Protein AF-A0A838JM44-F1 (afdb_monomer)

pLDDT: mean 78.44, std 17.45, range [28.28, 97.62]

Mean predicted aligned error: 17.3 Å

Solvent-accessible surface area (backbone atoms only — not comparable to full-atom values): 27224 Å² total; per-residue (Å²): 122,70,29,47,49,31,33,23,64,51,22,54,37,18,55,36,72,49,60,70,82,56,46,56,51,43,42,66,51,55,56,50,40,30,67,55,70,67,70,60,71,97,44,26,41,73,63,85,94,63,99,67,77,45,31,36,39,62,37,90,61,35,35,36,34,31,37,70,62,98,54,35,33,37,36,50,29,51,46,51,68,78,60,83,78,48,94,83,60,87,69,84,73,73,79,95,62,74,96,82,72,79,76,63,81,78,70,74,79,65,94,81,90,81,84,78,84,77,75,78,81,83,69,86,72,78,80,56,65,48,87,62,83,51,44,73,68,55,40,54,56,67,64,52,58,76,90,49,45,73,58,47,55,74,32,56,29,60,69,43,50,70,69,34,90,59,58,66,77,63,46,46,44,54,45,41,51,62,41,83,78,56,63,75,64,50,68,74,44,68,80,37,80,48,79,53,66,69,52,58,55,37,56,65,71,69,34,58,69,60,59,65,59,60,68,54,81,73,48,52,52,67,39,58,64,49,75,78,39,88,45,59,44,77,48,68,41,62,90,87,69,50,56,63,46,39,50,52,49,30,51,48,52,50,55,51,51,38,46,76,73,66,43,90,77,54,40,32,37,40,31,30,76,43,72,68,57,30,58,52,50,48,56,52,42,39,67,74,39,50,91,53,34,86,35,48,48,66,39,30,54,66,60,49,28,53,53,52,33,35,73,76,77,39,85,77,51,64,53,50,75,68,54,45,52,53,39,45,56,51,9,60,73,64,34,72,64,68,78,55,76,68,52,29,51,50,42,50,54,57,52,71,72,46,53,69,66,58,51,52,47,45,45,41,64,58,31,56,56,61,68,51,86,45,69,70,56,54,69,69,53,85,65,83,92,59,93,72,90,70,54,69,68,52,47,54,41,51,48,33,30,48,61,26,28,53,58,42,30,57,76,69,62,38,42,47,71,58,56,46,37,52,48,24,35,50,36,49,75,72,57,76,49,84,85,61,21,64,22,29,38,34,36,56,46,73,78,51,56,73,43,54,53,55,33,53,56,72,34,28,74,41,59,36,37,32,39,37,25,28,68,108

Secondary structure (DSSP, 8-state):
-PPEEEE-HHHHHHHHHS-HHHHHHHHHHHHHHHH--S--TTTEEE-SSSSS--EEEEETTEEEEEEE-SSEEEEEEEEETTTTT---S------S--TT----GGGGGS-----------------PBPSS---HHHHHHTT--HHHHHHHHT--BHHHHHHSSS-HHHHHHHHHHHS---HHHHHHSPPEE--SHHHHHHHHTT-HHHHHTPPPHHHHHHHHGGGG-SS-EEEEE-TTS-HHHHHHHHHHHHHHHHHHTT-SS--EEEEES-HHHHHHHHHHHHHHHGGGGGGEEEEEHHHHHHHHHHHHT-S--BPPHHHHHHHHHHHHHH----SSHHHHHHHHHHHHTS-HHHHHHHIIIIIITTT--SHHHHHHS--TT-SS---HHHHHHHHHHHHHHHHHHHHHT-B-HHHHHHHHHHHHHTT-----BSEEEESSGGGS-HHHHHHHHHHBSSGGGEEEEEE-

Structure (mmCIF, N/CA/C/O backbone):
data_AF-A0A838JM44-F1
#
_entry.id   AF-A0A838JM44-F1
#
loop_
_atom_site.group_PDB
_atom_site.id
_atom_site.type_symbol
_atom_site.label_atom_id
_atom_site.label_alt_id
_atom_site.label_comp_id
_atom_site.label_asym_id
_atom_site.label_entity_id
_atom_site.label_seq_id
_atom_site.pdbx_PDB_ins_code
_atom_site.Cartn_x
_atom_site.Cartn_y
_atom_site.Cartn_z
_atom_site.occupancy
_atom_site.B_iso_or_equiv
_atom_site.auth_seq_id
_atom_site.auth_comp_id
_atom_site.auth_asym_id
_atom_site.auth_atom_id
_atom_site.pdbx_PDB_model_num
ATOM 1 N N . MET A 1 1 ? -8.576 23.591 33.107 1.00 51.94 1 MET A N 1
ATOM 2 C CA . MET A 1 1 ? -7.455 22.969 32.377 1.00 51.94 1 MET A CA 1
ATOM 3 C C . MET A 1 1 ? -7.624 21.481 32.575 1.00 51.94 1 MET A C 1
ATOM 5 O O . MET A 1 1 ? -7.746 21.089 33.725 1.00 51.94 1 MET A O 1
ATOM 9 N N . SER A 1 2 ? -7.779 20.709 31.502 1.00 70.38 2 SER A N 1
ATOM 10 C CA . SER A 1 2 ? -7.853 19.248 31.591 1.00 70.38 2 SER A CA 1
ATOM 11 C C . SER A 1 2 ? -6.439 18.688 31.671 1.00 70.38 2 SER A C 1
ATOM 13 O O . SER A 1 2 ? -5.576 19.130 30.914 1.00 70.38 2 SER A O 1
ATOM 15 N N . PHE A 1 3 ? -6.208 17.749 32.576 1.00 73.75 3 PHE A N 1
ATOM 16 C CA . PHE A 1 3 ? -4.947 17.030 32.675 1.00 73.75 3 PHE A CA 1
ATOM 17 C C . PHE A 1 3 ? -4.920 15.890 31.655 1.00 73.75 3 PHE A C 1
ATOM 19 O O . PHE A 1 3 ? -5.908 15.170 31.498 1.00 73.75 3 PHE A O 1
ATOM 26 N N . GLU A 1 4 ? -3.790 15.722 30.975 1.00 74.81 4 GLU A N 1
ATOM 27 C CA . GLU A 1 4 ? -3.544 14.603 30.068 1.00 74.81 4 GLU A CA 1
ATOM 28 C C . GLU A 1 4 ? -3.348 13.306 30.860 1.00 74.81 4 GLU A C 1
ATOM 30 O O . GLU A 1 4 ? -2.596 13.276 31.835 1.00 74.81 4 GLU A O 1
ATOM 35 N N . LEU A 1 5 ? -4.043 12.236 30.460 1.00 75.88 5 LEU A N 1
ATOM 36 C CA . LEU A 1 5 ? -3.997 10.956 31.159 1.00 75.88 5 LEU A CA 1
ATOM 37 C C . LEU A 1 5 ? -3.008 9.995 30.494 1.00 75.88 5 LEU A C 1
ATOM 39 O O . LEU A 1 5 ? -3.181 9.567 29.351 1.00 75.88 5 LEU A O 1
ATOM 43 N N . ILE A 1 6 ? -2.012 9.584 31.261 1.00 78.31 6 ILE A N 1
ATOM 44 C CA . ILE A 1 6 ? -0.956 8.644 30.895 1.00 78.31 6 ILE A CA 1
ATOM 45 C C . ILE A 1 6 ? -1.122 7.396 31.768 1.00 78.31 6 ILE A C 1
ATOM 47 O O . ILE A 1 6 ? -1.620 7.485 32.891 1.00 78.31 6 ILE A O 1
ATOM 51 N N . HIS A 1 7 ? -0.720 6.225 31.288 1.00 78.06 7 HIS A N 1
ATOM 52 C CA . HIS A 1 7 ? -0.666 5.022 32.115 1.00 78.06 7 HIS A CA 1
ATOM 53 C C . HIS A 1 7 ? 0.590 4.194 31.842 1.00 78.06 7 HIS A C 1
ATOM 55 O O . HIS A 1 7 ? 1.168 4.257 30.758 1.00 78.06 7 HIS A O 1
ATOM 61 N N . LYS A 1 8 ? 1.001 3.418 32.846 1.00 78.44 8 LYS A N 1
ATOM 62 C CA . LYS A 1 8 ? 2.125 2.481 32.764 1.00 78.44 8 LYS A CA 1
ATOM 63 C C . LYS A 1 8 ? 1.653 1.072 32.359 1.00 78.44 8 LYS A C 1
ATOM 65 O O . LYS A 1 8 ? 0.513 0.711 32.669 1.00 78.44 8 LYS A O 1
ATOM 70 N N . PRO A 1 9 ? 2.501 0.256 31.707 1.00 72.12 9 PRO A N 1
ATOM 71 C CA . PRO A 1 9 ? 2.220 -1.147 31.396 1.00 72.12 9 PRO A CA 1
ATOM 72 C C . PRO A 1 9 ? 1.642 -1.954 32.567 1.00 72.12 9 PRO A C 1
ATOM 74 O O . PRO A 1 9 ? 0.639 -2.645 32.382 1.00 72.12 9 PRO A O 1
ATOM 77 N N . THR A 1 10 ? 2.188 -1.798 33.778 1.00 76.38 10 THR A N 1
ATOM 78 C CA . THR A 1 10 ? 1.690 -2.501 34.974 1.00 76.38 10 THR A CA 1
ATOM 79 C C . THR A 1 10 ? 0.229 -2.164 35.286 1.00 76.38 10 THR A C 1
ATOM 81 O O . THR A 1 10 ? -0.556 -3.064 35.587 1.00 76.38 10 THR A O 1
ATOM 84 N N . PHE A 1 11 ? -0.197 -0.903 35.119 1.00 80.94 11 PHE A N 1
ATOM 85 C CA . PHE A 1 11 ? -1.610 -0.529 35.264 1.00 80.94 11 PHE A CA 1
ATOM 86 C C . PHE A 1 11 ? -2.498 -1.297 34.278 1.00 80.94 11 PHE A C 1
ATOM 88 O O . PHE A 1 11 ? -3.561 -1.780 34.663 1.00 80.94 11 PHE A O 1
ATOM 95 N N . THR A 1 12 ? -2.063 -1.456 33.026 1.00 77.62 12 THR A N 1
ATOM 96 C CA . THR A 1 12 ? -2.806 -2.214 32.010 1.00 77.62 12 THR A CA 1
ATOM 97 C C . THR A 1 12 ? -2.891 -3.697 32.356 1.00 77.62 12 THR A C 1
ATOM 99 O O . THR A 1 12 ? -3.979 -4.270 32.284 1.00 77.62 12 THR A O 1
ATOM 102 N N . ASN A 1 13 ? -1.783 -4.310 32.774 1.00 77.75 13 ASN A N 1
ATOM 103 C CA . ASN A 1 13 ? -1.728 -5.731 33.126 1.00 77.75 13 ASN A CA 1
ATOM 104 C C . ASN A 1 13 ? -2.630 -6.047 34.330 1.00 77.75 13 ASN A C 1
ATOM 106 O O . ASN A 1 13 ? -3.460 -6.958 34.272 1.00 77.75 13 ASN A O 1
ATOM 110 N N . GLN A 1 14 ? -2.577 -5.215 35.370 1.00 79.62 14 GLN A N 1
ATOM 111 C CA . GLN A 1 14 ? -3.460 -5.318 36.535 1.00 79.62 14 GLN A CA 1
ATOM 112 C C . GLN A 1 14 ? -4.927 -5.080 36.168 1.00 79.62 14 GLN A C 1
ATOM 114 O O . GLN A 1 14 ? -5.817 -5.828 36.578 1.00 79.62 14 GLN A O 1
ATOM 119 N N . LEU A 1 15 ? -5.205 -4.076 35.329 1.00 80.00 15 LEU A N 1
ATOM 120 C CA . LEU A 1 15 ? -6.561 -3.799 34.863 1.00 80.00 15 LEU A CA 1
ATOM 121 C C . LEU A 1 15 ? -7.136 -4.981 34.076 1.00 80.00 15 LEU A C 1
ATOM 123 O O . LEU A 1 15 ? -8.338 -5.246 34.190 1.00 80.00 15 LEU A O 1
ATOM 127 N N . LEU A 1 16 ? -6.312 -5.696 33.297 1.00 78.06 16 LEU A N 1
ATOM 128 C CA . LEU A 1 16 ? -6.729 -6.900 32.584 1.00 78.06 16 LEU A CA 1
ATOM 129 C C . LEU A 1 16 ? -7.204 -7.972 33.559 1.00 78.06 16 LEU A C 1
ATOM 131 O O . LEU A 1 16 ? -8.293 -8.472 33.310 1.00 78.06 16 LEU A O 1
ATOM 135 N N . ALA A 1 17 ? -6.515 -8.232 34.675 1.00 76.69 17 ALA A N 1
ATOM 136 C CA . ALA A 1 17 ? -6.869 -9.266 35.662 1.00 76.69 17 ALA A CA 1
ATOM 137 C C . ALA A 1 17 ? -8.201 -9.028 36.418 1.00 76.69 17 ALA A C 1
ATOM 139 O O . ALA A 1 17 ? -8.848 -9.969 36.871 1.00 76.69 17 ALA A O 1
ATOM 140 N N . ILE A 1 18 ? -8.665 -7.780 36.531 1.00 78.19 18 ILE A N 1
ATOM 141 C CA . ILE A 1 18 ? -9.859 -7.415 37.325 1.00 78.19 18 ILE A CA 1
ATOM 142 C C . ILE A 1 18 ? -11.183 -7.834 36.632 1.00 78.19 18 ILE A C 1
ATOM 144 O O . ILE A 1 18 ? -11.278 -7.748 35.411 1.00 78.19 18 ILE A O 1
ATOM 148 N N . PRO A 1 19 ? -12.270 -8.211 37.337 1.00 74.19 19 PRO A N 1
ATOM 149 C CA . PRO A 1 19 ? -13.572 -8.474 36.705 1.00 74.19 19 PRO A CA 1
ATOM 150 C C . PRO A 1 19 ? -14.162 -7.271 35.940 1.00 74.19 19 PRO A C 1
ATOM 152 O O . PRO A 1 19 ? -13.991 -6.111 36.328 1.00 74.19 19 PRO A O 1
ATOM 155 N N . LYS A 1 20 ? -14.905 -7.529 34.856 1.00 64.81 20 LYS A N 1
ATOM 156 C CA . LYS A 1 20 ? -15.403 -6.495 33.923 1.00 64.81 20 LYS A CA 1
ATOM 157 C C . LYS A 1 20 ? -16.249 -5.415 34.603 1.00 64.81 20 LYS A C 1
ATOM 159 O O . LYS A 1 20 ? -16.035 -4.228 34.364 1.00 64.81 20 LYS A O 1
ATOM 164 N N . GLU A 1 21 ? -17.175 -5.814 35.468 1.00 67.56 21 GLU A N 1
ATOM 165 C CA . GLU A 1 21 ? -18.113 -4.916 36.154 1.00 67.56 21 GLU A CA 1
ATOM 166 C C . GLU A 1 21 ? -17.375 -3.913 37.050 1.00 67.56 21 GLU A C 1
ATOM 168 O O . GLU A 1 21 ? -17.835 -2.792 37.266 1.00 67.56 21 GLU A O 1
ATOM 173 N N . ARG A 1 22 ? -16.203 -4.310 37.557 1.00 72.62 22 ARG A N 1
ATOM 174 C CA . ARG A 1 22 ? -15.346 -3.485 38.411 1.00 72.62 22 ARG A CA 1
ATOM 175 C C . ARG A 1 22 ? -14.467 -2.545 37.597 1.00 72.62 22 ARG A C 1
ATOM 177 O O . ARG A 1 22 ? -14.257 -1.413 38.021 1.00 72.62 22 ARG A O 1
ATOM 184 N N . VAL A 1 23 ? -14.014 -2.962 36.413 1.00 70.81 23 VAL A N 1
ATOM 185 C CA . VAL A 1 23 ? -13.211 -2.101 35.534 1.00 70.81 23 VAL A CA 1
ATOM 186 C C . VAL A 1 23 ? -13.977 -0.871 35.071 1.00 70.81 23 VAL A C 1
ATOM 188 O O . VAL A 1 23 ? -13.414 0.217 35.115 1.00 70.81 23 VAL A O 1
ATOM 191 N N . VAL A 1 24 ? -15.257 -0.998 34.706 1.00 66.06 24 VAL A N 1
ATOM 192 C CA . VAL A 1 24 ? -16.081 0.170 34.332 1.00 66.06 24 VAL A CA 1
ATOM 193 C C . VAL A 1 24 ? -16.080 1.208 35.459 1.00 66.06 24 VAL A C 1
ATOM 195 O O . VAL A 1 24 ? -15.793 2.378 35.228 1.00 66.06 24 VAL A O 1
ATOM 198 N N . GLN A 1 25 ? -16.280 0.757 36.699 1.00 73.19 25 GLN A N 1
ATOM 199 C CA . GLN A 1 25 ? -16.259 1.615 37.883 1.00 73.19 25 GLN A CA 1
ATOM 200 C C . GLN A 1 25 ? -14.878 2.247 38.146 1.00 73.19 25 GLN A C 1
ATOM 202 O O . GLN A 1 25 ? -14.785 3.387 38.603 1.00 73.19 25 GLN A O 1
ATOM 207 N N . ILE A 1 26 ? -13.786 1.514 37.913 1.00 78.38 26 ILE A N 1
ATOM 208 C CA . ILE A 1 26 ? -12.410 2.019 38.054 1.00 78.38 26 ILE A CA 1
ATOM 209 C C . ILE A 1 26 ? -12.153 3.124 37.028 1.00 78.38 26 ILE A C 1
ATOM 211 O O . ILE A 1 26 ? -11.718 4.214 37.396 1.00 78.38 26 ILE A O 1
ATOM 215 N N . LEU A 1 27 ? -12.487 2.863 35.769 1.00 77.06 27 LEU A N 1
ATOM 216 C CA . LEU A 1 27 ? -12.279 3.774 34.652 1.00 77.06 27 LEU A CA 1
ATOM 217 C C . LEU A 1 27 ? -13.112 5.058 34.801 1.00 77.06 27 LEU A C 1
ATOM 219 O O . LEU A 1 27 ? -12.553 6.154 34.767 1.00 77.06 27 LEU A O 1
ATOM 223 N N . GLU A 1 28 ? -14.401 4.959 35.131 1.00 70.62 28 GLU A N 1
ATOM 224 C CA . GLU A 1 28 ? -15.241 6.126 35.459 1.00 70.62 28 GLU A CA 1
ATOM 225 C C . GLU A 1 28 ? -14.681 6.978 36.604 1.00 70.62 28 GLU A C 1
ATOM 227 O O . GLU A 1 28 ? -14.940 8.174 36.684 1.00 70.62 28 GLU A O 1
ATOM 232 N N . LYS A 1 29 ? -13.922 6.382 37.527 1.00 78.44 29 LYS A N 1
ATOM 233 C CA . LYS A 1 29 ? -13.263 7.138 38.593 1.00 78.44 29 LYS A CA 1
ATOM 234 C C . LYS A 1 29 ? -11.979 7.806 38.121 1.00 78.44 29 LYS A C 1
ATOM 236 O O . LYS A 1 29 ? -11.692 8.905 38.587 1.00 78.44 29 LYS A O 1
ATOM 241 N N . THR A 1 30 ? -11.231 7.198 37.202 1.00 80.25 30 THR A N 1
ATOM 242 C CA . THR A 1 30 ? -10.006 7.808 36.658 1.00 80.25 30 THR A CA 1
ATOM 243 C C . THR A 1 30 ? -10.273 9.074 35.842 1.00 80.25 30 THR A C 1
ATOM 245 O O . THR A 1 30 ? -9.432 9.968 35.859 1.00 80.25 30 THR A O 1
ATOM 248 N N . THR A 1 31 ? -11.457 9.236 35.235 1.00 78.25 31 THR A N 1
ATOM 249 C CA . THR A 1 31 ? -11.828 10.483 34.531 1.00 78.25 31 THR A CA 1
ATOM 250 C C . THR A 1 31 ? -11.841 11.699 35.464 1.00 78.25 31 THR A C 1
ATOM 252 O O . THR A 1 31 ? -11.472 12.790 35.044 1.00 78.25 31 THR A O 1
ATOM 255 N N . ILE A 1 32 ? -12.135 11.520 36.758 1.00 81.88 32 ILE A N 1
ATOM 256 C CA . ILE A 1 32 ? -12.081 12.595 37.768 1.00 81.88 32 ILE A CA 1
ATOM 257 C C . ILE A 1 32 ? -10.670 13.198 37.862 1.00 81.88 32 ILE A C 1
ATOM 259 O O . ILE A 1 32 ? -10.518 14.387 38.136 1.00 81.88 32 ILE A O 1
ATOM 263 N N . LEU A 1 33 ? -9.627 12.400 37.611 1.00 81.81 33 LEU A N 1
ATOM 264 C CA . LEU A 1 33 ? -8.244 12.876 37.652 1.00 81.81 33 LEU A CA 1
ATOM 265 C C . LEU A 1 33 ? -7.913 13.813 36.486 1.00 81.81 33 LEU A C 1
ATOM 267 O O . LEU A 1 33 ? -7.039 14.660 36.634 1.00 81.81 33 LEU A O 1
ATOM 271 N N . THR A 1 34 ? -8.627 13.702 35.363 1.00 78.12 34 THR A N 1
ATOM 272 C CA . THR A 1 34 ? -8.457 14.616 34.222 1.00 78.12 34 THR A CA 1
ATOM 273 C C . THR A 1 34 ? -8.998 16.016 34.520 1.00 78.12 34 THR A C 1
ATOM 275 O O . THR A 1 34 ? -8.546 16.990 33.924 1.00 78.12 34 THR A O 1
ATOM 278 N N . GLU A 1 35 ? -9.930 16.147 35.468 1.00 81.31 35 GLU A N 1
ATOM 279 C CA . GLU A 1 35 ? -10.467 17.439 35.906 1.00 81.31 35 GLU A CA 1
ATOM 280 C C . GLU A 1 35 ? -9.651 18.031 37.059 1.00 81.31 35 GLU A C 1
ATOM 282 O O . GLU A 1 35 ? -9.284 19.206 37.029 1.00 81.31 35 GLU A O 1
ATOM 287 N N . ASP A 1 36 ? -9.367 17.215 38.078 1.00 83.25 36 ASP A N 1
ATOM 288 C CA . ASP A 1 36 ? -8.591 17.611 39.249 1.00 83.25 36 ASP A CA 1
ATOM 289 C C . ASP A 1 36 ? -7.888 16.395 39.887 1.00 83.25 36 ASP A C 1
ATOM 291 O O . ASP A 1 36 ? -8.526 15.595 40.589 1.00 83.25 36 ASP A O 1
ATOM 295 N N . PRO A 1 37 ? -6.560 16.262 39.736 1.00 81.00 37 PRO A N 1
ATOM 296 C CA . PRO A 1 37 ? -5.802 15.180 40.351 1.00 81.00 37 PRO A CA 1
ATOM 297 C C . PRO A 1 37 ? -5.402 15.454 41.804 1.00 81.00 37 PRO A C 1
ATOM 299 O O . PRO A 1 37 ? -4.898 14.551 42.479 1.00 81.00 37 PRO A O 1
ATOM 302 N N . SER A 1 38 ? -5.641 16.659 42.330 1.00 77.38 38 SER A N 1
ATOM 303 C CA . SER A 1 38 ? -5.163 17.039 43.660 1.00 77.38 38 SER A CA 1
ATOM 304 C C . SER A 1 38 ? -5.782 16.183 44.782 1.00 77.38 38 SER A C 1
ATOM 306 O O . SER A 1 38 ? -6.940 15.756 44.688 1.00 77.38 38 SER A O 1
ATOM 308 N N . PRO A 1 39 ? -5.042 15.891 45.869 1.00 72.00 39 PRO A N 1
ATOM 309 C CA . PRO A 1 39 ? -5.529 15.077 46.979 1.00 72.00 39 PRO A CA 1
ATOM 310 C C . PRO A 1 39 ? -6.547 15.848 47.831 1.00 72.00 39 PRO A C 1
ATOM 312 O O . PRO A 1 39 ? -6.228 16.388 48.891 1.00 72.00 39 PRO A O 1
ATOM 315 N N . HIS A 1 40 ? -7.798 15.883 47.382 1.00 66.62 40 HIS A N 1
ATOM 316 C CA . HIS A 1 40 ? -8.903 16.485 48.119 1.00 66.62 40 HIS A CA 1
ATOM 317 C C . HIS A 1 40 ? -10.014 15.467 48.419 1.00 66.62 40 HIS A C 1
ATOM 319 O O . HIS A 1 40 ? -10.464 14.710 47.555 1.00 66.62 40 HIS A O 1
ATOM 325 N N . GLY A 1 41 ? -10.463 15.454 49.680 1.00 60.00 41 GLY A N 1
ATOM 326 C CA . GLY A 1 41 ? -11.576 14.635 50.165 1.00 60.00 41 GLY A CA 1
ATOM 327 C C . GLY A 1 41 ? -11.211 13.214 50.617 1.00 60.00 41 GLY A C 1
ATOM 328 O O . GLY A 1 41 ? -10.054 12.833 50.767 1.00 60.00 41 GLY A O 1
ATOM 329 N N . SER A 1 42 ? -12.236 12.397 50.872 1.00 62.72 42 SER A N 1
ATOM 330 C CA . SER A 1 42 ? -12.082 11.015 51.359 1.00 62.72 42 SER A CA 1
ATOM 331 C C . SER A 1 42 ? -11.665 10.011 50.271 1.00 62.72 42 SER A C 1
ATOM 333 O O . SER A 1 42 ? -11.340 8.865 50.598 1.00 62.72 42 SER A O 1
ATOM 335 N N . GLN A 1 43 ? -11.669 10.430 48.998 1.00 71.75 43 GLN A N 1
ATOM 336 C CA . GLN A 1 43 ? -11.426 9.574 47.831 1.00 71.75 43 GLN A CA 1
ATOM 337 C C . GLN A 1 43 ? -9.973 9.611 47.334 1.00 71.75 43 GLN A C 1
ATOM 339 O O . GLN A 1 43 ? -9.453 8.550 46.997 1.00 71.75 43 GLN A O 1
ATOM 344 N N . LYS A 1 44 ? -9.320 10.781 47.333 1.00 81.31 44 LYS A N 1
ATOM 345 C CA . LYS A 1 44 ? -7.933 10.984 46.880 1.00 81.31 44 LYS A CA 1
ATOM 346 C C . LYS A 1 44 ? -7.030 11.240 48.088 1.00 81.31 44 LYS A C 1
ATOM 348 O O . LYS A 1 44 ? -7.278 12.175 48.845 1.00 81.31 44 LYS A O 1
ATOM 353 N N . LYS A 1 45 ? -6.011 10.408 48.314 1.00 79.75 45 LYS A N 1
ATOM 354 C CA . LYS A 1 45 ? -5.060 10.579 49.432 1.00 79.75 45 LYS A CA 1
ATOM 355 C C . LYS A 1 45 ? -3.624 10.410 48.960 1.00 79.75 45 LYS A C 1
ATOM 357 O O . LYS A 1 45 ? -3.360 9.519 48.162 1.00 79.75 45 LYS A O 1
ATOM 362 N N . LYS A 1 46 ? -2.710 11.218 49.500 1.00 77.94 46 LYS A N 1
ATOM 363 C CA . LYS A 1 46 ? -1.268 10.991 49.357 1.00 77.94 46 LYS A CA 1
ATOM 364 C C . LYS A 1 46 ? -0.872 9.762 50.178 1.00 77.94 46 LYS A C 1
ATOM 366 O O . LYS A 1 46 ? -1.324 9.629 51.318 1.00 77.94 46 LYS A O 1
ATOM 371 N N . LEU A 1 47 ? -0.080 8.869 49.596 1.00 70.81 47 LEU A N 1
ATOM 372 C CA . LEU A 1 47 ? 0.487 7.733 50.318 1.00 70.81 47 LEU A CA 1
ATOM 373 C C . LEU A 1 47 ? 1.766 8.157 51.052 1.00 70.81 47 LEU A C 1
ATOM 375 O O . LEU A 1 47 ? 2.430 9.126 50.680 1.00 70.81 47 LEU A O 1
ATOM 379 N N . HIS A 1 48 ? 2.066 7.481 52.158 1.00 57.53 48 HIS A N 1
ATOM 380 C CA . HIS A 1 48 ? 3.263 7.703 52.971 1.00 57.53 48 HIS A CA 1
ATOM 381 C C . HIS A 1 48 ? 4.046 6.389 52.999 1.00 57.53 48 HIS A C 1
ATOM 383 O O . HIS A 1 48 ? 3.427 5.348 53.197 1.00 57.53 48 HIS A O 1
ATOM 389 N N . GLY A 1 49 ? 5.361 6.446 52.764 1.00 55.88 49 GLY A N 1
ATOM 390 C CA . GLY A 1 49 ? 6.226 5.260 52.649 1.00 55.88 49 GLY A CA 1
ATOM 391 C C . GLY A 1 49 ? 6.783 4.968 51.248 1.00 55.88 49 GLY A C 1
ATOM 392 O O . GLY A 1 49 ? 7.498 3.991 51.104 1.00 55.88 49 GLY A O 1
ATOM 393 N N . TYR A 1 50 ? 6.500 5.807 50.243 1.00 57.03 50 TYR A N 1
ATOM 394 C CA . TYR A 1 50 ? 7.014 5.666 48.871 1.00 57.03 50 TYR A CA 1
ATOM 395 C C . TYR A 1 50 ? 7.927 6.842 48.496 1.00 57.03 50 TYR A C 1
ATOM 397 O O . TYR A 1 50 ? 7.666 7.980 48.910 1.00 57.03 50 TYR A O 1
ATOM 405 N N . THR A 1 51 ? 8.957 6.589 47.685 1.00 50.03 51 THR A N 1
ATOM 406 C CA . THR A 1 51 ? 9.891 7.604 47.174 1.00 50.03 51 THR A CA 1
ATOM 407 C C . THR A 1 51 ? 9.199 8.500 46.134 1.00 50.03 51 THR A C 1
ATOM 409 O O . THR A 1 51 ? 9.162 8.192 44.952 1.00 50.03 51 THR A O 1
ATOM 412 N N . GLY A 1 52 ? 8.600 9.624 46.548 1.00 63.25 52 GLY A N 1
ATOM 413 C CA . GLY A 1 52 ? 8.001 10.611 45.631 1.00 63.25 52 GLY A CA 1
ATOM 414 C C . GLY A 1 52 ? 6.570 11.039 45.976 1.00 63.25 52 GLY A C 1
ATOM 415 O O . GLY A 1 52 ? 6.070 10.840 47.085 1.00 63.25 52 GLY A O 1
ATOM 416 N N . SER A 1 53 ? 5.895 11.693 45.026 1.00 76.31 53 SER A N 1
ATOM 417 C CA . SER A 1 53 ? 4.512 12.171 45.184 1.00 76.31 53 SER A CA 1
ATOM 418 C C . SER A 1 53 ? 3.513 11.160 44.622 1.00 76.31 53 SER A C 1
ATOM 420 O O . SER A 1 53 ? 2.913 11.384 43.578 1.00 76.31 53 SER A O 1
ATOM 422 N N . VAL A 1 54 ? 3.326 10.047 45.338 1.00 78.44 54 VAL A N 1
ATOM 423 C CA . VAL A 1 54 ? 2.343 9.014 44.977 1.00 78.44 54 VAL A CA 1
ATOM 424 C C . VAL A 1 54 ? 1.013 9.260 45.676 1.00 78.44 54 VAL A C 1
ATOM 426 O O . VAL A 1 54 ? 0.935 9.506 46.888 1.00 78.44 54 VAL A O 1
ATOM 429 N N . TYR A 1 55 ? -0.058 9.157 44.904 1.00 82.75 55 TYR A N 1
ATOM 430 C CA . TYR A 1 55 ? -1.425 9.355 45.343 1.00 82.75 55 TYR A CA 1
ATOM 431 C C . TYR A 1 55 ? -2.265 8.123 45.050 1.00 82.75 55 TYR A C 1
ATOM 433 O O . TYR A 1 55 ? -1.953 7.290 44.204 1.00 82.75 55 TYR A O 1
ATOM 441 N N . ARG A 1 56 ? -3.367 8.013 45.784 1.00 84.44 56 ARG A N 1
ATOM 442 C CA . ARG A 1 56 ? -4.294 6.900 45.686 1.00 84.44 56 ARG A CA 1
ATOM 443 C C . ARG A 1 56 ? -5.719 7.403 45.559 1.00 84.44 56 ARG A C 1
ATOM 445 O O . ARG A 1 56 ? -6.214 8.096 46.456 1.00 84.44 56 ARG A O 1
ATOM 452 N N . LEU A 1 57 ? -6.397 6.959 44.509 1.00 84.38 57 LEU A N 1
ATOM 453 C CA . LEU A 1 57 ? -7.814 7.177 44.251 1.00 84.38 57 LEU A CA 1
ATOM 454 C C . LEU A 1 57 ? -8.630 5.937 44.641 1.00 84.38 57 LEU A C 1
ATOM 456 O O . LEU A 1 57 ? -8.338 4.821 44.222 1.00 84.38 57 LEU A O 1
ATOM 460 N N . ARG A 1 58 ? -9.682 6.121 45.442 1.00 82.50 58 ARG A N 1
ATOM 461 C CA . ARG A 1 58 ? -10.592 5.040 45.849 1.00 82.50 58 ARG A CA 1
ATOM 462 C C . ARG A 1 58 ? -11.695 4.804 44.808 1.00 82.50 58 ARG A C 1
ATOM 464 O O . ARG A 1 58 ? -12.498 5.705 44.572 1.00 82.50 58 ARG A O 1
ATOM 471 N N . SER A 1 59 ? -11.823 3.567 44.320 1.00 81.56 59 SER A N 1
ATOM 472 C CA . SER A 1 59 ? -12.954 3.104 43.502 1.00 81.56 59 SER A CA 1
ATOM 473 C C . SER A 1 59 ? -13.540 1.803 44.068 1.00 81.56 59 SER A C 1
ATOM 475 O O . SER A 1 59 ? -13.072 0.706 43.786 1.00 81.56 59 SER A O 1
ATOM 477 N N . GLY A 1 60 ? -14.542 1.924 44.949 1.00 79.00 60 GLY A N 1
ATOM 478 C CA . GLY A 1 60 ? -15.149 0.766 45.620 1.00 79.00 60 GLY A CA 1
ATOM 479 C C . GLY A 1 60 ? -14.143 -0.015 46.477 1.00 79.00 60 GLY A C 1
ATOM 480 O O . GLY A 1 60 ? -13.589 0.533 47.446 1.00 79.00 60 GLY A O 1
ATOM 481 N N . ASP A 1 61 ? -13.917 -1.276 46.105 1.00 77.56 61 ASP A N 1
ATOM 482 C CA . ASP A 1 61 ? -12.941 -2.194 46.709 1.00 77.56 61 ASP A CA 1
ATOM 483 C C . ASP A 1 61 ? -11.559 -2.128 46.050 1.00 77.56 61 ASP A C 1
ATOM 485 O O . ASP A 1 61 ? -10.587 -2.505 46.683 1.00 77.56 61 ASP A O 1
ATOM 489 N N . TYR A 1 62 ? -11.411 -1.428 44.926 1.00 81.25 62 TYR A N 1
ATOM 490 C CA . TYR A 1 62 ? -10.116 -1.178 44.292 1.00 81.25 62 TYR A CA 1
ATOM 491 C C . TYR A 1 62 ? -9.568 0.201 44.636 1.00 81.25 62 TYR A C 1
ATOM 493 O O . TYR A 1 62 ? -10.312 1.131 44.990 1.00 81.25 62 TYR A O 1
ATOM 501 N N . ARG A 1 63 ? -8.252 0.360 44.564 1.00 84.12 63 ARG A N 1
ATOM 502 C CA . ARG A 1 63 ? -7.628 1.674 44.574 1.00 84.12 63 ARG A CA 1
ATOM 503 C C . ARG A 1 63 ? -6.611 1.792 43.453 1.00 84.12 63 ARG A C 1
ATOM 505 O O . ARG A 1 63 ? -5.844 0.879 43.191 1.00 84.12 63 ARG A O 1
ATOM 512 N N . VAL A 1 64 ? -6.651 2.948 42.809 1.00 84.25 64 VAL A N 1
ATOM 513 C CA . VAL A 1 64 ? -5.790 3.305 41.687 1.00 84.25 64 VAL A CA 1
ATOM 514 C C . VAL A 1 64 ? -4.650 4.154 42.220 1.00 84.25 64 VAL A C 1
ATOM 516 O O . VAL A 1 64 ? -4.897 5.154 42.905 1.00 84.25 64 VAL A O 1
ATOM 519 N N . LEU A 1 65 ? -3.423 3.750 41.921 1.00 85.25 65 LEU A N 1
ATOM 520 C CA . LEU A 1 65 ? -2.209 4.495 42.223 1.00 85.25 65 LEU A CA 1
ATOM 521 C C . LEU A 1 65 ? -1.903 5.438 41.067 1.00 85.25 65 LEU A C 1
ATOM 523 O O . LEU A 1 65 ? -1.945 5.038 39.904 1.00 85.25 65 LEU A O 1
ATOM 527 N N . TYR A 1 66 ? -1.615 6.696 41.384 1.00 84.56 66 TYR A N 1
ATOM 528 C CA . TYR A 1 66 ? -1.309 7.705 40.380 1.00 84.56 66 TYR A CA 1
ATOM 529 C C . TYR A 1 66 ? -0.324 8.751 40.901 1.00 84.56 66 TYR A C 1
ATOM 531 O O . TYR A 1 66 ? -0.219 8.994 42.105 1.00 84.56 66 TYR A O 1
ATOM 539 N N . THR A 1 67 ? 0.371 9.398 39.977 1.00 82.88 67 THR A N 1
ATOM 540 C CA . THR A 1 67 ? 1.161 10.612 40.209 1.00 82.88 67 THR A CA 1
ATOM 541 C C . THR A 1 67 ? 0.735 11.678 39.203 1.00 82.88 67 THR A C 1
ATOM 543 O O . THR A 1 67 ? 0.074 11.365 38.213 1.00 82.88 67 THR A O 1
ATOM 546 N N . TYR A 1 68 ? 1.009 12.946 39.481 1.00 84.00 68 TYR A N 1
ATOM 547 C CA . TYR A 1 68 ? 0.597 14.043 38.608 1.00 84.00 68 TYR A CA 1
ATOM 548 C C . TYR A 1 68 ? 1.565 15.222 38.697 1.00 84.00 68 TYR A C 1
ATOM 550 O O . TYR A 1 68 ? 2.245 15.405 39.711 1.00 84.00 68 TYR A O 1
ATOM 558 N N . GLY A 1 69 ? 1.589 16.034 37.643 1.00 81.62 69 GLY A N 1
ATOM 559 C CA . GLY A 1 69 ? 2.407 17.241 37.537 1.00 81.62 69 GLY A CA 1
ATOM 560 C C . GLY A 1 69 ? 1.686 18.350 36.776 1.00 81.62 69 GLY A C 1
ATOM 561 O O . GLY A 1 69 ? 0.455 18.410 36.768 1.00 81.62 69 GLY A O 1
ATOM 562 N N . ASP A 1 70 ? 2.449 19.243 36.146 1.00 78.44 70 ASP A N 1
ATOM 563 C CA . ASP A 1 70 ? 1.907 20.401 35.429 1.00 78.44 70 ASP A CA 1
ATOM 564 C C . ASP A 1 70 ? 1.185 19.979 34.139 1.00 78.44 70 ASP A C 1
ATOM 566 O O . ASP A 1 70 ? 1.771 19.914 33.061 1.00 78.44 70 ASP A O 1
ATOM 570 N N . GLY A 1 71 ? -0.116 19.698 34.263 1.00 72.81 71 GLY A N 1
ATOM 571 C CA . GLY A 1 71 ? -1.007 19.395 33.140 1.00 72.81 71 GLY A CA 1
ATOM 572 C C . GLY A 1 71 ? -1.120 17.917 32.763 1.00 72.81 71 GLY A C 1
ATOM 573 O O . GLY A 1 71 ? -1.789 17.614 31.781 1.00 72.81 71 GLY A O 1
ATOM 574 N N . TRP A 1 72 ? -0.539 16.998 33.539 1.00 79.75 72 TRP A N 1
ATOM 575 C CA . TRP A 1 72 ? -0.598 15.553 33.282 1.00 79.75 72 TRP A CA 1
ATOM 576 C C . TRP A 1 72 ? -0.851 14.731 34.552 1.00 79.75 72 TRP A C 1
ATOM 578 O O . TRP A 1 72 ? -0.548 15.162 35.668 1.00 79.75 72 TRP A O 1
ATOM 588 N N . VAL A 1 73 ? -1.399 13.530 34.363 1.00 82.31 73 VAL A N 1
ATOM 589 C CA . VAL A 1 73 ? -1.635 12.503 35.384 1.00 82.31 73 VAL A CA 1
ATOM 590 C C . VAL A 1 73 ? -1.185 11.155 34.841 1.00 82.31 73 VAL A C 1
ATOM 592 O O . VAL A 1 73 ? -1.653 10.739 33.788 1.00 82.31 73 VAL A O 1
ATOM 595 N N . THR A 1 74 ? -0.362 10.435 35.598 1.00 81.31 74 THR A N 1
ATOM 596 C CA . THR A 1 74 ? 0.101 9.089 35.244 1.00 81.31 74 THR A CA 1
ATOM 597 C C . THR A 1 74 ? -0.497 8.050 36.184 1.00 81.31 74 THR A C 1
ATOM 599 O O . THR A 1 74 ? -0.306 8.121 37.400 1.00 81.31 74 THR A O 1
ATOM 602 N N . LEU A 1 75 ? -1.212 7.074 35.621 1.00 82.25 75 LEU A N 1
ATOM 603 C CA . LEU A 1 75 ? -1.727 5.893 36.310 1.00 82.25 75 LEU A CA 1
ATOM 604 C C . LEU A 1 75 ? -0.628 4.832 36.408 1.00 82.25 75 LEU A C 1
ATOM 606 O O . LEU A 1 75 ? -0.071 4.405 35.399 1.00 82.25 75 LEU A O 1
ATOM 610 N N . LEU A 1 76 ? -0.325 4.415 37.632 1.00 80.38 76 LEU A N 1
ATOM 611 C CA . LEU A 1 76 ? 0.821 3.562 37.952 1.00 80.38 76 LEU A CA 1
ATOM 612 C C . LEU A 1 76 ? 0.402 2.102 38.156 1.00 80.38 76 LEU A C 1
ATOM 614 O O . LEU A 1 76 ? 1.110 1.190 37.754 1.00 80.38 76 LEU A O 1
ATOM 618 N N . GLY A 1 77 ? -0.766 1.884 38.761 1.00 81.44 77 GLY A N 1
ATOM 619 C CA . GLY A 1 77 ? -1.270 0.551 39.092 1.00 81.44 77 GLY A CA 1
ATOM 620 C C . GLY A 1 77 ? -2.681 0.590 39.675 1.00 81.44 77 GLY A C 1
ATOM 621 O O . GLY A 1 77 ? -3.196 1.661 40.018 1.00 81.44 77 GLY A O 1
ATOM 622 N N . VAL A 1 78 ? -3.329 -0.567 39.772 1.00 81.12 78 VAL A N 1
ATOM 623 C CA . VAL A 1 78 ? -4.665 -0.722 40.357 1.00 81.12 78 VAL A CA 1
ATOM 624 C C . VAL A 1 78 ? -4.778 -2.041 41.108 1.00 81.12 78 VAL A C 1
ATOM 626 O O . VAL A 1 78 ? -4.505 -3.092 40.548 1.00 81.12 78 VAL A O 1
ATOM 629 N N . ASP A 1 79 ? -5.220 -1.982 42.367 1.00 70.12 79 ASP A N 1
ATOM 630 C CA . ASP A 1 79 ? -5.228 -3.166 43.236 1.00 70.12 79 ASP A CA 1
ATOM 631 C C . ASP A 1 79 ? -6.350 -3.135 44.303 1.00 70.12 79 ASP A C 1
ATOM 633 O O . ASP A 1 79 ? -6.979 -2.089 44.530 1.00 70.12 79 ASP A O 1
ATOM 637 N N . ASP A 1 80 ? -6.659 -4.274 44.931 1.00 68.69 80 ASP A N 1
ATOM 638 C CA . ASP A 1 80 ? -7.712 -4.431 45.944 1.00 68.69 80 ASP A CA 1
ATOM 639 C C . ASP A 1 80 ? -7.360 -3.747 47.285 1.00 68.69 80 ASP A C 1
ATOM 641 O O . ASP A 1 80 ? -6.216 -3.499 47.672 1.00 68.69 80 ASP A O 1
ATOM 645 N N . ARG A 1 81 ? -8.404 -3.403 48.042 1.00 52.75 81 ARG A N 1
ATOM 646 C CA . ARG A 1 81 ? -8.370 -2.803 49.376 1.00 52.75 81 ARG A CA 1
ATOM 647 C C . ARG A 1 81 ? -7.453 -3.525 50.353 1.00 52.75 81 ARG A C 1
ATOM 649 O O . ARG A 1 81 ? -6.928 -2.838 51.236 1.00 52.75 81 ARG A O 1
ATOM 656 N N . LYS A 1 82 ? -7.396 -4.855 50.300 1.00 50.25 82 LYS A N 1
ATOM 657 C CA . LYS A 1 82 ? -6.684 -5.668 51.294 1.00 50.25 82 LYS A CA 1
ATOM 658 C C . LYS A 1 82 ? -5.166 -5.663 51.103 1.00 50.25 82 LYS A C 1
ATOM 660 O O . LYS A 1 82 ? -4.472 -5.859 52.099 1.00 50.25 82 LYS A O 1
ATOM 665 N N . ASP A 1 83 ? -4.691 -5.303 49.913 1.00 50.34 83 ASP A N 1
ATOM 666 C CA . ASP A 1 83 ? -3.304 -5.543 49.499 1.00 50.34 83 ASP A CA 1
ATOM 667 C C . ASP A 1 83 ? -2.457 -4.260 49.450 1.00 50.34 83 ASP A C 1
ATOM 669 O O . ASP A 1 83 ? -1.269 -4.279 49.744 1.00 50.34 83 ASP A O 1
ATOM 673 N N . ILE A 1 84 ? -3.079 -3.085 49.293 1.00 44.78 84 ILE A N 1
ATOM 674 C CA . ILE A 1 84 ? -2.362 -1.787 49.242 1.00 44.78 84 ILE A CA 1
ATOM 675 C C . ILE A 1 84 ? -1.761 -1.345 50.598 1.00 44.78 84 ILE A C 1
ATOM 677 O O . ILE A 1 84 ? -0.992 -0.388 50.660 1.00 44.78 84 ILE A O 1
ATOM 681 N N . TYR A 1 85 ? -2.126 -1.997 51.708 1.00 44.41 85 TYR A N 1
ATOM 682 C CA . TYR A 1 85 ? -1.680 -1.620 53.063 1.00 44.41 85 TYR A CA 1
ATOM 683 C C . TYR A 1 85 ? -1.020 -2.742 53.863 1.00 44.41 85 TYR A C 1
ATOM 685 O O . TYR A 1 85 ? -0.688 -2.523 55.030 1.00 44.41 85 TYR A O 1
ATOM 693 N N . LYS A 1 86 ? -0.835 -3.926 53.280 1.00 38.50 86 LYS A N 1
ATOM 694 C CA . LYS A 1 86 ? -0.087 -4.998 53.926 1.00 38.50 86 LYS A CA 1
ATOM 695 C C . LYS A 1 86 ? 1.302 -5.062 53.312 1.00 38.50 86 LYS A C 1
ATOM 697 O O . LYS A 1 86 ? 1.459 -5.548 52.204 1.00 38.50 86 LYS A O 1
ATOM 702 N N . GLY A 1 87 ? 2.301 -4.634 54.076 1.00 40.53 87 GLY A N 1
ATOM 703 C CA . GLY A 1 87 ? 3.704 -4.991 53.843 1.00 40.53 87 GLY A CA 1
ATOM 704 C C . GLY A 1 87 ? 4.009 -6.468 54.138 1.00 40.53 87 GLY A C 1
ATOM 705 O O . GLY A 1 87 ? 5.122 -6.763 54.540 1.00 40.53 87 GLY A O 1
ATOM 706 N N . ASP A 1 88 ? 3.021 -7.357 53.973 1.00 32.38 88 ASP A N 1
ATOM 707 C CA . ASP A 1 88 ? 3.108 -8.813 54.174 1.00 32.38 88 ASP A CA 1
ATOM 708 C C . ASP A 1 88 ? 2.943 -9.537 52.824 1.00 32.38 88 ASP A C 1
ATOM 710 O O . ASP A 1 88 ? 2.297 -10.574 52.738 1.00 32.38 88 ASP A O 1
ATOM 714 N N . ARG A 1 89 ? 3.452 -8.945 51.738 1.00 32.84 89 ARG A N 1
ATOM 715 C CA . ARG A 1 89 ? 3.732 -9.675 50.503 1.00 32.84 89 ARG A CA 1
ATOM 716 C C . ARG A 1 89 ? 5.006 -9.151 49.866 1.00 32.84 89 ARG A C 1
ATOM 718 O O . ARG A 1 89 ? 5.238 -7.942 49.878 1.00 32.84 89 ARG A O 1
ATOM 725 N N . LEU A 1 90 ? 5.806 -10.094 49.370 1.00 37.22 90 LEU A N 1
ATOM 726 C CA . LEU A 1 90 ? 7.151 -9.935 48.815 1.00 37.22 90 LEU A CA 1
ATOM 727 C C . LEU A 1 90 ? 7.276 -8.663 47.963 1.00 37.22 90 LEU A C 1
ATOM 729 O O . LEU A 1 90 ? 6.670 -8.540 46.899 1.00 37.22 90 LEU A O 1
ATOM 733 N N . ILE A 1 91 ? 8.072 -7.718 48.460 1.00 37.59 91 ILE A N 1
ATOM 734 C CA . ILE A 1 91 ? 8.646 -6.643 47.651 1.00 37.59 91 ILE A CA 1
ATOM 735 C C . ILE A 1 91 ? 9.581 -7.348 46.663 1.00 37.59 91 ILE A C 1
ATOM 737 O O . ILE A 1 91 ? 10.316 -8.243 47.083 1.00 37.59 91 ILE A O 1
ATOM 741 N N . ALA A 1 92 ? 9.546 -7.001 45.373 1.00 33.94 92 ALA A N 1
ATOM 742 C CA . ALA A 1 92 ? 10.593 -7.440 44.457 1.00 33.94 92 ALA A CA 1
ATOM 743 C C . ALA A 1 92 ? 11.931 -6.987 45.062 1.00 33.94 92 ALA A C 1
ATOM 745 O O . ALA A 1 92 ? 12.154 -5.788 45.211 1.00 33.94 92 ALA A O 1
ATOM 746 N N . GLU A 1 93 ? 12.752 -7.926 45.545 1.00 30.20 93 GLU A N 1
ATOM 747 C CA . GLU A 1 93 ? 14.035 -7.568 46.147 1.00 30.20 93 GLU A CA 1
ATOM 748 C C . GLU A 1 93 ? 14.837 -6.753 45.131 1.00 30.20 93 GLU A C 1
ATOM 750 O O . GLU A 1 93 ? 14.931 -7.124 43.956 1.00 30.20 93 GLU A O 1
ATOM 755 N N . GLU A 1 94 ? 15.419 -5.642 45.593 1.00 31.33 94 GLU A N 1
ATOM 756 C CA . GLU A 1 94 ? 16.453 -4.940 44.841 1.00 31.33 94 GLU A CA 1
ATOM 757 C C . GLU A 1 94 ? 17.477 -5.982 44.361 1.00 31.33 94 GLU A C 1
ATOM 759 O O . GLU A 1 94 ? 17.917 -6.811 45.168 1.00 31.33 94 GLU A O 1
ATOM 764 N N . PRO A 1 95 ? 17.912 -5.975 43.088 1.00 30.14 95 PRO A N 1
ATOM 765 C CA . PRO A 1 95 ? 19.088 -6.742 42.724 1.00 30.14 95 PRO A CA 1
ATOM 766 C C . PRO A 1 95 ? 20.234 -6.230 43.598 1.00 30.14 95 PRO A C 1
ATOM 768 O O . PRO A 1 95 ? 20.670 -5.089 43.452 1.00 30.14 95 PRO A O 1
ATOM 771 N N . GLY A 1 96 ? 20.668 -7.064 44.546 1.00 32.28 96 GLY A N 1
ATOM 772 C CA . GLY A 1 96 ? 21.653 -6.758 45.580 1.00 32.28 96 GLY A CA 1
ATOM 773 C C . GLY A 1 96 ? 23.052 -6.506 45.027 1.00 32.28 96 GLY A C 1
ATOM 774 O O . GLY A 1 96 ? 23.982 -7.264 45.293 1.00 32.28 96 GLY A O 1
ATOM 775 N N . VAL A 1 97 ? 23.218 -5.424 44.270 1.00 30.59 97 VAL A N 1
ATOM 776 C CA . VAL A 1 97 ? 24.509 -4.864 43.892 1.00 30.59 97 VAL A CA 1
ATOM 777 C C . VAL A 1 97 ? 24.412 -3.343 44.023 1.00 30.59 97 VAL A C 1
ATOM 779 O O . VAL A 1 97 ? 23.748 -2.696 43.213 1.00 30.59 97 VAL A O 1
ATOM 782 N N . PRO A 1 98 ? 25.080 -2.735 45.019 1.00 30.81 98 PRO A N 1
ATOM 783 C CA . PRO A 1 98 ? 25.176 -1.287 45.109 1.00 30.81 98 PRO A CA 1
ATOM 784 C C . PRO A 1 98 ? 25.791 -0.730 43.821 1.00 30.81 98 PRO A C 1
ATOM 786 O O . PRO A 1 98 ? 26.899 -1.113 43.436 1.00 30.81 98 PRO A O 1
ATOM 789 N N . VAL A 1 99 ? 25.117 0.226 43.179 1.00 33.94 99 VAL A N 1
ATOM 790 C CA . VAL A 1 99 ? 25.573 0.917 41.951 1.00 33.94 99 VAL A CA 1
ATOM 791 C C . VAL A 1 99 ? 26.718 1.910 42.244 1.00 33.94 99 VAL A C 1
ATOM 793 O O . VAL A 1 99 ? 26.828 2.984 41.662 1.00 33.94 99 VAL A O 1
ATOM 796 N N . SER A 1 100 ? 27.604 1.563 43.176 1.00 34.06 100 SER A N 1
ATOM 797 C CA . SER A 1 100 ? 28.804 2.326 43.528 1.00 34.06 100 SER A CA 1
ATOM 798 C C . SER A 1 100 ? 30.090 1.495 43.492 1.00 34.06 100 SER A C 1
ATOM 800 O O . SER A 1 100 ? 31.141 1.993 43.883 1.00 34.06 100 SER A O 1
ATOM 802 N N . SER A 1 101 ? 30.043 0.254 43.002 1.00 40.34 101 SER A N 1
ATOM 803 C CA . SER A 1 101 ? 31.235 -0.578 42.790 1.00 40.34 101 SER A CA 1
ATOM 804 C C . SER A 1 101 ? 31.207 -1.277 41.430 1.00 40.34 101 SER A C 1
ATOM 806 O O . SER A 1 101 ? 31.207 -2.502 41.355 1.00 40.34 101 SER A O 1
ATOM 808 N N . ILE A 1 102 ? 31.172 -0.497 40.348 1.00 33.66 102 ILE A N 1
ATOM 809 C CA . ILE A 1 102 ? 31.572 -0.984 39.022 1.00 33.66 102 ILE A CA 1
ATOM 810 C C . ILE A 1 102 ? 33.081 -0.702 38.914 1.00 33.66 102 ILE A C 1
ATOM 812 O O . ILE A 1 102 ? 33.453 0.474 38.947 1.00 33.66 102 ILE A O 1
ATOM 816 N N . PRO A 1 103 ? 33.961 -1.721 38.856 1.00 39.50 103 PRO A N 1
ATOM 817 C CA . PRO A 1 103 ? 35.370 -1.506 38.550 1.00 39.50 103 PRO A CA 1
ATOM 818 C C . PRO A 1 103 ? 35.516 -0.945 37.134 1.00 39.50 103 PRO A C 1
ATOM 820 O O . PRO A 1 103 ? 34.672 -1.189 36.270 1.00 39.50 103 PRO A O 1
ATOM 823 N N . ASP A 1 104 ? 36.581 -0.178 36.926 1.00 41.94 104 ASP A N 1
ATOM 824 C CA . ASP A 1 104 ? 36.897 0.497 35.670 1.00 41.94 104 ASP A CA 1
ATOM 825 C C . ASP A 1 104 ? 36.808 -0.472 34.475 1.00 41.94 104 ASP A C 1
ATOM 827 O O . ASP A 1 104 ? 37.241 -1.624 34.553 1.00 41.94 104 ASP A O 1
ATOM 831 N N . VAL A 1 105 ? 36.230 -0.011 33.363 1.00 37.72 105 VAL A N 1
ATOM 832 C CA . VAL A 1 105 ? 35.835 -0.851 32.209 1.00 37.72 105 VAL A CA 1
ATOM 833 C C . VAL A 1 105 ? 37.040 -1.579 31.581 1.00 37.72 105 VAL A C 1
ATOM 835 O O . VAL A 1 105 ? 36.879 -2.600 30.911 1.00 37.72 105 VAL A O 1
ATOM 838 N N . ASP A 1 106 ? 38.256 -1.110 31.868 1.00 39.97 106 ASP A N 1
ATOM 839 C CA . ASP A 1 106 ? 39.516 -1.707 31.427 1.00 39.97 106 ASP A CA 1
ATOM 840 C C . ASP A 1 106 ? 39.912 -2.999 32.181 1.00 39.97 106 ASP A C 1
ATOM 842 O O . ASP A 1 106 ? 40.683 -3.796 31.640 1.00 39.97 106 ASP A O 1
ATOM 846 N N . GLU A 1 107 ? 39.372 -3.282 33.376 1.00 41.34 107 GLU A N 1
ATOM 847 C CA . GLU A 1 107 ? 39.674 -4.527 34.118 1.00 41.34 107 GLU A CA 1
ATOM 848 C C . GLU A 1 107 ? 38.894 -5.755 33.605 1.00 41.34 107 GLU A C 1
ATOM 850 O O . GLU A 1 107 ? 39.304 -6.893 33.837 1.00 41.34 107 GLU A O 1
ATOM 855 N N . ILE A 1 108 ? 37.812 -5.558 32.841 1.00 40.06 108 ILE A N 1
ATOM 856 C CA . ILE A 1 108 ? 36.926 -6.637 32.352 1.00 40.06 108 ILE A CA 1
ATOM 857 C C . ILE A 1 108 ? 37.531 -7.397 31.148 1.00 40.06 108 ILE A C 1
ATOM 859 O O . ILE A 1 108 ? 37.079 -8.487 30.795 1.00 40.06 108 ILE A O 1
ATOM 863 N N . LEU A 1 109 ? 38.586 -6.873 30.512 1.00 34.81 109 LEU A N 1
ATOM 864 C CA . LEU A 1 109 ? 39.135 -7.424 29.263 1.00 34.81 109 LEU A CA 1
ATOM 865 C C . LEU A 1 109 ? 40.260 -8.467 29.424 1.00 34.81 109 LEU A C 1
ATOM 867 O O . LEU A 1 109 ? 40.885 -8.832 28.425 1.00 34.81 109 LEU A O 1
ATOM 871 N N . GLN A 1 110 ? 40.513 -9.005 30.623 1.00 36.09 110 GLN A N 1
ATOM 872 C CA . GLN A 1 110 ? 41.457 -10.123 30.798 1.00 36.09 110 GLN A CA 1
ATOM 873 C C . GLN A 1 110 ? 40.750 -11.444 31.155 1.00 36.09 110 GLN A C 1
ATOM 875 O O . GLN A 1 110 ? 39.892 -11.462 32.036 1.00 36.09 110 GLN A O 1
ATOM 880 N N . PRO A 1 111 ? 41.091 -12.578 30.503 1.00 37.09 111 PRO A N 1
ATOM 881 C CA . PRO A 1 111 ? 40.377 -13.831 30.706 1.00 37.09 111 PRO A CA 1
ATOM 882 C C . PRO A 1 111 ? 41.037 -14.690 31.793 1.00 37.09 111 PRO A C 1
ATOM 884 O O . PRO A 1 111 ? 42.178 -15.114 31.621 1.00 37.09 111 PRO A O 1
ATOM 887 N N . ALA A 1 112 ? 40.300 -14.994 32.866 1.00 30.78 112 ALA A N 1
ATOM 888 C CA . ALA A 1 112 ? 40.130 -16.326 33.482 1.00 30.78 112 ALA A CA 1
ATOM 889 C C . ALA A 1 112 ? 39.605 -16.218 34.937 1.00 30.78 112 ALA A C 1
ATOM 891 O O . ALA A 1 112 ? 39.850 -15.218 35.606 1.00 30.78 112 ALA A O 1
ATOM 892 N N . PRO A 1 113 ? 38.860 -17.229 35.425 1.00 45.44 113 PRO A N 1
ATOM 893 C CA . PRO A 1 113 ? 37.832 -17.070 36.448 1.00 45.44 113 PRO A CA 1
ATOM 894 C C . PRO A 1 113 ? 38.356 -17.303 37.865 1.00 45.44 113 PRO A C 1
ATOM 896 O O . PRO A 1 113 ? 39.181 -18.184 38.086 1.00 45.44 113 PRO A O 1
ATOM 899 N N . THR A 1 114 ? 37.780 -16.607 38.845 1.00 28.28 114 THR A N 1
ATOM 900 C CA . THR A 1 114 ? 37.624 -17.148 40.204 1.00 28.28 114 THR A CA 1
ATOM 901 C C . THR A 1 114 ? 36.332 -16.587 40.791 1.00 28.28 114 THR A C 1
ATOM 903 O O . THR A 1 114 ? 36.309 -15.472 41.296 1.00 28.28 114 THR A O 1
ATOM 906 N N . TYR A 1 115 ? 35.233 -17.331 40.681 1.00 36.53 115 TYR A N 1
ATOM 907 C CA . TYR A 1 115 ? 34.080 -17.085 41.542 1.00 36.53 115 TYR A CA 1
ATOM 908 C C . TYR A 1 115 ? 34.330 -17.874 42.825 1.00 36.53 115 TYR A C 1
ATOM 910 O O . TYR A 1 115 ? 34.267 -19.104 42.824 1.00 36.53 115 TYR A O 1
ATOM 918 N N . GLU A 1 116 ? 34.686 -17.177 43.902 1.00 32.38 116 GLU A N 1
ATOM 919 C CA . GLU A 1 116 ? 34.551 -17.745 45.239 1.00 32.38 116 GLU A CA 1
ATOM 920 C C . GLU A 1 116 ? 33.058 -17.962 45.500 1.00 32.38 116 GLU A C 1
ATOM 922 O O . GLU A 1 116 ? 32.246 -17.046 45.365 1.00 32.38 116 GLU A O 1
ATOM 927 N N . ASN A 1 117 ? 32.695 -19.203 45.829 1.00 34.81 117 ASN A N 1
ATOM 928 C CA . ASN A 1 117 ? 31.353 -19.561 46.266 1.00 34.81 117 ASN A CA 1
ATOM 929 C C . ASN A 1 117 ? 31.023 -18.796 47.552 1.00 34.81 117 ASN A C 1
ATOM 931 O O . ASN A 1 117 ? 31.378 -19.238 48.646 1.00 34.81 117 ASN A O 1
ATOM 935 N N . VAL A 1 118 ? 30.302 -17.685 47.432 1.00 33.78 118 VAL A N 1
ATOM 936 C CA . VAL A 1 118 ? 29.501 -17.175 48.541 1.00 33.78 118 VAL A CA 1
ATOM 937 C C . VAL A 1 118 ? 28.224 -18.005 48.541 1.00 33.78 118 VAL A C 1
ATOM 939 O O . VAL A 1 118 ? 27.374 -17.865 47.665 1.00 33.78 118 VAL A O 1
ATOM 942 N N . ALA A 1 119 ? 28.140 -18.950 49.475 1.00 32.03 119 ALA A N 1
ATOM 943 C CA . ALA A 1 119 ? 26.906 -19.678 49.724 1.00 32.03 119 ALA A CA 1
ATOM 944 C C . ALA A 1 119 ? 25.825 -18.665 50.148 1.00 32.03 119 ALA A C 1
ATOM 946 O O . ALA A 1 119 ? 26.084 -17.893 51.076 1.00 32.03 119 ALA A O 1
ATOM 947 N N . PRO A 1 120 ? 24.641 -18.638 49.511 1.00 36.25 120 PRO A N 1
ATOM 948 C CA . PRO A 1 120 ? 23.523 -17.882 50.044 1.00 36.25 120 PRO A CA 1
ATOM 949 C C . PRO A 1 120 ? 23.108 -18.530 51.362 1.00 36.25 120 PRO A C 1
ATOM 951 O O . PRO A 1 120 ? 22.898 -19.744 51.431 1.00 36.25 120 PRO A O 1
ATOM 954 N N . ASP A 1 121 ? 23.027 -17.706 52.398 1.00 31.41 121 ASP A N 1
ATOM 955 C CA . ASP A 1 121 ? 22.434 -18.049 53.681 1.00 31.41 121 ASP A CA 1
ATOM 956 C C . ASP A 1 121 ? 20.993 -18.517 53.413 1.00 31.41 121 ASP A C 1
ATOM 958 O O . ASP A 1 121 ? 20.144 -17.746 52.964 1.00 31.41 121 ASP A O 1
ATOM 962 N N . THR A 1 122 ? 20.728 -19.812 53.591 1.00 35.44 122 THR A N 1
ATOM 963 C CA . THR A 1 122 ? 19.396 -20.408 53.446 1.00 35.44 122 THR A CA 1
ATOM 964 C C . THR A 1 122 ? 18.512 -19.949 54.600 1.00 35.44 122 THR A C 1
ATOM 966 O O . THR A 1 122 ? 18.364 -20.651 55.599 1.00 35.44 122 THR A O 1
ATOM 969 N N . ALA A 1 123 ? 17.920 -18.766 54.460 1.00 34.84 123 ALA A N 1
ATOM 970 C CA . ALA A 1 123 ? 16.651 -18.470 55.098 1.00 34.84 123 ALA A CA 1
ATOM 971 C C . ALA A 1 123 ? 15.564 -19.192 54.289 1.00 34.84 123 ALA A C 1
ATOM 973 O O . ALA A 1 123 ? 15.412 -18.954 53.093 1.00 34.84 123 ALA A O 1
ATOM 974 N N . GLU A 1 124 ? 14.853 -20.122 54.923 1.00 35.53 124 GLU A N 1
ATOM 975 C CA . GLU A 1 124 ? 13.662 -20.763 54.364 1.00 35.53 124 GLU A CA 1
ATOM 976 C C . GLU A 1 124 ? 12.624 -19.668 54.052 1.00 35.53 124 GLU A C 1
ATOM 978 O O . GLU A 1 124 ? 11.910 -19.208 54.939 1.00 35.53 124 GLU A O 1
ATOM 983 N N . GLN A 1 125 ? 12.584 -19.192 52.803 1.00 40.84 125 GLN A N 1
ATOM 984 C CA . GLN A 1 125 ? 11.522 -18.314 52.319 1.00 40.84 125 GLN A CA 1
ATOM 985 C C . GLN A 1 125 ? 10.233 -19.141 52.269 1.00 40.84 125 GLN A C 1
ATOM 987 O O . GLN A 1 125 ? 10.123 -20.101 51.501 1.00 40.84 125 GLN A O 1
ATOM 992 N N . GLU A 1 126 ? 9.270 -18.802 53.128 1.00 42.06 126 GLU A N 1
ATOM 993 C CA . GLU A 1 126 ? 7.911 -19.332 53.054 1.00 42.06 126 GLU A CA 1
ATOM 994 C C . GLU A 1 126 ? 7.385 -19.096 51.631 1.00 42.06 126 GLU A C 1
ATOM 996 O O . GLU A 1 126 ? 7.275 -17.963 51.165 1.00 42.06 126 GLU A O 1
ATOM 1001 N N . THR A 1 127 ? 7.121 -20.179 50.901 1.00 50.62 127 THR A N 1
ATOM 1002 C CA . THR A 1 127 ? 6.638 -20.121 49.520 1.00 50.62 127 THR A CA 1
ATOM 1003 C C . THR A 1 127 ? 5.167 -19.727 49.551 1.00 50.62 127 THR A C 1
ATOM 1005 O O . THR A 1 127 ? 4.279 -20.573 49.633 1.00 50.62 127 THR A O 1
ATOM 1008 N N . GLU A 1 128 ? 4.904 -18.422 49.554 1.00 62.69 128 GLU A N 1
ATOM 1009 C CA . GLU A 1 128 ? 3.544 -17.901 49.492 1.00 62.69 128 GLU A CA 1
ATOM 1010 C C . GLU A 1 128 ? 2.857 -18.341 48.189 1.00 62.69 128 GLU A C 1
ATOM 1012 O O . GLU A 1 128 ? 3.366 -18.147 47.079 1.00 62.69 128 GLU A O 1
ATOM 1017 N N . GLU A 1 129 ? 1.670 -18.936 48.325 1.00 71.94 129 GLU A N 1
ATOM 1018 C CA . GLU A 1 129 ? 0.797 -19.247 47.192 1.00 71.94 129 GLU A CA 1
ATOM 1019 C C . GLU A 1 129 ? 0.342 -17.956 46.495 1.00 71.94 129 GLU A C 1
ATOM 1021 O O . GLU A 1 129 ? 0.197 -16.909 47.131 1.00 71.94 129 GLU A O 1
ATOM 1026 N N . LEU A 1 130 ? 0.086 -18.021 45.187 1.00 72.25 130 LEU A N 1
ATOM 1027 C CA . LEU A 1 130 ? -0.418 -16.898 44.390 1.00 72.25 130 LEU A CA 1
ATOM 1028 C C . LEU A 1 130 ? -1.805 -16.416 44.881 1.00 72.25 130 LEU A C 1
ATOM 1030 O O . LEU A 1 130 ? -2.586 -17.199 45.419 1.00 72.25 130 LEU A O 1
ATOM 1034 N N . PRO A 1 131 ? -2.164 -15.123 44.702 1.00 70.19 131 PRO A N 1
ATOM 1035 C CA . PRO A 1 131 ? -3.469 -14.590 45.142 1.00 70.19 131 PRO A CA 1
ATOM 1036 C C . PRO A 1 131 ? -4.674 -15.198 44.417 1.00 70.19 131 PRO A C 1
ATOM 1038 O O . PRO A 1 131 ? -5.813 -15.024 44.852 1.00 70.19 131 PRO A O 1
ATOM 1041 N N . PHE A 1 132 ? -4.432 -15.857 43.290 1.00 72.94 132 PHE A N 1
ATOM 1042 C CA . PHE A 1 132 ? -5.430 -16.476 42.437 1.00 72.94 132 PHE A CA 1
ATOM 1043 C C . PHE A 1 132 ? -4.879 -17.779 41.864 1.00 72.94 132 PHE A C 1
ATOM 1045 O O . PHE A 1 132 ? -3.669 -17.978 41.767 1.00 72.94 132 PHE A O 1
ATOM 1052 N N . VAL A 1 133 ? -5.790 -18.652 41.443 1.00 80.81 133 VAL A N 1
ATOM 1053 C CA . VAL A 1 133 ? -5.443 -19.833 40.652 1.00 80.81 133 VAL A CA 1
ATOM 1054 C C . VAL A 1 133 ? -5.234 -19.390 39.207 1.00 80.81 133 VAL A C 1
ATOM 1056 O O . VAL A 1 133 ? -6.078 -18.684 38.656 1.00 80.81 133 VAL A O 1
ATOM 1059 N N . ILE A 1 134 ? -4.122 -19.795 38.594 1.00 85.06 134 ILE A N 1
ATOM 1060 C CA . ILE A 1 134 ? -3.898 -19.584 37.163 1.00 85.06 134 ILE A CA 1
ATOM 1061 C C . ILE A 1 134 ? -4.736 -20.614 36.403 1.00 85.06 134 ILE A C 1
ATOM 1063 O O . ILE A 1 134 ? -4.391 -21.791 36.352 1.00 85.06 134 ILE A O 1
ATOM 1067 N N . ASP A 1 135 ? -5.857 -20.176 35.833 1.00 84.38 135 ASP A N 1
ATOM 1068 C CA . ASP A 1 135 ? -6.718 -20.991 34.976 1.00 84.38 135 ASP A CA 1
ATOM 1069 C C . ASP A 1 135 ? -6.696 -20.509 33.512 1.00 84.38 135 ASP A C 1
ATOM 1071 O O . ASP A 1 135 ? -6.123 -19.469 33.167 1.00 84.38 135 ASP A O 1
ATOM 1075 N N . GLU A 1 136 ? -7.289 -21.296 32.607 1.00 81.94 136 GLU A N 1
ATOM 1076 C CA . GLU A 1 136 ? -7.312 -20.965 31.174 1.00 81.94 136 GLU A CA 1
ATOM 1077 C C . GLU A 1 136 ? -8.040 -19.643 30.884 1.00 81.94 136 GLU A C 1
ATOM 1079 O O . GLU A 1 136 ? -7.681 -18.935 29.936 1.00 81.94 136 GLU A O 1
ATOM 1084 N N . ASP A 1 137 ? -9.044 -19.298 31.693 1.00 80.12 137 ASP A N 1
ATOM 1085 C CA . ASP A 1 137 ? -9.815 -18.069 31.536 1.00 80.12 137 ASP A CA 1
ATOM 1086 C C . ASP A 1 137 ? -8.971 -16.842 31.905 1.00 80.12 137 ASP A C 1
ATOM 1088 O O . ASP A 1 137 ? -8.930 -15.878 31.133 1.00 80.12 137 ASP A O 1
ATOM 1092 N N . LEU A 1 138 ? -8.212 -16.904 33.004 1.00 80.31 138 LEU A N 1
ATOM 1093 C CA . LEU A 1 138 ? -7.269 -15.864 33.403 1.00 80.31 138 LEU A CA 1
ATOM 1094 C C . LEU A 1 138 ? -6.147 -15.701 32.375 1.00 80.31 138 LEU A C 1
ATOM 1096 O O . LEU A 1 138 ? -5.862 -14.580 31.955 1.00 80.31 138 LEU A O 1
ATOM 1100 N N . LEU A 1 139 ? -5.541 -16.796 31.906 1.00 84.81 139 LEU A N 1
ATOM 1101 C CA . LEU A 1 139 ? -4.491 -16.740 30.880 1.00 84.81 139 LEU A CA 1
ATOM 1102 C C . LEU A 1 139 ? -4.999 -16.108 29.580 1.00 84.81 139 LEU A C 1
ATOM 1104 O O . LEU A 1 139 ? -4.308 -15.303 28.950 1.00 84.81 139 LEU A O 1
ATOM 1108 N N . ARG A 1 140 ? -6.241 -16.417 29.194 1.00 80.12 140 ARG A N 1
ATOM 1109 C CA . ARG A 1 140 ? -6.897 -15.798 28.041 1.00 80.12 140 ARG A CA 1
ATOM 1110 C C . ARG A 1 140 ? -7.171 -14.311 28.268 1.00 80.12 140 ARG A C 1
ATOM 1112 O O . ARG A 1 140 ? -6.986 -13.520 27.342 1.00 80.12 140 ARG A O 1
ATOM 1119 N N . GLN A 1 141 ? -7.598 -13.931 29.469 1.00 77.62 141 GLN A N 1
ATOM 1120 C CA . GLN A 1 141 ? -7.865 -12.546 29.863 1.00 77.62 141 GLN A CA 1
ATOM 1121 C C . GLN A 1 141 ? -6.584 -11.697 29.882 1.00 77.62 141 GLN A C 1
ATOM 1123 O O . GLN A 1 141 ? -6.591 -10.567 29.395 1.00 77.62 141 GLN A O 1
ATOM 1128 N N . LEU A 1 142 ? -5.474 -12.278 30.341 1.00 80.12 142 LEU A N 1
ATOM 1129 C CA . LEU A 1 142 ? -4.124 -11.707 30.301 1.00 80.12 142 LEU A CA 1
ATOM 1130 C C . LEU A 1 142 ? -3.470 -11.776 28.910 1.00 80.12 142 LEU A C 1
ATOM 1132 O O . LEU A 1 142 ? -2.361 -11.287 28.723 1.00 80.12 142 LEU A O 1
ATOM 1136 N N . ARG A 1 143 ? -4.165 -12.344 27.912 1.00 76.75 143 ARG A N 1
ATOM 1137 C CA . ARG A 1 143 ? -3.712 -12.471 26.515 1.00 76.75 143 ARG A CA 1
ATOM 1138 C C . ARG A 1 143 ? -2.406 -13.259 26.359 1.00 76.75 143 ARG A C 1
ATOM 1140 O O . ARG A 1 143 ? -1.648 -13.020 25.420 1.00 76.75 143 ARG A O 1
ATOM 1147 N N . VAL A 1 144 ? -2.175 -14.233 27.234 1.00 82.50 144 VAL A N 1
ATOM 1148 C CA . VAL A 1 144 ? -1.029 -15.137 27.143 1.00 82.50 144 VAL A CA 1
ATOM 1149 C C . VAL A 1 144 ? -1.171 -16.041 25.904 1.00 82.50 144 VAL A C 1
ATOM 1151 O O . VAL A 1 144 ? -2.232 -16.647 25.709 1.00 82.50 144 VAL A O 1
ATOM 1154 N N . PRO A 1 145 ? -0.138 -16.156 25.043 1.00 80.75 145 PRO A N 1
ATOM 1155 C CA . PRO A 1 145 ? -0.152 -17.082 23.913 1.00 80.75 145 PRO A CA 1
ATOM 1156 C C . PRO A 1 145 ? -0.393 -18.532 24.352 1.00 80.75 145 PRO A C 1
ATOM 1158 O O . PRO A 1 145 ? 0.191 -19.004 25.326 1.00 80.75 145 PRO A O 1
ATOM 1161 N N . ARG A 1 146 ? -1.215 -19.271 23.592 1.00 81.69 146 ARG A N 1
ATOM 1162 C CA . ARG A 1 146 ? -1.600 -20.660 23.924 1.00 81.69 146 ARG A CA 1
ATOM 1163 C C . ARG A 1 146 ? -0.420 -21.621 24.062 1.00 81.69 146 ARG A C 1
ATOM 1165 O O . ARG A 1 146 ? -0.525 -22.610 24.774 1.00 81.69 146 ARG A O 1
ATOM 1172 N N . GLU A 1 147 ? 0.682 -21.338 23.376 1.00 85.06 147 GLU A N 1
ATOM 1173 C CA . GLU A 1 147 ? 1.917 -22.126 23.451 1.00 85.06 147 GLU A CA 1
ATOM 1174 C C . GLU A 1 147 ? 2.563 -22.098 24.844 1.00 85.06 147 GLU A C 1
ATOM 1176 O O . GLU A 1 147 ? 3.224 -23.059 25.223 1.00 85.06 147 GLU A O 1
ATOM 1181 N N . HIS A 1 148 ? 2.310 -21.050 25.634 1.00 86.06 148 HIS A N 1
ATOM 1182 C CA . HIS A 1 148 ? 2.850 -20.891 26.985 1.00 86.06 148 HIS A CA 1
ATOM 1183 C C . HIS A 1 148 ? 1.865 -21.299 28.085 1.00 86.06 148 HIS A C 1
ATOM 1185 O O . HIS A 1 148 ? 2.251 -21.390 29.246 1.00 86.06 148 HIS A O 1
ATOM 1191 N N . SER A 1 149 ? 0.598 -21.570 27.748 1.00 85.00 149 SER A N 1
ATOM 1192 C CA . SER A 1 149 ? -0.437 -21.842 28.750 1.00 85.00 149 SER A CA 1
ATOM 1193 C C . SER A 1 149 ? -0.135 -23.078 29.598 1.00 85.00 149 SER A C 1
ATOM 1195 O O . SER A 1 149 ? -0.324 -23.039 30.807 1.00 85.00 149 SER A O 1
ATOM 1197 N N . ALA A 1 150 ? 0.390 -24.148 28.994 1.00 84.25 150 ALA A N 1
ATOM 1198 C CA . ALA A 1 150 ? 0.691 -25.388 29.712 1.00 84.25 150 ALA A CA 1
ATOM 1199 C C . ALA A 1 150 ? 1.729 -25.190 30.829 1.00 84.25 150 ALA A C 1
ATOM 1201 O O . ALA A 1 150 ? 1.559 -25.733 31.911 1.00 84.25 150 ALA A O 1
ATOM 1202 N N . ALA A 1 151 ? 2.760 -24.373 30.587 1.00 84.94 151 ALA A N 1
ATOM 1203 C CA . ALA A 1 151 ? 3.808 -24.102 31.570 1.00 84.94 151 ALA A CA 1
ATOM 1204 C C . ALA A 1 151 ? 3.316 -23.261 32.762 1.00 84.94 151 ALA A C 1
ATOM 1206 O O . ALA A 1 151 ? 3.929 -23.303 33.820 1.00 84.94 151 ALA A O 1
ATOM 1207 N N . LEU A 1 152 ? 2.228 -22.501 32.591 1.00 86.00 152 LEU A N 1
ATOM 1208 C CA . LEU A 1 152 ? 1.724 -21.551 33.588 1.00 86.00 152 LEU A CA 1
ATOM 1209 C C . LEU A 1 152 ? 0.565 -22.103 34.422 1.00 86.00 152 LEU A C 1
ATOM 1211 O O . LEU A 1 152 ? 0.386 -21.674 35.557 1.00 86.00 152 LEU A O 1
ATOM 1215 N N . LEU A 1 153 ? -0.207 -23.056 33.890 1.00 87.75 153 LEU A N 1
ATOM 1216 C CA . LEU A 1 153 ? -1.309 -23.706 34.618 1.00 87.75 153 LEU A CA 1
ATOM 1217 C C . LEU A 1 153 ? -0.826 -24.499 35.846 1.00 87.75 153 LEU A C 1
ATOM 1219 O O . LEU A 1 153 ? -1.587 -24.685 36.794 1.00 87.75 153 LEU A O 1
ATOM 1223 N N . ASP A 1 154 ? 0.431 -24.946 35.836 1.00 81.62 154 ASP A N 1
ATOM 1224 C CA . ASP A 1 154 ? 1.031 -25.710 36.933 1.00 81.62 154 ASP A CA 1
ATOM 1225 C C . ASP A 1 154 ? 1.647 -24.817 38.030 1.00 81.62 154 ASP A C 1
ATOM 1227 O O . ASP A 1 154 ? 1.988 -25.316 39.105 1.00 81.62 154 ASP A O 1
ATOM 1231 N N . CYS A 1 155 ? 1.764 -23.503 37.800 1.00 84.12 155 CYS A N 1
ATOM 1232 C CA . CYS A 1 155 ? 2.368 -22.572 38.751 1.00 84.12 155 CYS A CA 1
ATOM 1233 C C . CYS A 1 155 ? 1.406 -22.248 39.904 1.00 84.12 155 CYS A C 1
ATOM 1235 O O . CYS A 1 155 ? 0.319 -21.708 39.688 1.00 84.12 155 CYS A O 1
ATOM 1237 N N . LYS A 1 156 ? 1.821 -22.534 41.145 1.00 80.38 156 LYS A N 1
ATOM 1238 C CA . LYS A 1 156 ? 1.032 -22.246 42.359 1.00 80.38 156 LYS A CA 1
ATOM 1239 C C . LYS A 1 156 ? 1.661 -21.177 43.241 1.00 80.38 156 LYS A C 1
ATOM 1241 O O . LYS A 1 156 ? 0.956 -20.536 44.017 1.00 80.38 156 LYS A O 1
ATOM 1246 N N . THR A 1 157 ? 2.966 -20.979 43.110 1.00 80.38 157 THR A N 1
ATOM 1247 C CA . THR A 1 157 ? 3.766 -20.023 43.881 1.00 80.38 157 THR A CA 1
ATOM 1248 C C . THR A 1 157 ? 4.510 -19.062 42.950 1.00 80.38 157 THR A C 1
ATOM 1250 O O . THR A 1 157 ? 4.650 -19.322 41.751 1.00 80.38 157 THR A O 1
ATOM 1253 N N . LEU A 1 158 ? 5.016 -17.947 43.493 1.00 72.44 158 LEU A N 1
ATOM 1254 C CA . LEU A 1 158 ? 5.905 -17.046 42.741 1.00 72.44 158 LEU A CA 1
ATOM 1255 C C . LEU A 1 158 ? 7.175 -17.765 42.270 1.00 72.44 158 LEU A C 1
ATOM 1257 O O . LEU A 1 158 ? 7.644 -17.531 41.160 1.00 72.44 158 LEU A O 1
ATOM 1261 N N . ASP A 1 159 ? 7.676 -18.696 43.074 1.00 75.69 159 ASP A N 1
ATOM 1262 C CA . ASP A 1 159 ? 8.843 -19.516 42.761 1.00 75.69 159 ASP A CA 1
ATOM 1263 C C . ASP A 1 159 ? 8.619 -20.409 41.534 1.00 75.69 159 ASP A C 1
ATOM 1265 O O . ASP A 1 159 ? 9.505 -20.546 40.685 1.00 75.69 159 ASP A O 1
ATOM 1269 N N . ASP A 1 160 ? 7.417 -20.981 41.406 1.00 81.75 160 ASP A N 1
ATOM 1270 C CA . ASP A 1 160 ? 7.027 -21.744 40.219 1.00 81.75 160 ASP A CA 1
ATOM 1271 C C . ASP A 1 160 ? 6.967 -20.839 38.983 1.00 81.75 160 ASP A C 1
ATOM 1273 O O . ASP A 1 160 ? 7.391 -21.245 37.903 1.00 81.75 160 ASP A O 1
ATOM 1277 N N . LEU A 1 161 ? 6.470 -19.605 39.137 1.00 80.25 161 LEU A N 1
ATOM 1278 C CA . LEU A 1 161 ? 6.363 -18.631 38.048 1.00 80.25 161 LEU A CA 1
ATOM 1279 C C . LEU A 1 161 ? 7.740 -18.133 37.576 1.00 80.25 161 LEU A C 1
ATOM 1281 O O . LEU A 1 161 ? 7.967 -17.999 36.371 1.00 80.25 161 LEU A O 1
ATOM 1285 N N . ILE A 1 162 ? 8.675 -17.907 38.504 1.00 79.06 162 ILE A N 1
ATOM 1286 C CA . ILE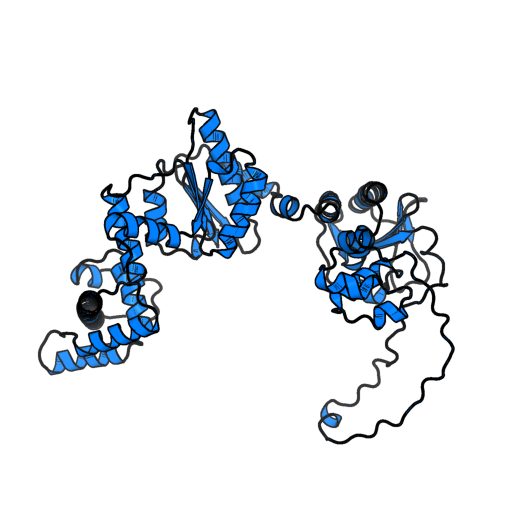 A 1 162 ? 10.069 -17.542 38.205 1.00 79.06 162 ILE A CA 1
ATOM 1287 C C . ILE A 1 162 ? 10.760 -18.671 37.429 1.00 79.06 162 ILE A C 1
ATOM 1289 O O . ILE A 1 162 ? 11.472 -18.413 36.457 1.00 79.06 162 ILE A O 1
ATOM 1293 N N . LYS A 1 163 ? 10.523 -19.928 37.826 1.00 81.19 163 LYS A N 1
ATOM 1294 C CA . LYS A 1 163 ? 11.124 -21.120 37.203 1.00 81.19 163 LYS A CA 1
ATOM 1295 C C . LYS A 1 163 ? 10.412 -21.572 35.922 1.00 81.19 163 LYS A C 1
ATOM 1297 O O . LYS A 1 163 ? 10.951 -22.423 35.215 1.00 81.19 163 LYS A O 1
ATOM 1302 N N . ALA A 1 164 ? 9.231 -21.033 35.613 1.00 84.75 164 ALA A N 1
ATOM 1303 C CA . ALA A 1 164 ? 8.457 -21.416 34.436 1.00 84.75 164 ALA A CA 1
ATOM 1304 C C . ALA A 1 164 ? 9.207 -21.098 33.132 1.00 84.75 164 ALA A C 1
ATOM 1306 O O . ALA A 1 164 ? 9.711 -19.985 32.944 1.00 84.75 164 ALA A O 1
ATOM 1307 N N . ASP A 1 165 ? 9.237 -22.063 32.208 1.00 85.38 165 ASP A N 1
ATOM 1308 C CA . ASP A 1 165 ? 9.875 -21.939 30.890 1.00 85.38 165 ASP A CA 1
ATOM 1309 C C . ASP A 1 165 ? 8.997 -21.132 29.919 1.00 85.38 165 ASP A C 1
ATOM 1311 O O . ASP A 1 165 ? 8.356 -21.655 29.005 1.00 85.38 165 ASP A O 1
ATOM 1315 N N . VAL A 1 166 ? 8.908 -19.827 30.176 1.00 86.12 166 VAL A N 1
ATOM 1316 C CA . VAL A 1 166 ? 8.173 -18.858 29.360 1.00 86.12 166 VAL A CA 1
ATOM 1317 C C . VAL A 1 166 ? 9.013 -17.594 29.138 1.00 86.12 166 VAL A C 1
ATOM 1319 O O . VAL A 1 166 ? 9.848 -17.253 29.980 1.00 86.12 166 VAL A O 1
ATOM 1322 N N . PRO A 1 167 ? 8.805 -16.861 28.029 1.00 81.56 167 PRO A N 1
ATOM 1323 C CA . PRO A 1 167 ? 9.474 -15.585 27.802 1.00 81.56 167 PRO A CA 1
ATOM 1324 C C . PRO A 1 167 ? 9.181 -14.567 28.913 1.00 81.56 167 PRO A C 1
ATOM 1326 O O . PRO A 1 167 ? 8.052 -14.481 29.397 1.00 81.56 167 PRO A O 1
ATOM 1329 N N . GLU A 1 168 ? 10.165 -13.726 29.241 1.00 75.56 168 GLU A N 1
ATOM 1330 C CA . GLU A 1 168 ? 10.050 -12.697 30.288 1.00 75.56 168 GLU A CA 1
ATOM 1331 C C . GLU A 1 168 ? 8.815 -11.786 30.141 1.00 75.56 168 GLU A C 1
ATOM 1333 O O . GLU A 1 168 ? 8.114 -11.591 31.130 1.00 75.56 168 GLU A O 1
ATOM 1338 N N . PRO A 1 169 ? 8.431 -11.307 28.937 1.00 73.56 169 PRO A N 1
ATOM 1339 C CA . PRO A 1 169 ? 7.216 -10.503 28.791 1.00 73.56 169 PRO A CA 1
ATOM 1340 C C . PRO A 1 169 ? 5.929 -11.253 29.162 1.00 73.56 169 PRO A C 1
ATOM 1342 O O . PRO A 1 169 ? 4.968 -10.638 29.607 1.00 73.56 169 PRO A O 1
ATOM 1345 N N . VAL A 1 170 ? 5.891 -12.576 28.972 1.00 79.88 170 VAL A N 1
ATOM 1346 C CA . VAL A 1 170 ? 4.733 -13.414 29.321 1.00 79.88 170 VAL A CA 1
ATOM 1347 C C . VAL A 1 170 ? 4.687 -13.646 30.828 1.00 79.88 170 VAL A C 1
ATOM 1349 O O . VAL A 1 170 ? 3.620 -13.543 31.432 1.00 79.88 170 VAL A O 1
ATOM 1352 N N . ARG A 1 171 ? 5.849 -13.907 31.435 1.00 81.62 171 ARG A N 1
ATOM 1353 C CA . ARG A 1 171 ? 6.000 -14.036 32.888 1.00 81.62 171 ARG A CA 1
ATOM 1354 C C . ARG A 1 171 ? 5.609 -12.743 33.604 1.00 81.62 171 ARG A C 1
ATOM 1356 O O . ARG A 1 171 ? 4.814 -12.786 34.540 1.00 81.62 171 ARG A O 1
ATOM 1363 N N . GLY A 1 172 ? 6.101 -11.605 33.113 1.00 76.69 172 GLY A N 1
ATOM 1364 C CA . GLY A 1 172 ? 5.878 -10.279 33.686 1.00 76.69 172 GLY A CA 1
ATOM 1365 C C . GLY A 1 172 ? 4.403 -9.887 33.774 1.00 76.69 172 GLY A C 1
ATOM 1366 O O . GLY A 1 172 ? 3.990 -9.324 34.776 1.00 76.69 172 GLY A O 1
ATOM 1367 N N . VAL A 1 173 ? 3.571 -10.265 32.795 1.00 78.38 173 VAL A N 1
ATOM 1368 C CA . VAL A 1 173 ? 2.120 -9.987 32.841 1.00 78.38 173 VAL A CA 1
ATOM 1369 C C . VAL A 1 173 ? 1.432 -10.707 34.006 1.00 78.38 173 VAL A C 1
ATOM 1371 O O . VAL A 1 173 ? 0.539 -10.142 34.637 1.00 78.38 173 VAL A O 1
ATOM 1374 N N . ILE A 1 174 ? 1.828 -11.950 34.300 1.00 80.38 174 ILE A N 1
ATOM 1375 C CA . ILE A 1 174 ? 1.286 -12.694 35.447 1.00 80.38 174 ILE A CA 1
ATOM 1376 C C . ILE A 1 174 ? 1.867 -12.152 36.749 1.00 80.38 174 ILE A C 1
ATOM 1378 O O . ILE A 1 174 ? 1.132 -12.029 37.726 1.00 80.38 174 ILE A O 1
ATOM 1382 N N . PHE A 1 175 ? 3.149 -11.788 36.747 1.00 78.69 175 PHE A N 1
ATOM 1383 C CA . PHE A 1 175 ? 3.807 -11.176 37.895 1.00 78.69 175 PHE A CA 1
ATOM 1384 C C . PHE A 1 175 ? 3.106 -9.871 38.295 1.00 78.69 175 PHE A C 1
ATOM 1386 O O . PHE A 1 175 ? 2.609 -9.777 39.409 1.00 78.69 175 PHE A O 1
ATOM 1393 N N . ASP A 1 176 ? 2.909 -8.945 37.351 1.00 76.62 176 ASP A N 1
ATOM 1394 C CA . ASP A 1 176 ? 2.179 -7.685 37.555 1.00 76.62 176 ASP A CA 1
ATOM 1395 C C . ASP A 1 176 ? 0.762 -7.894 38.107 1.00 76.62 176 ASP A C 1
ATOM 1397 O O . ASP A 1 176 ? 0.258 -7.060 38.860 1.00 76.62 176 ASP A O 1
ATOM 1401 N N . ALA A 1 177 ? 0.093 -8.980 37.709 1.00 77.06 177 ALA A N 1
ATOM 1402 C CA . ALA A 1 177 ? -1.236 -9.319 38.203 1.00 77.06 177 ALA A CA 1
ATOM 1403 C C . ALA A 1 177 ? -1.201 -9.922 39.617 1.00 77.06 177 ALA A C 1
ATOM 1405 O O . ALA A 1 177 ? -2.138 -9.717 40.387 1.00 77.06 177 ALA A O 1
ATOM 1406 N N . ALA A 1 178 ? -0.158 -10.691 39.943 1.00 71.44 178 ALA A N 1
ATOM 1407 C CA . ALA A 1 178 ? -0.023 -11.436 41.192 1.00 71.44 178 ALA A CA 1
ATOM 1408 C C . ALA A 1 178 ? 0.635 -10.639 42.327 1.00 71.44 178 ALA A C 1
ATOM 1410 O O . ALA A 1 178 ? 0.433 -10.977 43.497 1.00 71.44 178 ALA A O 1
ATOM 1411 N N . THR A 1 179 ? 1.419 -9.612 42.000 1.00 66.38 179 THR A N 1
ATOM 1412 C CA . THR A 1 179 ? 2.173 -8.813 42.968 1.00 66.38 179 THR A CA 1
ATOM 1413 C C . THR A 1 179 ? 1.728 -7.353 42.964 1.00 66.38 179 THR A C 1
ATOM 1415 O O . THR A 1 179 ? 1.333 -6.823 41.920 1.00 66.38 179 THR A O 1
ATOM 1418 N N . PRO A 1 180 ? 1.827 -6.655 44.109 1.00 62.53 180 PRO A N 1
ATOM 1419 C CA . PRO A 1 180 ? 1.683 -5.208 44.117 1.00 62.53 180 PRO A CA 1
ATOM 1420 C C . PRO A 1 180 ? 2.733 -4.569 43.187 1.00 62.53 180 PRO A C 1
ATOM 1422 O O . PRO A 1 180 ? 3.823 -5.119 43.018 1.00 62.53 180 PRO A O 1
ATOM 1425 N N . PRO A 1 181 ? 2.426 -3.411 42.578 1.00 62.84 181 PRO A N 1
ATOM 1426 C CA . PRO A 1 181 ? 3.358 -2.749 41.676 1.00 62.84 181 PRO A CA 1
ATOM 1427 C C . PRO A 1 181 ? 4.598 -2.272 42.445 1.00 62.84 181 PRO A C 1
ATOM 1429 O O . PRO A 1 181 ? 4.469 -1.496 43.397 1.00 62.84 181 PRO A O 1
ATOM 1432 N N . ASP A 1 182 ? 5.788 -2.683 42.001 1.00 67.44 182 ASP A N 1
ATOM 1433 C CA . ASP A 1 182 ? 7.039 -2.050 42.419 1.00 67.44 182 ASP A CA 1
ATOM 1434 C C . ASP A 1 182 ? 7.108 -0.657 41.791 1.00 67.44 182 ASP A C 1
ATOM 1436 O O . ASP A 1 182 ? 7.279 -0.488 40.585 1.00 67.44 182 ASP A O 1
ATOM 1440 N N . TYR A 1 183 ? 6.919 0.359 42.623 1.00 62.00 183 TYR A N 1
ATOM 1441 C CA . TYR A 1 183 ? 6.784 1.728 42.159 1.00 62.00 183 TYR A CA 1
ATOM 1442 C C . TYR A 1 183 ? 8.056 2.270 41.494 1.00 62.00 183 TYR A C 1
ATOM 1444 O O . TYR A 1 183 ? 7.936 3.021 40.524 1.00 62.00 183 TYR A O 1
ATOM 1452 N N . GLU A 1 184 ? 9.244 1.915 41.989 1.00 60.34 184 GLU A N 1
ATOM 1453 C CA . GLU A 1 184 ? 10.495 2.418 41.408 1.00 60.34 184 GLU A CA 1
ATOM 1454 C C . GLU A 1 184 ? 10.684 1.836 40.006 1.00 60.34 184 GLU A C 1
ATOM 1456 O O . GLU A 1 184 ? 10.924 2.581 39.056 1.00 60.34 184 GLU A O 1
ATOM 1461 N N . HIS A 1 185 ? 10.392 0.545 39.840 1.00 65.81 185 HIS A N 1
ATOM 1462 C CA . HIS A 1 185 ? 10.408 -0.102 38.533 1.00 65.81 185 HIS A CA 1
ATOM 1463 C C . HIS A 1 185 ? 9.312 0.417 37.584 1.00 65.81 185 HIS A C 1
ATOM 1465 O O . HIS A 1 185 ? 9.546 0.633 36.395 1.00 65.81 185 HIS A O 1
ATOM 1471 N N . VAL A 1 186 ? 8.102 0.660 38.097 1.00 65.50 186 VAL A N 1
ATOM 1472 C CA . VAL A 1 186 ? 6.960 1.147 37.305 1.00 65.50 186 VAL A CA 1
ATOM 1473 C C . VAL A 1 186 ? 7.200 2.553 36.756 1.00 65.50 186 VAL A C 1
ATOM 1475 O O . VAL A 1 186 ? 6.735 2.868 35.658 1.00 65.50 186 VAL A O 1
ATOM 1478 N N . LEU A 1 187 ? 7.927 3.413 37.474 1.00 66.88 187 LEU A N 1
ATOM 1479 C CA . LEU A 1 187 ? 8.294 4.736 36.966 1.00 66.88 187 LEU A CA 1
ATOM 1480 C C . LEU A 1 187 ? 9.214 4.669 35.742 1.00 66.88 187 LEU A C 1
ATOM 1482 O O . LEU A 1 187 ? 9.033 5.484 34.831 1.00 66.88 187 LEU A O 1
ATOM 1486 N N . ASP A 1 188 ? 10.116 3.689 35.699 1.00 67.25 188 ASP A N 1
ATOM 1487 C CA . ASP A 1 188 ? 11.076 3.478 34.608 1.00 67.25 188 ASP A CA 1
ATOM 1488 C C . ASP A 1 188 ? 10.452 2.816 33.365 1.00 67.25 188 ASP A C 1
ATOM 1490 O O . ASP A 1 188 ? 11.060 2.780 32.291 1.00 67.25 188 ASP A O 1
ATOM 1494 N N . GLN A 1 189 ? 9.212 2.327 33.464 1.00 69.62 189 GLN A N 1
ATOM 1495 C CA . GLN A 1 189 ? 8.477 1.787 32.319 1.00 69.62 189 GLN A CA 1
ATOM 1496 C C . GLN A 1 189 ? 8.121 2.879 31.292 1.00 69.62 189 GLN A C 1
ATOM 1498 O O . GLN A 1 189 ? 7.917 4.040 31.662 1.00 69.62 189 GLN A O 1
ATOM 1503 N N . PRO A 1 190 ? 7.957 2.528 30.001 1.00 62.22 190 PRO A N 1
ATOM 1504 C CA . PRO A 1 190 ? 7.476 3.473 28.998 1.00 62.22 190 PRO A CA 1
ATOM 1505 C C . PRO A 1 190 ? 6.084 4.019 29.350 1.00 62.22 190 PRO A C 1
ATOM 1507 O O . PRO A 1 190 ? 5.232 3.307 29.879 1.00 62.22 190 PRO A O 1
ATOM 1510 N N . ASP A 1 191 ? 5.849 5.287 29.019 1.00 64.00 191 ASP A N 1
ATOM 1511 C CA . ASP A 1 191 ? 4.553 5.944 29.189 1.00 64.00 191 ASP A CA 1
ATOM 1512 C C . ASP A 1 191 ? 3.628 5.661 28.000 1.00 64.00 191 ASP A C 1
ATOM 1514 O O . ASP A 1 191 ? 4.004 5.862 26.841 1.00 64.00 191 ASP A O 1
ATOM 1518 N N . PHE A 1 192 ? 2.391 5.241 28.277 1.00 65.75 192 PHE A N 1
ATOM 1519 C CA . PHE A 1 192 ? 1.344 5.103 27.267 1.00 65.75 192 PHE A CA 1
ATOM 1520 C C . PHE A 1 192 ? 0.339 6.251 27.364 1.00 65.75 192 PHE A C 1
ATOM 1522 O O . PHE A 1 192 ? -0.253 6.507 28.414 1.00 65.75 192 PHE A O 1
ATOM 1529 N N . LEU A 1 193 ? 0.107 6.926 26.238 1.00 66.88 193 LEU A N 1
ATOM 1530 C CA . LEU A 1 193 ? -0.954 7.921 26.098 1.00 66.88 193 LEU A CA 1
ATOM 1531 C C . LEU A 1 193 ? -2.309 7.212 26.127 1.00 66.88 193 LEU A C 1
ATOM 1533 O O . LEU A 1 193 ? -2.622 6.413 25.246 1.00 66.88 193 LEU A O 1
ATOM 1537 N N . THR A 1 194 ? -3.110 7.497 27.152 1.00 61.56 194 THR A N 1
ATOM 1538 C CA . THR A 1 194 ? -4.388 6.802 27.372 1.00 61.56 194 THR A CA 1
ATOM 1539 C C . THR A 1 194 ? -5.469 7.270 26.401 1.00 61.56 194 THR A C 1
ATOM 1541 O O . THR A 1 194 ? -6.376 6.506 26.089 1.00 61.56 194 THR A O 1
ATOM 1544 N N . GLY A 1 195 ? -5.384 8.513 25.914 1.00 66.38 195 GLY A N 1
ATOM 1545 C CA . GLY A 1 195 ? -6.454 9.124 25.128 1.00 66.38 195 GLY A CA 1
ATOM 1546 C C . GLY A 1 195 ? -7.736 9.249 25.958 1.00 66.38 195 GLY A C 1
ATOM 1547 O O . GLY A 1 195 ? -7.734 9.894 27.006 1.00 66.38 195 GLY A O 1
ATOM 1548 N N . ASP A 1 196 ? -8.824 8.620 25.504 1.00 65.75 196 ASP A N 1
ATOM 1549 C CA . ASP A 1 196 ? -10.073 8.514 26.267 1.00 65.75 196 ASP A CA 1
ATOM 1550 C C . ASP A 1 196 ? -10.056 7.245 27.131 1.00 65.75 196 ASP A C 1
ATOM 1552 O O . ASP A 1 196 ? -9.740 6.154 26.667 1.00 65.75 196 ASP A O 1
ATOM 1556 N N . VAL A 1 197 ? -10.477 7.362 28.388 1.00 62.88 197 VAL A N 1
ATOM 1557 C CA . VAL A 1 197 ? -10.573 6.246 29.335 1.00 62.88 197 VAL A CA 1
ATOM 1558 C C . VAL A 1 197 ? -11.447 5.097 28.796 1.00 62.88 197 VAL A C 1
ATOM 1560 O O . VAL A 1 197 ? -11.227 3.930 29.130 1.00 62.88 197 VAL A O 1
ATOM 1563 N N . SER A 1 198 ? -12.402 5.390 27.905 1.00 60.75 198 SER A N 1
ATOM 1564 C CA . SER A 1 198 ? -13.196 4.361 27.219 1.00 60.75 198 SER A CA 1
ATOM 1565 C C . SER A 1 198 ? -12.365 3.409 26.336 1.00 60.75 198 SER A C 1
ATOM 1567 O O . SER A 1 198 ? -12.785 2.272 26.105 1.00 60.75 198 SER A O 1
ATOM 1569 N N . ASP A 1 199 ? -11.167 3.812 25.902 1.00 61.88 199 ASP A N 1
ATOM 1570 C CA . ASP A 1 199 ? -10.269 3.002 25.072 1.00 61.88 199 ASP A CA 1
ATOM 1571 C C . ASP A 1 199 ? -9.626 1.852 25.866 1.00 61.88 199 ASP A C 1
ATOM 1573 O O . ASP A 1 199 ? -9.485 0.742 25.344 1.00 61.88 199 ASP A O 1
ATOM 1577 N N . LEU A 1 200 ? -9.352 2.056 27.160 1.00 64.88 200 LEU A N 1
ATOM 1578 C CA . LEU A 1 200 ? -8.873 1.005 28.068 1.00 64.88 200 LEU A CA 1
ATOM 1579 C C . LEU A 1 200 ? -9.927 -0.089 28.296 1.00 64.88 200 LEU A C 1
ATOM 1581 O O . LEU A 1 200 ? -9.594 -1.274 28.384 1.00 64.88 200 LEU A O 1
ATOM 1585 N N . LEU A 1 201 ? -11.211 0.287 28.346 1.00 64.06 201 LEU A N 1
ATOM 1586 C CA . LEU A 1 201 ? -12.310 -0.673 28.473 1.00 64.06 201 LEU A CA 1
ATOM 1587 C C . LEU A 1 201 ? -12.411 -1.561 27.224 1.00 64.06 201 LEU A C 1
ATOM 1589 O O . LEU A 1 201 ? -12.546 -2.776 27.339 1.00 64.06 201 LEU A O 1
ATOM 1593 N N . ARG A 1 202 ? -12.265 -0.975 26.031 1.00 58.94 202 ARG A N 1
ATOM 1594 C CA . ARG A 1 202 ? -12.295 -1.707 24.751 1.00 58.94 202 ARG A CA 1
ATOM 1595 C C . ARG A 1 202 ? -11.070 -2.596 24.559 1.00 58.94 202 ARG A C 1
ATOM 1597 O O . ARG A 1 202 ? -11.184 -3.715 24.052 1.00 58.94 202 ARG A O 1
ATOM 1604 N N . PHE A 1 203 ? -9.897 -2.130 24.998 1.00 64.44 203 PHE A N 1
ATOM 1605 C CA . PHE A 1 203 ? -8.690 -2.954 25.047 1.00 64.44 203 PHE A CA 1
ATOM 1606 C C . PHE A 1 203 ? -8.908 -4.187 25.932 1.00 64.44 203 PHE A C 1
ATOM 1608 O O . PHE A 1 203 ? -8.592 -5.305 25.516 1.00 64.44 203 PHE A O 1
ATOM 1615 N N . LYS A 1 204 ? -9.536 -4.026 27.101 1.00 64.56 204 LYS A N 1
ATOM 1616 C CA . LYS A 1 204 ? -9.915 -5.149 27.968 1.00 64.56 204 LYS A CA 1
ATOM 1617 C C . LYS A 1 204 ? -10.917 -6.103 27.311 1.00 64.56 204 LYS A C 1
ATOM 1619 O O . LYS A 1 204 ? -10.810 -7.312 27.481 1.00 64.56 204 LYS A O 1
ATOM 1624 N N . GLU A 1 205 ? -11.856 -5.592 26.523 1.00 61.44 205 GLU A N 1
ATOM 1625 C CA . GLU A 1 205 ? -12.886 -6.399 25.852 1.00 61.44 205 GLU A CA 1
ATOM 1626 C C . GLU A 1 205 ? -12.377 -7.220 24.650 1.00 61.44 205 GLU A C 1
ATOM 1628 O O . GLU A 1 205 ? -13.145 -7.962 24.039 1.00 61.44 205 GLU A O 1
ATOM 1633 N N . GLY A 1 206 ? -11.087 -7.147 24.301 1.00 54.00 206 GLY A N 1
ATOM 1634 C CA . GLY A 1 206 ? -10.554 -7.889 23.151 1.00 54.00 206 GLY A CA 1
ATOM 1635 C C . GLY A 1 206 ? -10.772 -7.184 21.809 1.00 54.00 206 GLY A C 1
ATOM 1636 O O . GLY A 1 206 ? -10.423 -7.723 20.755 1.00 54.00 206 GLY A O 1
ATOM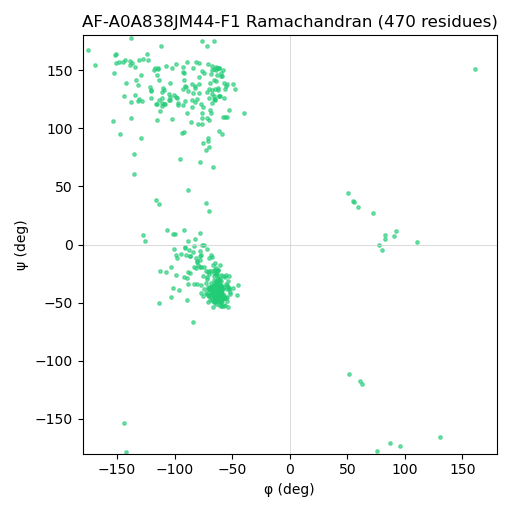 1637 N N . GLU A 1 207 ? -11.307 -5.963 21.813 1.00 51.84 207 GLU A N 1
ATOM 1638 C CA . GLU A 1 207 ? -11.682 -5.215 20.613 1.00 51.84 207 GLU A CA 1
ATOM 1639 C C . GLU A 1 207 ? -10.529 -4.371 20.050 1.00 51.84 207 GLU A C 1
ATOM 1641 O O . GLU A 1 207 ? -10.719 -3.219 19.670 1.00 51.84 207 GLU A O 1
ATOM 1646 N N . LEU A 1 208 ? -9.324 -4.944 19.917 1.00 52.03 208 LEU A N 1
ATOM 1647 C CA . LEU A 1 208 ? -8.176 -4.237 19.318 1.00 52.03 208 LEU A CA 1
ATOM 1648 C C . LEU A 1 208 ? -8.522 -3.673 17.929 1.00 52.03 208 LEU A C 1
ATOM 1650 O O . LEU A 1 208 ? -8.136 -2.567 17.580 1.00 52.03 208 LEU A O 1
ATOM 1654 N N . LEU A 1 209 ? -9.318 -4.408 17.152 1.00 46.28 209 LEU A N 1
ATOM 1655 C CA . LEU A 1 209 ? -9.787 -3.948 15.845 1.00 46.28 209 LEU A CA 1
ATOM 1656 C C . LEU A 1 209 ? -10.833 -2.827 15.951 1.00 46.28 209 LEU A C 1
ATOM 1658 O O . LEU A 1 209 ? -10.923 -2.025 15.037 1.00 46.28 209 LEU A O 1
ATOM 1662 N N . GLY A 1 210 ? -11.613 -2.748 17.035 1.00 50.94 210 GLY A N 1
ATOM 1663 C CA . GLY A 1 210 ? -12.504 -1.609 17.297 1.00 50.94 210 GLY A CA 1
ATOM 1664 C C . GLY A 1 210 ? -11.721 -0.347 17.670 1.00 50.94 210 GLY A C 1
ATOM 1665 O O . GLY A 1 210 ? -12.064 0.742 17.223 1.00 50.94 210 GLY A O 1
ATOM 1666 N N . PHE A 1 211 ? -10.618 -0.508 18.406 1.00 55.31 211 PHE A N 1
ATOM 1667 C CA . PHE A 1 211 ? -9.665 0.566 18.692 1.00 55.31 211 PHE A CA 1
ATOM 1668 C C . PHE A 1 211 ? -8.941 1.056 17.425 1.00 55.31 211 PHE A C 1
ATOM 1670 O O . PHE A 1 211 ? -8.909 2.253 17.168 1.00 55.31 211 PHE A O 1
ATOM 1677 N N . LEU A 1 212 ? -8.457 0.144 16.571 1.00 55.75 212 LEU A N 1
ATOM 1678 C CA . LEU A 1 212 ? -7.818 0.477 15.283 1.00 55.75 212 LEU A CA 1
ATOM 1679 C C . LEU A 1 212 ? -8.764 1.163 14.278 1.00 55.75 212 LEU A C 1
ATOM 1681 O O . LEU A 1 212 ? -8.306 1.805 13.334 1.00 55.75 212 LEU A O 1
ATOM 1685 N N . LEU A 1 213 ? -10.078 1.015 14.469 1.00 61.62 213 LEU A N 1
ATOM 1686 C CA . LEU A 1 213 ? -11.116 1.685 13.688 1.00 61.62 213 LEU A CA 1
ATOM 1687 C C . LEU A 1 213 ? -11.552 3.026 14.303 1.00 61.62 213 LEU A C 1
ATOM 1689 O O . LEU A 1 213 ? -12.376 3.715 13.718 1.00 61.62 213 LEU A O 1
ATOM 1693 N N . LYS A 1 214 ? -11.034 3.445 15.459 1.00 63.34 214 LYS A N 1
ATOM 1694 C CA . LYS A 1 214 ? -11.418 4.742 16.023 1.00 63.34 214 LYS A CA 1
ATOM 1695 C C . LYS A 1 214 ? -10.830 5.864 15.168 1.00 63.34 214 LYS A C 1
ATOM 1697 O O . LYS A 1 214 ? -9.628 5.902 14.919 1.00 63.34 214 LYS A O 1
ATOM 1702 N N . LEU A 1 215 ? -11.699 6.766 14.726 1.00 68.25 215 LEU A N 1
ATOM 1703 C CA . LEU A 1 215 ? -11.291 8.020 14.115 1.00 68.25 215 LEU A CA 1
ATOM 1704 C C . LEU A 1 215 ? -11.189 9.083 15.206 1.00 68.25 215 LEU A C 1
ATOM 1706 O O . LEU A 1 215 ? -12.067 9.191 16.061 1.00 68.25 215 LEU A O 1
ATOM 1710 N N . ASP A 1 216 ? -10.125 9.870 15.161 1.00 71.56 216 ASP A N 1
ATOM 1711 C CA . ASP A 1 216 ? -10.066 11.141 15.876 1.00 71.56 216 ASP A CA 1
ATOM 1712 C C . ASP A 1 216 ? -11.067 12.147 15.252 1.00 71.56 216 ASP A C 1
ATOM 1714 O O . ASP A 1 216 ? -11.304 12.082 14.038 1.00 71.56 216 ASP A O 1
ATOM 1718 N N . PRO A 1 217 ? -11.650 13.101 16.010 1.00 72.25 217 PRO A N 1
ATOM 1719 C CA . PRO A 1 217 ? -12.556 14.116 15.461 1.00 72.25 217 PRO A CA 1
ATOM 1720 C C . PRO A 1 217 ? -11.999 14.914 14.270 1.00 72.25 217 PRO A C 1
ATOM 1722 O O . PRO A 1 217 ? -12.767 15.413 13.442 1.00 72.25 217 PRO A O 1
ATOM 1725 N N . GLU A 1 218 ? -10.678 15.067 14.143 1.00 73.88 218 GLU A N 1
ATOM 1726 C CA . GLU A 1 218 ? -10.081 15.634 12.932 1.00 73.88 218 GLU A CA 1
ATOM 1727 C C . GLU A 1 218 ? -10.163 14.685 11.735 1.00 73.88 218 GLU A C 1
ATOM 1729 O O . GLU A 1 218 ? -10.439 15.133 10.622 1.00 73.88 218 GLU A O 1
ATOM 1734 N N . GLN A 1 219 ? -9.979 13.382 11.954 1.00 74.81 219 GLN A N 1
ATOM 1735 C CA . GLN A 1 219 ? -10.045 12.352 10.917 1.00 74.81 219 GLN A CA 1
ATOM 1736 C C . GLN A 1 219 ? -11.469 12.155 10.381 1.00 74.81 219 GLN A C 1
ATOM 1738 O O . GLN A 1 219 ? -11.642 11.982 9.173 1.00 74.81 219 GLN A O 1
ATOM 1743 N N . GLU A 1 220 ? -12.489 12.248 11.243 1.00 76.62 220 GLU A N 1
ATOM 1744 C CA . GLU A 1 220 ? -13.906 12.140 10.857 1.00 76.62 220 GLU A CA 1
ATOM 1745 C C . GLU A 1 220 ? -14.286 13.128 9.747 1.00 76.62 220 GLU A C 1
ATOM 1747 O O . GLU A 1 220 ? -14.991 12.773 8.798 1.00 76.62 220 GLU A O 1
ATOM 1752 N N . LYS A 1 221 ? -13.743 14.352 9.800 1.00 77.50 221 LYS A N 1
ATOM 1753 C CA . LYS A 1 221 ? -13.984 15.386 8.782 1.00 77.50 221 LYS A CA 1
ATOM 1754 C C . LYS A 1 221 ? -13.582 14.908 7.388 1.00 77.50 221 LYS A C 1
ATOM 1756 O O . LYS A 1 221 ? -14.270 15.215 6.419 1.00 77.50 221 LYS A O 1
ATOM 1761 N N . TYR A 1 222 ? -12.503 14.136 7.270 1.00 78.06 222 TYR A N 1
ATOM 1762 C CA . TYR A 1 222 ? -11.985 13.674 5.980 1.00 78.06 222 TYR A CA 1
ATOM 1763 C C . TYR A 1 222 ? -12.739 12.465 5.412 1.00 78.06 222 TYR A C 1
ATOM 1765 O O . TYR A 1 222 ? -12.604 12.175 4.221 1.00 78.06 222 TYR A O 1
ATOM 1773 N N . VAL A 1 223 ? -13.563 11.784 6.215 1.00 75.19 223 VAL A N 1
ATOM 1774 C CA . VAL A 1 223 ? -14.356 10.635 5.754 1.00 75.19 223 VAL A CA 1
ATOM 1775 C C . VAL A 1 223 ? -15.478 11.083 4.830 1.00 75.19 223 VAL A C 1
ATOM 1777 O O . VAL A 1 223 ? -15.613 10.539 3.733 1.00 75.19 223 VAL A O 1
ATOM 1780 N N . ASP A 1 224 ? -16.251 12.092 5.236 1.00 71.25 224 ASP A N 1
ATOM 1781 C CA . ASP A 1 224 ? -17.464 12.493 4.517 1.00 71.25 224 ASP A CA 1
ATOM 1782 C C . ASP A 1 224 ? -17.300 13.765 3.676 1.00 71.25 224 ASP A C 1
ATOM 1784 O O . ASP A 1 224 ? -18.047 13.963 2.714 1.00 71.25 224 ASP A O 1
ATOM 1788 N N . TRP A 1 225 ? -16.285 14.595 3.949 1.00 69.81 225 TRP A N 1
ATOM 1789 C CA . TRP A 1 225 ? -16.056 15.863 3.237 1.00 69.81 225 TRP A CA 1
ATOM 1790 C C . TRP A 1 225 ? -16.033 15.708 1.712 1.00 69.81 225 TRP A C 1
ATOM 1792 O O . TRP A 1 225 ? -16.629 16.498 0.978 1.00 69.81 225 TRP A O 1
ATOM 1802 N N . ALA A 1 226 ? -15.404 14.640 1.227 1.00 61.53 226 ALA A N 1
ATOM 1803 C CA . ALA A 1 226 ? -15.274 14.383 -0.196 1.00 61.53 226 ALA A CA 1
ATOM 1804 C C . ALA A 1 226 ? -16.495 13.690 -0.824 1.00 61.53 226 ALA A C 1
ATOM 1806 O O . ALA A 1 226 ? -16.464 13.378 -2.008 1.00 61.53 226 ALA A O 1
ATOM 1807 N N . VAL A 1 227 ? -17.564 13.338 -0.090 1.00 62.84 227 VAL A N 1
ATOM 1808 C CA . VAL A 1 227 ? -18.730 12.659 -0.718 1.00 62.84 227 VAL A CA 1
ATOM 1809 C C . VAL A 1 227 ? -19.358 13.559 -1.790 1.00 62.84 227 VAL A C 1
ATOM 1811 O O . VAL A 1 227 ? -19.802 13.073 -2.827 1.00 62.84 227 VAL A O 1
ATOM 1814 N N . ASN A 1 228 ? -19.299 14.875 -1.574 1.00 65.88 228 ASN A N 1
ATOM 1815 C CA . ASN A 1 228 ? -19.822 15.890 -2.484 1.00 65.88 228 ASN A CA 1
ATOM 1816 C C . ASN A 1 228 ? -18.742 16.541 -3.368 1.00 65.88 228 ASN A C 1
ATOM 1818 O O . ASN A 1 228 ? -19.029 17.539 -4.033 1.00 65.88 228 ASN A O 1
ATOM 1822 N N . SER A 1 229 ? -17.501 16.038 -3.376 1.00 71.94 229 SER A N 1
ATOM 1823 C CA . SER A 1 229 ? -16.464 16.600 -4.246 1.00 71.94 229 SER A CA 1
ATOM 1824 C C . SER A 1 229 ? -16.781 16.307 -5.716 1.00 71.94 229 SER A C 1
ATOM 1826 O O . SER A 1 229 ? -17.336 15.267 -6.071 1.00 71.94 229 SER A O 1
ATOM 1828 N N . SER A 1 230 ? -16.420 17.232 -6.606 1.00 73.12 230 SER A N 1
ATOM 1829 C CA . SER A 1 230 ? -16.573 17.045 -8.055 1.00 73.12 230 SER A CA 1
ATOM 1830 C C . SER A 1 230 ? -15.448 16.205 -8.673 1.00 73.12 230 SER A C 1
ATOM 1832 O O . SER A 1 230 ? -15.589 15.720 -9.794 1.00 73.12 230 SER A O 1
ATOM 1834 N N . GLY A 1 231 ? -14.341 16.011 -7.949 1.00 84.56 231 GLY A N 1
ATOM 1835 C CA . GLY A 1 231 ? -13.133 15.343 -8.430 1.00 84.56 231 GLY A CA 1
ATOM 1836 C C . GLY A 1 231 ? -12.513 14.376 -7.415 1.00 84.56 231 GLY A C 1
ATOM 1837 O O . GLY A 1 231 ? -13.031 14.240 -6.299 1.00 84.56 231 GLY A O 1
ATOM 1838 N N . PRO A 1 232 ? -11.421 13.693 -7.812 1.00 89.44 232 PRO A N 1
ATOM 1839 C CA . PRO A 1 232 ? -10.729 12.725 -6.970 1.00 89.44 232 PRO A CA 1
ATOM 1840 C C . PRO A 1 232 ? -10.177 13.387 -5.710 1.00 89.44 232 PRO A C 1
ATOM 1842 O O . PRO A 1 232 ? -9.848 14.573 -5.707 1.00 89.44 232 PRO A O 1
ATOM 1845 N N . THR A 1 233 ? -10.058 12.605 -4.643 1.00 91.19 233 THR A N 1
ATOM 1846 C CA . THR A 1 233 ? -9.577 13.086 -3.345 1.00 91.19 233 THR A CA 1
ATOM 1847 C C . THR A 1 233 ? -8.211 12.502 -3.032 1.00 91.19 233 THR A C 1
ATOM 1849 O O . THR A 1 233 ? -8.029 11.292 -3.132 1.00 91.19 233 THR A O 1
ATOM 1852 N N . LEU A 1 234 ? -7.274 13.359 -2.628 1.00 92.00 234 LEU A N 1
ATOM 1853 C CA . LEU A 1 234 ? -5.965 12.972 -2.113 1.00 92.00 234 LEU A CA 1
ATOM 1854 C C . LEU A 1 234 ? -5.861 13.415 -0.652 1.00 92.00 234 LEU A C 1
ATOM 1856 O O . LEU A 1 234 ? -5.954 14.607 -0.365 1.00 92.00 234 LEU A O 1
ATOM 1860 N N . VAL A 1 235 ? -5.642 12.463 0.249 1.00 90.12 235 VAL A N 1
ATOM 1861 C CA . VAL A 1 235 ? -5.320 12.716 1.653 1.00 90.12 235 VAL A CA 1
ATOM 1862 C C . VAL A 1 235 ? -3.833 12.466 1.856 1.00 90.12 235 VAL A C 1
ATOM 1864 O O . VAL A 1 235 ? -3.326 11.387 1.553 1.00 90.12 235 VAL A O 1
ATOM 1867 N N . LYS A 1 236 ? -3.148 13.487 2.375 1.00 90.94 236 LYS A N 1
ATOM 1868 C CA . LYS A 1 236 ? -1.737 13.441 2.751 1.00 90.94 236 LYS A CA 1
ATOM 1869 C C . LYS A 1 236 ? -1.589 13.579 4.257 1.00 90.94 236 LYS A C 1
ATOM 1871 O O . LYS A 1 236 ? -2.297 14.374 4.869 1.00 90.94 236 LYS A O 1
ATOM 1876 N N . GLY A 1 237 ? -0.649 12.849 4.839 1.00 83.50 237 GLY A N 1
ATOM 1877 C CA . GLY A 1 237 ? -0.357 12.908 6.270 1.00 83.50 237 GLY A CA 1
ATOM 1878 C C . GLY A 1 237 ? 0.931 12.167 6.603 1.00 83.50 237 GLY A C 1
ATOM 1879 O O . GLY A 1 237 ? 1.327 11.264 5.870 1.00 83.50 237 GLY A O 1
ATOM 1880 N N . GLY A 1 238 ? 1.595 12.552 7.692 1.00 79.19 238 GLY A N 1
ATOM 1881 C CA . GLY A 1 238 ? 2.824 11.893 8.138 1.00 79.19 238 GLY A CA 1
ATOM 1882 C C . GLY A 1 238 ? 2.609 10.438 8.586 1.00 79.19 238 GLY A C 1
ATOM 1883 O O . GLY A 1 238 ? 1.469 9.956 8.652 1.00 79.19 238 GLY A O 1
ATOM 1884 N N . PRO A 1 239 ? 3.691 9.716 8.914 1.00 72.25 239 PRO A N 1
ATOM 1885 C CA . PRO A 1 239 ? 3.594 8.394 9.522 1.00 72.25 239 PRO A CA 1
ATOM 1886 C C . PRO A 1 239 ? 2.725 8.430 10.787 1.00 72.25 239 PRO A C 1
ATOM 1888 O O . PRO A 1 239 ? 2.810 9.365 11.580 1.00 72.25 239 PRO A O 1
ATOM 1891 N N . GLY A 1 240 ? 1.860 7.429 10.966 1.00 68.06 240 GLY A N 1
ATOM 1892 C CA . GLY A 1 240 ? 1.022 7.302 12.165 1.00 68.06 240 GLY A CA 1
ATOM 1893 C C . GLY A 1 240 ? -0.210 8.216 12.242 1.00 68.06 240 GLY A C 1
ATOM 1894 O O . GLY A 1 240 ? -0.986 8.079 13.179 1.00 68.06 240 GLY A O 1
ATOM 1895 N N . THR A 1 241 ? -0.484 9.086 11.260 1.00 73.69 241 THR A N 1
ATOM 1896 C CA . THR A 1 241 ? -1.651 10.001 11.314 1.00 73.69 241 THR A CA 1
ATOM 1897 C C . THR A 1 241 ? -3.001 9.344 10.975 1.00 73.69 241 THR A C 1
ATOM 1899 O O . THR A 1 241 ? -3.986 10.046 10.749 1.00 73.69 241 THR A O 1
ATOM 1902 N N . GLY A 1 242 ? -3.062 8.011 10.869 1.00 77.50 242 GLY A N 1
ATOM 1903 C CA . GLY A 1 242 ? -4.295 7.243 10.628 1.00 77.50 242 GLY A CA 1
ATOM 1904 C C . GLY A 1 242 ? -4.894 7.340 9.217 1.00 77.50 242 GLY A C 1
ATOM 1905 O O . GLY A 1 242 ? -6.098 7.154 9.046 1.00 77.50 242 GLY A O 1
ATOM 1906 N N . LYS A 1 243 ? -4.076 7.603 8.186 1.00 88.31 243 LYS A N 1
ATOM 1907 C CA . LYS A 1 243 ? -4.521 7.667 6.776 1.00 88.31 243 LYS A CA 1
ATOM 1908 C C . LYS A 1 243 ? -5.258 6.404 6.322 1.00 88.31 243 LYS A C 1
ATOM 1910 O O . LYS A 1 243 ? -6.329 6.504 5.725 1.00 88.31 243 LYS A O 1
ATOM 1915 N N . SER A 1 244 ? -4.723 5.233 6.663 1.00 84.88 244 SER A N 1
ATOM 1916 C CA . SER A 1 244 ? -5.346 3.946 6.350 1.00 84.88 244 SER A CA 1
ATOM 1917 C C . SER A 1 244 ? -6.716 3.812 7.018 1.00 84.88 244 SER A C 1
ATOM 1919 O O . SER A 1 244 ? -7.672 3.384 6.376 1.00 84.88 244 SER A O 1
ATOM 1921 N N . THR A 1 245 ? -6.874 4.269 8.266 1.00 83.44 245 THR A N 1
ATOM 1922 C CA . THR A 1 245 ? -8.175 4.295 8.957 1.00 83.44 245 THR A CA 1
ATOM 1923 C C . THR A 1 245 ? -9.180 5.177 8.217 1.00 83.44 245 THR A C 1
ATOM 1925 O O . THR A 1 245 ? -10.307 4.745 7.964 1.00 83.44 245 THR A O 1
ATOM 1928 N N . VAL A 1 246 ? -8.767 6.366 7.764 1.00 87.38 246 VAL A N 1
ATOM 1929 C CA . VAL A 1 246 ? -9.610 7.235 6.923 1.00 87.38 246 VAL A CA 1
ATOM 1930 C C . VAL A 1 246 ? -10.005 6.527 5.621 1.00 87.38 246 VAL A C 1
ATOM 1932 O O . VAL A 1 246 ? -11.177 6.559 5.247 1.00 87.38 246 VAL A O 1
ATOM 1935 N N . ALA A 1 247 ? -9.079 5.833 4.951 1.00 91.50 247 ALA A N 1
ATOM 1936 C CA . ALA A 1 247 ? -9.367 5.080 3.726 1.00 91.50 247 ALA A CA 1
ATOM 1937 C C . ALA A 1 247 ? -10.407 3.958 3.950 1.00 91.50 247 ALA A C 1
ATOM 1939 O O . ALA A 1 247 ? -11.319 3.769 3.135 1.00 91.50 247 ALA A O 1
ATOM 1940 N N . LEU A 1 248 ? -10.329 3.241 5.076 1.00 88.44 248 LEU A N 1
ATOM 1941 C CA . LEU A 1 248 ? -11.293 2.198 5.449 1.00 88.44 248 LEU A CA 1
ATOM 1942 C C . LEU A 1 248 ? -12.700 2.778 5.659 1.00 88.44 248 LEU A C 1
ATOM 1944 O O . LEU A 1 248 ? -13.672 2.290 5.075 1.00 88.44 248 LEU A O 1
ATOM 1948 N N . TYR A 1 249 ? -12.816 3.862 6.426 1.00 86.69 249 TYR A N 1
ATOM 1949 C CA . TYR A 1 249 ? -14.100 4.533 6.645 1.00 86.69 249 TYR A CA 1
ATOM 1950 C C . TYR A 1 249 ? -14.651 5.175 5.379 1.00 86.69 249 TYR A C 1
ATOM 1952 O O . TYR A 1 249 ? -15.859 5.135 5.138 1.00 86.69 249 TYR A O 1
ATOM 1960 N N . ARG A 1 250 ? -13.776 5.700 4.520 1.00 89.75 250 ARG A N 1
ATOM 1961 C CA . ARG A 1 250 ? -14.168 6.228 3.216 1.00 89.75 250 ARG A CA 1
ATOM 1962 C C . ARG A 1 250 ? -14.762 5.141 2.327 1.00 89.75 250 ARG A C 1
ATOM 1964 O O . ARG A 1 250 ? -15.763 5.384 1.659 1.00 89.75 250 ARG A O 1
ATOM 1971 N N . THR A 1 251 ? -14.194 3.938 2.362 1.00 92.94 251 THR A N 1
ATOM 1972 C CA . THR A 1 251 ? -14.749 2.760 1.679 1.00 92.94 251 THR A CA 1
ATOM 1973 C C . THR A 1 251 ? -16.163 2.462 2.173 1.00 92.94 251 THR A C 1
ATOM 1975 O O . THR A 1 251 ? -17.081 2.309 1.368 1.00 92.94 251 THR A O 1
ATOM 1978 N N . HIS A 1 252 ? -16.355 2.432 3.494 1.00 89.31 252 HIS A N 1
ATOM 1979 C CA . HIS A 1 252 ? -17.658 2.205 4.116 1.00 89.31 252 HIS A CA 1
ATOM 1980 C C . HIS A 1 252 ? -18.690 3.285 3.737 1.00 89.31 252 HIS A C 1
ATOM 1982 O O . HIS A 1 252 ? -19.781 2.952 3.267 1.00 89.31 252 HIS A O 1
ATOM 1988 N N . SER A 1 253 ? -18.331 4.568 3.858 1.00 87.81 253 SER A N 1
ATOM 1989 C CA . SER A 1 253 ? -19.187 5.707 3.484 1.00 87.81 253 SER A CA 1
ATOM 1990 C C . SER A 1 253 ? -19.567 5.664 1.995 1.00 87.81 253 SER A C 1
ATOM 1992 O O . SER A 1 253 ? -20.736 5.825 1.637 1.00 87.81 253 SER A O 1
ATOM 1994 N N . LEU A 1 254 ? -18.618 5.322 1.117 1.00 90.69 254 LEU A N 1
ATOM 1995 C CA . LEU A 1 254 ? -18.856 5.213 -0.321 1.00 90.69 254 LEU A CA 1
ATOM 1996 C C . LEU A 1 254 ? -19.827 4.082 -0.682 1.00 90.69 254 LEU A C 1
ATOM 1998 O O . LEU A 1 254 ? -20.750 4.300 -1.467 1.00 90.69 254 LEU A O 1
ATOM 2002 N N . VAL A 1 255 ? -19.656 2.888 -0.105 1.00 91.88 255 VAL A N 1
ATOM 2003 C CA . VAL A 1 255 ? -20.585 1.766 -0.322 1.00 91.88 255 VAL A CA 1
ATOM 2004 C C . VAL A 1 255 ? -21.995 2.155 0.112 1.00 91.88 255 VAL A C 1
ATOM 2006 O O . VAL A 1 255 ? -22.948 1.938 -0.637 1.00 91.88 255 VAL A O 1
ATOM 2009 N N . ARG A 1 256 ? -22.133 2.775 1.288 1.00 88.50 256 ARG A N 1
ATOM 2010 C CA . ARG A 1 256 ? -23.421 3.243 1.802 1.00 88.50 256 ARG A CA 1
ATOM 2011 C C . ARG A 1 256 ? -24.072 4.269 0.867 1.00 88.50 256 ARG A C 1
ATOM 2013 O O . ARG A 1 256 ? -25.220 4.079 0.474 1.00 88.50 256 ARG A O 1
ATOM 2020 N N . SER A 1 257 ? -23.329 5.294 0.451 1.00 88.94 257 SER A N 1
ATOM 2021 C CA . SER A 1 257 ? -23.813 6.344 -0.457 1.00 88.94 257 SER A CA 1
ATOM 2022 C C . SER A 1 257 ? -24.263 5.790 -1.818 1.00 88.94 257 SER A C 1
ATOM 2024 O O . SER A 1 257 ? -25.300 6.185 -2.358 1.00 88.94 257 SER A O 1
ATOM 2026 N N . LEU A 1 258 ? -23.535 4.814 -2.372 1.00 90.94 258 LEU A N 1
ATOM 2027 C CA . LEU A 1 258 ? -23.924 4.150 -3.620 1.00 90.94 258 LEU A CA 1
ATOM 2028 C C . LEU A 1 258 ? -25.245 3.382 -3.480 1.00 90.94 258 LEU A C 1
ATOM 2030 O O . LEU A 1 258 ? -26.076 3.404 -4.385 1.00 90.94 258 LEU A O 1
ATOM 2034 N N . ARG A 1 259 ? -25.475 2.740 -2.332 1.00 89.75 259 ARG A N 1
ATOM 2035 C CA . ARG A 1 259 ? -26.737 2.040 -2.066 1.00 89.75 259 ARG A CA 1
ATOM 2036 C C . ARG A 1 259 ? -27.901 3.010 -1.885 1.00 89.75 259 ARG A C 1
ATOM 2038 O O . ARG A 1 259 ? -28.966 2.787 -2.451 1.00 89.75 259 ARG A O 1
ATOM 2045 N N . GLU A 1 260 ? -27.694 4.088 -1.133 1.00 88.00 260 GLU A N 1
ATOM 2046 C CA . GLU A 1 260 ? -28.706 5.131 -0.912 1.00 88.00 260 GLU A CA 1
ATOM 2047 C C . GLU A 1 260 ? -29.101 5.837 -2.223 1.00 88.00 260 GLU A C 1
ATOM 2049 O O . GLU A 1 260 ? -30.259 6.203 -2.400 1.00 88.00 260 GLU A O 1
ATOM 2054 N N . SER A 1 261 ? -28.173 5.951 -3.179 1.00 86.56 261 SER A N 1
ATOM 2055 C CA . SER A 1 261 ? -28.432 6.484 -4.527 1.00 86.56 261 SER A CA 1
ATOM 2056 C C . SER A 1 261 ? -29.031 5.473 -5.518 1.00 86.56 261 SER A C 1
ATOM 2058 O O . SER A 1 261 ? -29.232 5.812 -6.684 1.00 86.56 261 SER A O 1
ATOM 2060 N N . GLY A 1 262 ? -29.358 4.255 -5.074 1.00 87.69 262 GLY A N 1
ATOM 2061 C CA . GLY A 1 262 ? -30.092 3.266 -5.8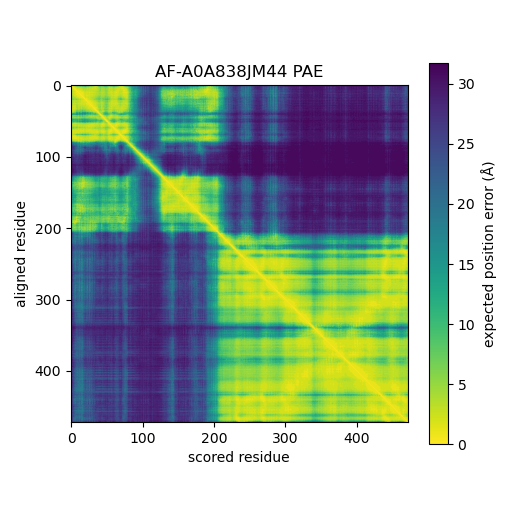70 1.00 87.69 262 GLY A CA 1
ATOM 2062 C C . GLY A 1 262 ? -29.230 2.286 -6.672 1.00 87.69 262 GLY A C 1
ATOM 2063 O O . GLY A 1 262 ? -29.764 1.557 -7.504 1.00 87.69 262 GLY A O 1
ATOM 2064 N N . VAL A 1 263 ? -27.913 2.221 -6.440 1.00 88.06 263 VAL A N 1
ATOM 2065 C CA . VAL A 1 2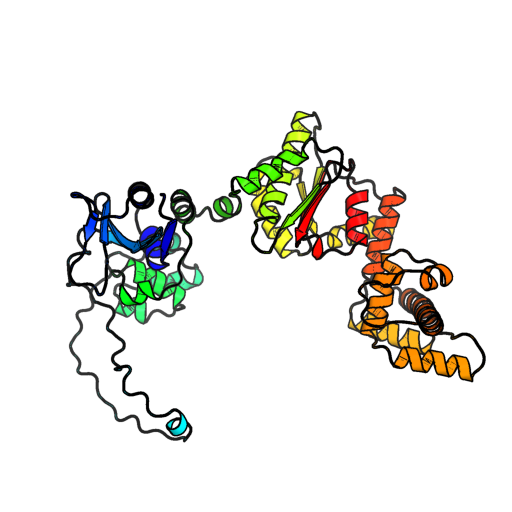63 ? -27.062 1.185 -7.050 1.00 88.06 263 VAL A CA 1
ATOM 2066 C C . VAL A 1 263 ? -27.291 -0.143 -6.318 1.00 88.06 263 VAL A C 1
ATOM 2068 O O . VAL A 1 263 ? -26.872 -0.306 -5.173 1.00 88.06 263 VAL A O 1
ATOM 2071 N N . GLU A 1 264 ? -27.950 -1.107 -6.972 1.00 80.06 264 GLU A N 1
ATOM 2072 C CA . GLU A 1 264 ? -28.330 -2.391 -6.350 1.00 80.06 264 GLU A CA 1
ATOM 2073 C C . GLU A 1 264 ? -27.122 -3.215 -5.868 1.00 80.06 264 GLU A C 1
ATOM 2075 O O . GLU A 1 264 ? -27.146 -3.796 -4.777 1.00 80.06 264 GLU A O 1
ATOM 2080 N N . ASN A 1 265 ? -26.043 -3.241 -6.659 1.00 88.12 265 ASN A N 1
ATOM 2081 C CA . ASN A 1 265 ? -24.831 -3.998 -6.353 1.00 88.12 265 ASN A CA 1
ATOM 2082 C C . ASN A 1 265 ? -23.561 -3.168 -6.619 1.00 88.12 265 ASN A C 1
ATOM 2084 O O . ASN A 1 265 ? -22.926 -3.346 -7.662 1.00 88.12 265 ASN A O 1
ATOM 2088 N N . PRO A 1 266 ? -23.203 -2.236 -5.714 1.00 92.44 266 PRO A N 1
ATOM 2089 C CA . PRO A 1 266 ? -22.029 -1.398 -5.901 1.00 92.44 266 PRO A CA 1
ATOM 2090 C C . PRO A 1 266 ? -20.757 -2.240 -5.849 1.00 92.44 266 PRO A C 1
ATOM 2092 O O . PRO A 1 266 ? -20.638 -3.154 -5.033 1.00 92.44 266 PRO A O 1
ATOM 2095 N N . ARG A 1 267 ? -19.795 -1.909 -6.708 1.00 95.25 267 ARG A N 1
ATOM 2096 C CA . ARG A 1 267 ? -18.483 -2.560 -6.759 1.00 95.25 267 ARG A CA 1
ATOM 2097 C C . ARG A 1 267 ? -17.409 -1.555 -6.395 1.00 95.25 267 ARG A C 1
ATOM 2099 O O . ARG A 1 267 ? -17.084 -0.687 -7.201 1.00 95.25 267 ARG A O 1
ATOM 2106 N N . VAL A 1 268 ? -16.840 -1.683 -5.205 1.00 96.44 268 VAL A N 1
ATOM 2107 C CA . VAL A 1 268 ? -15.757 -0.813 -4.735 1.00 96.44 268 VAL A CA 1
ATOM 2108 C C . VAL A 1 268 ? -14.455 -1.606 -4.666 1.00 96.44 268 VAL A C 1
ATOM 2110 O O . VAL A 1 268 ? -14.435 -2.739 -4.187 1.00 96.44 268 VAL A O 1
ATOM 2113 N N . LEU A 1 269 ? -13.367 -1.025 -5.161 1.00 97.62 269 LEU A N 1
ATOM 2114 C CA . LEU A 1 269 ? -12.016 -1.561 -5.017 1.00 97.62 269 LEU A CA 1
ATOM 2115 C C . LEU A 1 269 ? -11.320 -0.848 -3.859 1.00 97.62 269 LEU A C 1
ATOM 2117 O O . LEU A 1 269 ? -11.224 0.376 -3.872 1.00 97.62 269 LEU A O 1
ATOM 2121 N N . PHE A 1 270 ? -10.793 -1.610 -2.908 1.00 97.44 270 PHE A N 1
ATOM 2122 C CA . PHE A 1 270 ? -9.770 -1.148 -1.977 1.00 97.44 270 PHE A CA 1
ATOM 2123 C C . PHE A 1 270 ? -8.436 -1.761 -2.396 1.00 97.44 270 PHE A C 1
ATOM 2125 O O . PHE A 1 270 ? -8.326 -2.982 -2.527 1.00 97.44 270 PHE A O 1
ATOM 2132 N N . THR A 1 271 ? -7.426 -0.931 -2.625 1.00 96.06 271 THR A N 1
ATOM 2133 C CA . THR A 1 271 ? -6.110 -1.395 -3.055 1.00 96.06 271 THR A CA 1
ATOM 2134 C C . THR A 1 271 ? -4.995 -0.834 -2.196 1.00 96.06 271 THR A C 1
ATOM 2136 O O . THR A 1 271 ? -5.056 0.302 -1.746 1.00 96.06 271 THR A O 1
ATOM 2139 N N . THR A 1 272 ? -3.962 -1.647 -2.012 1.00 90.06 272 THR A N 1
ATOM 2140 C CA . THR A 1 272 ? -2.732 -1.318 -1.281 1.00 90.06 272 THR A CA 1
ATOM 2141 C C . THR A 1 272 ? -1.529 -1.956 -1.992 1.00 90.06 272 THR A C 1
ATOM 2143 O O . THR A 1 272 ? -1.689 -2.582 -3.049 1.00 90.06 272 THR A O 1
ATOM 2146 N N . TYR A 1 273 ? -0.323 -1.799 -1.452 1.00 83.94 273 TYR A N 1
ATOM 2147 C CA . TYR A 1 273 ? 0.910 -2.299 -2.058 1.00 83.94 273 TYR A CA 1
ATOM 2148 C C . TYR A 1 273 ? 1.268 -3.742 -1.645 1.00 83.94 273 TYR A C 1
ATOM 2150 O O . TYR A 1 273 ? 1.754 -4.505 -2.478 1.00 83.94 273 TYR A O 1
ATOM 2158 N N . THR A 1 274 ? 0.980 -4.179 -0.407 1.00 77.31 274 THR A N 1
ATOM 2159 C CA . THR A 1 274 ? 1.426 -5.500 0.099 1.00 77.31 274 THR A CA 1
ATOM 2160 C C . THR A 1 274 ? 0.284 -6.457 0.452 1.00 77.31 274 THR A C 1
ATOM 2162 O O . THR A 1 274 ? -0.802 -6.045 0.858 1.00 77.31 274 THR A O 1
ATOM 2165 N N . ASN A 1 275 ? 0.535 -7.769 0.356 1.00 76.56 275 ASN A N 1
ATOM 2166 C CA . ASN A 1 275 ? -0.452 -8.796 0.727 1.00 76.56 275 ASN A CA 1
ATOM 2167 C C . ASN A 1 275 ? -0.785 -8.794 2.230 1.00 76.56 275 ASN A C 1
ATOM 2169 O O . ASN A 1 275 ? -1.906 -9.130 2.606 1.00 76.56 275 ASN A O 1
ATOM 2173 N N . ALA A 1 276 ? 0.166 -8.408 3.087 1.00 67.75 276 ALA A N 1
ATOM 2174 C CA . ALA A 1 276 ? -0.073 -8.280 4.523 1.00 67.75 276 ALA A CA 1
ATOM 2175 C C . ALA A 1 276 ? -1.090 -7.165 4.815 1.00 67.75 276 ALA A C 1
ATOM 2177 O O . ALA A 1 276 ? -2.038 -7.380 5.569 1.00 67.75 276 ALA A O 1
ATOM 2178 N N . LEU A 1 277 ? -0.944 -6.014 4.145 1.00 76.88 277 LEU A N 1
ATOM 2179 C CA . LEU A 1 277 ? -1.903 -4.914 4.239 1.00 76.88 277 LEU A CA 1
ATOM 2180 C C . LEU A 1 277 ? -3.268 -5.311 3.671 1.00 76.88 277 LEU A C 1
ATOM 2182 O O . LEU A 1 277 ? -4.278 -4.994 4.283 1.00 76.88 277 LEU A O 1
ATOM 2186 N N . VAL A 1 278 ? -3.323 -6.083 2.578 1.00 79.62 278 VAL A N 1
ATOM 2187 C CA . VAL A 1 278 ? -4.595 -6.631 2.066 1.00 79.62 278 VAL A CA 1
ATOM 2188 C C . VAL A 1 278 ? -5.312 -7.456 3.133 1.00 79.62 278 VAL A C 1
ATOM 2190 O O . VAL A 1 278 ? -6.474 -7.182 3.423 1.00 79.62 278 VAL A O 1
ATOM 2193 N N . ALA A 1 279 ? -4.631 -8.433 3.741 1.00 72.81 279 ALA A N 1
ATOM 2194 C CA . ALA A 1 279 ? -5.233 -9.294 4.761 1.00 72.81 279 ALA A CA 1
ATOM 2195 C C . ALA A 1 279 ? -5.736 -8.484 5.969 1.00 72.81 279 ALA A C 1
ATOM 2197 O O . ALA A 1 279 ? -6.840 -8.714 6.469 1.00 72.81 279 ALA A O 1
ATOM 2198 N N . PHE A 1 280 ? -4.953 -7.492 6.397 1.00 73.00 280 PHE A N 1
ATOM 2199 C CA . PHE A 1 280 ? -5.313 -6.598 7.490 1.00 73.00 280 PHE A CA 1
ATOM 2200 C C . PHE A 1 280 ? -6.524 -5.708 7.151 1.00 73.00 280 PHE A C 1
ATOM 2202 O O . PHE A 1 280 ? -7.502 -5.670 7.903 1.00 73.00 280 PHE A O 1
ATOM 2209 N N . SER A 1 281 ? -6.517 -5.050 5.989 1.00 82.06 281 SER A N 1
ATOM 2210 C CA . SER A 1 281 ? -7.628 -4.220 5.513 1.00 82.06 281 SER A CA 1
ATOM 2211 C C . SER A 1 281 ? -8.906 -5.033 5.300 1.00 82.06 281 SER A C 1
ATOM 2213 O O . SER A 1 281 ? -9.985 -4.554 5.641 1.00 82.06 281 SER A O 1
ATOM 2215 N N . GLU A 1 282 ? -8.821 -6.271 4.800 1.00 86.12 282 GLU A N 1
ATOM 2216 C CA . GLU A 1 282 ? -9.978 -7.169 4.676 1.00 86.12 282 GLU A CA 1
ATOM 2217 C C . GLU A 1 282 ? -10.633 -7.465 6.025 1.00 86.12 282 GLU A C 1
ATOM 2219 O O . GLU A 1 282 ? -11.864 -7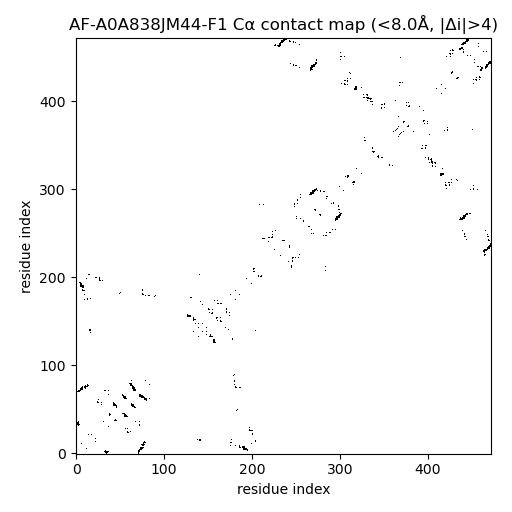.477 6.128 1.00 86.12 282 GLU A O 1
ATOM 2224 N N . GLN A 1 283 ? -9.825 -7.701 7.061 1.00 75.50 283 GLN A N 1
ATOM 2225 C CA . GLN A 1 283 ? -10.315 -7.978 8.406 1.00 75.50 283 GLN A CA 1
ATOM 2226 C C . GLN A 1 283 ? -11.042 -6.762 8.998 1.00 75.50 283 GLN A C 1
ATOM 2228 O O . GLN A 1 283 ? -12.130 -6.907 9.563 1.00 75.50 283 GLN A O 1
ATOM 2233 N N . LEU A 1 284 ? -10.476 -5.564 8.827 1.00 76.44 284 LEU A N 1
ATOM 2234 C CA . LEU A 1 284 ? -11.058 -4.306 9.303 1.00 76.44 284 LEU A CA 1
ATOM 2235 C C . LEU A 1 284 ? -12.327 -3.919 8.530 1.00 76.44 284 LEU A C 1
ATOM 2237 O O . LEU A 1 284 ? -13.366 -3.653 9.139 1.00 76.44 284 LEU A O 1
ATOM 2241 N N . LEU A 1 285 ? -12.291 -3.972 7.195 1.00 82.75 285 LEU A N 1
ATOM 2242 C CA . LEU A 1 285 ? -13.461 -3.725 6.345 1.00 82.75 285 LEU A CA 1
ATOM 2243 C C . LEU A 1 285 ? -14.574 -4.738 6.602 1.00 82.75 285 LEU A C 1
ATOM 2245 O O . LEU A 1 285 ? -15.747 -4.375 6.567 1.00 82.75 285 LEU A O 1
ATOM 2249 N N . GLY A 1 286 ? -14.231 -5.994 6.899 1.00 81.44 286 GLY A N 1
ATOM 2250 C CA . GLY A 1 286 ? -15.206 -7.016 7.268 1.00 81.44 286 GLY A CA 1
ATOM 2251 C C . GLY A 1 286 ? -16.020 -6.637 8.507 1.00 81.44 286 GLY A C 1
ATOM 2252 O O . GLY A 1 286 ? -17.230 -6.868 8.526 1.00 81.44 286 GLY A O 1
ATOM 2253 N N . ARG A 1 287 ? -15.386 -6.008 9.508 1.00 75.19 287 ARG A N 1
ATOM 2254 C CA . ARG A 1 287 ? -16.080 -5.487 10.697 1.00 75.19 287 ARG A CA 1
ATOM 2255 C C . ARG A 1 287 ? -16.923 -4.250 10.386 1.00 75.19 287 ARG A C 1
ATOM 2257 O O . ARG A 1 287 ? -18.053 -4.184 10.855 1.00 75.19 287 ARG A O 1
ATOM 2264 N N . LEU A 1 288 ? -16.407 -3.315 9.584 1.00 76.81 288 LEU A N 1
ATOM 2265 C CA . LEU A 1 288 ? -17.121 -2.081 9.227 1.00 76.81 288 LEU A CA 1
ATOM 2266 C C . LEU A 1 288 ? -18.350 -2.330 8.341 1.00 76.81 288 LEU A C 1
ATOM 2268 O O . LEU A 1 288 ? -19.416 -1.778 8.585 1.00 76.81 288 LEU A O 1
ATOM 2272 N N . LEU A 1 289 ? -18.207 -3.143 7.293 1.00 81.44 289 LEU A N 1
ATOM 2273 C CA . LEU A 1 289 ? -19.238 -3.326 6.265 1.00 81.44 289 LEU A CA 1
ATOM 2274 C C . LEU A 1 289 ? -20.265 -4.402 6.634 1.00 81.44 289 LEU A C 1
ATOM 2276 O O . LEU A 1 289 ? -21.372 -4.413 6.091 1.00 81.44 289 LEU A O 1
ATOM 2280 N N . GLY A 1 290 ? -19.900 -5.357 7.495 1.00 84.06 290 GLY A N 1
ATOM 2281 C CA . GLY A 1 290 ? -20.746 -6.494 7.852 1.00 84.06 290 GLY A CA 1
ATOM 2282 C C . GLY A 1 290 ? -21.281 -7.228 6.615 1.00 84.06 290 GLY A C 1
ATOM 2283 O O . GLY A 1 290 ? -20.529 -7.845 5.860 1.00 84.06 290 GLY A O 1
ATOM 2284 N N . LYS A 1 291 ? -22.597 -7.136 6.382 1.00 83.38 291 LYS A N 1
ATOM 2285 C CA . LYS A 1 291 ? -23.281 -7.776 5.239 1.00 83.38 291 LYS A CA 1
ATOM 2286 C C . LYS A 1 291 ? -22.858 -7.217 3.878 1.00 83.38 291 LYS A C 1
ATOM 2288 O O . LYS A 1 291 ? -23.016 -7.905 2.875 1.00 83.38 291 LYS A O 1
ATOM 2293 N N . ASP A 1 292 ? -22.318 -6.002 3.837 1.00 85.88 292 ASP A N 1
ATOM 2294 C CA . ASP A 1 292 ? -21.889 -5.344 2.604 1.00 85.88 292 ASP A CA 1
ATOM 2295 C C . ASP A 1 292 ? -20.439 -5.666 2.213 1.00 85.88 292 ASP A C 1
ATOM 2297 O O . ASP A 1 292 ? -19.964 -5.182 1.189 1.00 85.88 292 ASP A O 1
ATOM 2301 N N . ARG A 1 293 ? -19.739 -6.536 2.960 1.00 88.56 293 ARG A N 1
ATOM 2302 C CA . ARG A 1 293 ? -18.352 -6.938 2.659 1.00 88.56 293 ARG A CA 1
ATOM 2303 C C . ARG A 1 293 ? -18.170 -7.439 1.222 1.00 88.56 293 ARG A C 1
ATOM 2305 O O . ARG A 1 293 ? -17.160 -7.145 0.598 1.00 88.56 293 ARG A O 1
ATOM 2312 N N . ASN A 1 294 ? -19.145 -8.168 0.681 1.00 89.94 294 ASN A N 1
ATOM 2313 C CA . ASN A 1 294 ? -19.093 -8.734 -0.674 1.00 89.94 294 ASN A CA 1
ATOM 2314 C C . ASN A 1 294 ? -19.126 -7.689 -1.807 1.00 89.94 294 ASN A C 1
ATOM 2316 O O . ASN A 1 294 ? -18.892 -8.039 -2.961 1.00 89.94 294 ASN A O 1
ATOM 2320 N N . ARG A 1 295 ? -19.414 -6.423 -1.489 1.00 93.62 295 ARG A N 1
ATOM 2321 C CA . ARG A 1 295 ? -19.405 -5.292 -2.432 1.00 93.62 295 ARG A CA 1
ATOM 2322 C C . ARG A 1 295 ? -18.027 -4.652 -2.571 1.00 93.62 295 ARG A C 1
ATOM 2324 O O . ARG A 1 295 ? -17.820 -3.827 -3.462 1.00 93.62 295 ARG A O 1
ATOM 2331 N N . VAL A 1 296 ? -17.086 -5.031 -1.705 1.00 96.00 296 VAL A N 1
ATOM 2332 C CA . VAL A 1 296 ? -15.724 -4.506 -1.699 1.00 96.00 296 VAL A CA 1
ATOM 2333 C C . VAL A 1 296 ? -14.744 -5.603 -2.079 1.00 96.00 296 VAL A C 1
ATOM 2335 O O . VAL A 1 296 ? -14.694 -6.664 -1.464 1.00 96.00 296 VAL A O 1
ATOM 2338 N N . THR A 1 297 ? -13.947 -5.337 -3.106 1.00 96.31 297 THR A N 1
ATOM 2339 C CA . THR A 1 297 ? -12.800 -6.167 -3.476 1.00 96.31 297 THR A CA 1
ATOM 2340 C C . THR A 1 297 ? -11.550 -5.549 -2.868 1.00 96.31 297 THR A C 1
ATOM 2342 O O . THR A 1 297 ? -11.251 -4.399 -3.170 1.00 96.31 297 THR A O 1
ATOM 2345 N N . VAL A 1 298 ? -10.821 -6.296 -2.038 1.00 95.56 298 VAL A N 1
ATOM 2346 C CA . VAL A 1 298 ? -9.559 -5.846 -1.431 1.00 95.56 298 VAL A CA 1
ATOM 2347 C C . VAL A 1 298 ? -8.409 -6.612 -2.071 1.00 95.56 298 VAL A C 1
ATOM 2349 O O . VAL A 1 298 ? -8.414 -7.841 -2.064 1.00 95.56 298 VAL A O 1
ATOM 2352 N N . ARG A 1 299 ? -7.455 -5.918 -2.696 1.00 95.00 299 ARG A N 1
ATOM 2353 C CA . ARG A 1 299 ? -6.352 -6.553 -3.441 1.00 95.00 299 ARG A CA 1
ATOM 2354 C C . ARG A 1 299 ? -5.102 -5.687 -3.461 1.00 95.00 299 ARG A C 1
ATOM 2356 O O . ARG A 1 299 ? -5.175 -4.488 -3.230 1.00 95.00 299 ARG A O 1
ATOM 2363 N N . THR A 1 300 ? -3.954 -6.277 -3.790 1.00 93.69 300 THR A N 1
ATOM 2364 C CA . THR A 1 300 ? -2.791 -5.462 -4.156 1.00 93.69 300 THR A CA 1
ATOM 2365 C C . THR A 1 300 ? -2.959 -4.930 -5.569 1.00 93.69 300 THR A C 1
ATOM 2367 O O . THR A 1 300 ? -3.547 -5.601 -6.429 1.00 93.69 300 THR A O 1
ATOM 2370 N N . ALA A 1 301 ? -2.398 -3.755 -5.833 1.00 93.56 301 ALA A N 1
ATOM 2371 C CA . ALA A 1 301 ? -2.488 -3.150 -7.154 1.00 93.56 301 ALA A CA 1
ATOM 2372 C C . ALA A 1 301 ? -1.790 -4.013 -8.228 1.00 93.56 301 ALA A C 1
ATOM 2374 O O . ALA A 1 301 ? -2.335 -4.220 -9.313 1.00 93.56 301 ALA A O 1
ATOM 2375 N N . ASP A 1 302 ? -0.650 -4.624 -7.891 1.00 92.00 302 ASP A N 1
ATOM 2376 C CA . ASP A 1 302 ? 0.065 -5.537 -8.793 1.00 92.00 302 ASP A CA 1
ATOM 2377 C C . ASP A 1 302 ? -0.706 -6.848 -9.046 1.00 92.00 302 ASP A C 1
ATOM 2379 O O . ASP A 1 302 ? -0.692 -7.366 -10.163 1.00 92.00 302 ASP A O 1
ATOM 2383 N N . SER A 1 303 ? -1.468 -7.369 -8.071 1.00 94.31 303 SER A N 1
ATOM 2384 C CA . SER A 1 303 ? -2.329 -8.539 -8.326 1.00 94.31 303 SER A CA 1
ATOM 2385 C C . SER A 1 303 ? -3.435 -8.236 -9.343 1.00 94.31 303 SER A C 1
ATOM 2387 O O . SER A 1 303 ? -3.840 -9.114 -10.110 1.00 94.31 303 SER A O 1
ATOM 2389 N N . LEU A 1 304 ? -3.919 -6.990 -9.370 1.00 95.06 304 LEU A N 1
ATOM 2390 C CA . LEU A 1 304 ? -4.908 -6.537 -10.338 1.00 95.06 304 LEU A CA 1
ATOM 2391 C C . LEU A 1 304 ? -4.288 -6.390 -11.730 1.00 95.06 304 LEU A C 1
ATOM 2393 O O . LEU A 1 304 ? -4.881 -6.852 -12.700 1.00 95.06 304 LEU A O 1
ATOM 2397 N N . VAL A 1 305 ? -3.074 -5.837 -11.811 1.00 96.62 305 VAL A N 1
ATOM 2398 C CA . VAL A 1 305 ? -2.270 -5.762 -13.042 1.00 96.62 305 VAL A CA 1
ATOM 2399 C C . VAL A 1 305 ? -2.109 -7.147 -13.674 1.00 96.62 305 VAL A C 1
ATOM 2401 O O . VAL A 1 305 ? -2.485 -7.340 -14.831 1.00 96.62 305 VAL A O 1
ATOM 2404 N N . VAL A 1 306 ? -1.629 -8.132 -12.906 1.00 96.06 306 VAL A N 1
ATOM 2405 C CA . VAL A 1 306 ? -1.420 -9.503 -13.406 1.00 96.06 306 VAL A CA 1
ATOM 2406 C C . VAL A 1 306 ? -2.735 -10.125 -13.873 1.00 96.06 306 VAL A C 1
ATOM 2408 O O . VAL A 1 306 ? -2.776 -10.745 -14.932 1.00 96.06 306 VAL A O 1
ATOM 2411 N N . ARG A 1 307 ? -3.829 -9.933 -13.124 1.00 95.50 307 ARG A N 1
ATOM 2412 C CA . ARG A 1 307 ? -5.150 -10.469 -13.487 1.00 95.50 307 ARG A CA 1
ATOM 2413 C C . ARG A 1 307 ? -5.686 -9.873 -14.791 1.00 95.50 307 ARG A C 1
ATOM 2415 O O . ARG A 1 307 ? -6.255 -10.612 -15.592 1.00 95.50 307 ARG A O 1
ATOM 2422 N N . ILE A 1 308 ? -5.514 -8.568 -15.000 1.00 96.62 308 ILE A N 1
ATOM 2423 C CA . ILE A 1 308 ? -5.951 -7.883 -16.224 1.00 96.62 308 ILE A CA 1
ATOM 2424 C C . ILE A 1 308 ? -5.177 -8.425 -17.424 1.00 96.62 308 ILE A C 1
ATOM 2426 O O . ILE A 1 308 ? -5.793 -8.858 -18.395 1.00 96.62 308 ILE A O 1
ATOM 2430 N N . VAL A 1 309 ? -3.845 -8.477 -17.344 1.00 97.38 309 VAL A N 1
ATOM 2431 C CA . VAL A 1 309 ? -3.019 -8.985 -18.451 1.00 97.38 309 VAL A CA 1
ATOM 2432 C C . VAL A 1 309 ? -3.318 -10.456 -18.728 1.00 97.38 309 VAL A C 1
ATOM 2434 O O . VAL A 1 309 ? -3.532 -10.829 -19.879 1.00 97.38 309 VAL A O 1
ATOM 2437 N N . ALA A 1 310 ? -3.452 -11.279 -17.684 1.00 96.25 310 ALA A N 1
ATOM 2438 C CA . ALA A 1 310 ? -3.766 -12.697 -17.831 1.00 96.25 310 ALA A CA 1
ATOM 2439 C C . ALA A 1 310 ? -5.101 -12.968 -18.540 1.00 96.25 310 ALA A C 1
ATOM 2441 O O . ALA A 1 310 ? -5.251 -14.016 -19.163 1.00 96.25 310 ALA A O 1
ATOM 2442 N N . SER A 1 311 ? -6.058 -12.038 -18.471 1.00 94.56 311 SER A N 1
ATOM 2443 C CA . SER A 1 311 ? -7.359 -12.192 -19.131 1.00 94.56 311 SER A CA 1
ATOM 2444 C C . SER A 1 311 ? -7.320 -12.037 -20.653 1.00 94.56 311 SER A C 1
ATOM 2446 O O . SER A 1 311 ? -8.206 -12.558 -21.326 1.00 94.56 311 SER A O 1
ATOM 2448 N N . VAL A 1 312 ? -6.303 -11.354 -21.188 1.00 95.00 312 VAL A N 1
ATOM 2449 C CA . VAL A 1 312 ? -6.166 -11.074 -22.627 1.00 95.00 312 VAL A CA 1
ATOM 2450 C C . VAL A 1 312 ? -4.964 -11.803 -23.217 1.00 95.00 312 VAL A C 1
ATOM 2452 O O . VAL A 1 312 ? -5.097 -12.504 -24.216 1.00 95.00 312 VAL A O 1
ATOM 2455 N N . ASP A 1 313 ? -3.803 -11.675 -22.578 1.00 94.06 313 ASP A N 1
ATOM 2456 C CA . ASP A 1 313 ? -2.525 -12.166 -23.102 1.00 94.06 313 ASP A CA 1
ATOM 2457 C C . ASP A 1 313 ? -2.097 -13.505 -22.462 1.00 94.06 313 ASP A C 1
ATOM 2459 O O . ASP A 1 313 ? -1.077 -14.083 -22.839 1.00 94.06 313 ASP A O 1
ATOM 2463 N N . GLY A 1 314 ? -2.862 -14.015 -21.489 1.00 94.44 314 GLY A N 1
ATOM 2464 C CA . GLY A 1 314 ? -2.511 -15.203 -20.708 1.00 94.44 314 GLY A CA 1
ATOM 2465 C C . GLY A 1 314 ? -1.435 -14.938 -19.649 1.00 94.44 314 GLY A C 1
ATOM 2466 O O . GLY A 1 314 ? -0.989 -13.808 -19.436 1.00 94.44 314 GLY A O 1
ATOM 2467 N N . GLN A 1 315 ? -1.031 -15.988 -18.932 1.00 92.69 315 GLN A N 1
ATOM 2468 C CA . GLN A 1 315 ? -0.021 -15.867 -17.880 1.00 92.69 315 GLN A CA 1
ATOM 2469 C C . GLN A 1 315 ? 1.337 -15.466 -18.475 1.00 92.69 315 GLN A C 1
ATOM 2471 O O . GLN A 1 315 ? 1.855 -16.142 -19.361 1.00 92.69 315 GLN A O 1
ATOM 2476 N N . GLN A 1 316 ? 1.902 -14.371 -17.966 1.00 94.31 316 GLN A N 1
ATOM 2477 C CA . GLN A 1 316 ? 3.189 -13.839 -18.409 1.00 94.31 316 GLN A CA 1
ATOM 2478 C C . GLN A 1 316 ? 4.342 -14.394 -17.569 1.00 94.31 316 GLN A C 1
ATOM 2480 O O . GLN A 1 316 ? 4.184 -14.613 -16.366 1.00 94.31 316 GLN A O 1
ATOM 2485 N N . ASP A 1 317 ? 5.505 -14.566 -18.197 1.00 94.75 317 ASP A N 1
ATOM 2486 C CA . ASP A 1 317 ? 6.748 -14.934 -17.517 1.00 94.75 317 ASP A CA 1
ATOM 2487 C C . ASP A 1 317 ? 7.540 -13.666 -17.161 1.00 94.75 317 ASP A C 1
ATOM 2489 O O . ASP A 1 317 ? 8.219 -13.059 -17.998 1.00 94.75 317 ASP A O 1
ATOM 2493 N N . ILE A 1 318 ? 7.361 -13.203 -15.923 1.00 95.19 318 ILE A N 1
ATOM 2494 C CA . ILE A 1 318 ? 7.976 -11.971 -15.429 1.00 95.19 318 ILE A CA 1
ATOM 2495 C C . ILE A 1 318 ? 9.382 -12.293 -14.926 1.00 95.19 318 ILE A C 1
ATOM 2497 O O . ILE A 1 318 ? 9.548 -13.046 -13.968 1.00 95.19 318 ILE A O 1
ATOM 2501 N N . ALA A 1 319 ? 10.394 -11.689 -15.544 1.00 94.69 319 ALA A N 1
ATOM 2502 C CA . ALA A 1 319 ? 11.783 -11.946 -15.187 1.00 94.69 319 ALA A CA 1
ATOM 2503 C C . ALA A 1 319 ? 12.125 -11.416 -13.782 1.00 94.69 319 ALA A C 1
ATOM 2505 O O . ALA A 1 319 ? 11.843 -10.261 -13.449 1.00 94.69 319 ALA A O 1
ATOM 2506 N N . ASP A 1 320 ? 12.792 -12.251 -12.984 1.00 93.06 320 ASP A N 1
ATOM 2507 C CA . ASP A 1 320 ? 13.365 -11.853 -11.697 1.00 93.06 320 ASP A CA 1
ATOM 2508 C C . ASP A 1 320 ? 14.606 -10.954 -11.865 1.00 93.06 320 ASP A C 1
ATOM 2510 O O . ASP A 1 320 ? 15.140 -10.770 -12.964 1.00 93.06 320 ASP A O 1
ATOM 2514 N N . SER A 1 321 ? 15.097 -10.386 -10.761 1.00 90.56 321 SER A N 1
ATOM 2515 C CA . SER A 1 321 ? 16.230 -9.450 -10.779 1.00 90.56 321 SER A CA 1
ATOM 2516 C C . SER A 1 321 ? 17.497 -10.045 -11.403 1.00 90.56 321 SER A C 1
ATOM 2518 O O . SER A 1 321 ? 18.207 -9.360 -12.141 1.00 90.56 321 SER A O 1
ATOM 2520 N N . GLN A 1 322 ? 17.782 -11.327 -11.153 1.00 92.12 322 GLN A N 1
ATOM 2521 C CA . GLN A 1 322 ? 18.970 -11.992 -11.689 1.00 92.12 322 GLN A CA 1
ATOM 2522 C C . GLN A 1 322 ? 18.855 -12.199 -13.206 1.00 92.12 322 GLN A C 1
ATOM 2524 O O . GLN A 1 322 ? 19.800 -11.933 -13.958 1.00 92.12 322 GLN A O 1
ATOM 2529 N N . THR A 1 323 ? 17.684 -12.632 -13.666 1.00 94.50 323 THR A N 1
ATOM 2530 C CA . THR A 1 323 ? 17.370 -12.866 -15.075 1.00 94.50 323 THR A CA 1
ATOM 2531 C C . THR A 1 323 ? 17.346 -11.555 -15.853 1.00 94.50 323 THR A C 1
ATOM 2533 O O . THR A 1 323 ? 17.907 -11.491 -16.951 1.00 94.50 323 THR A O 1
ATOM 2536 N N . LEU A 1 324 ? 16.787 -10.489 -15.271 1.00 93.88 324 LEU A N 1
ATOM 2537 C CA . LEU A 1 324 ? 16.821 -9.136 -15.831 1.00 93.88 324 LEU A CA 1
ATOM 2538 C C . LEU A 1 324 ? 18.256 -8.625 -15.975 1.00 93.88 324 LEU A C 1
ATOM 2540 O O . LEU A 1 324 ? 18.617 -8.142 -17.048 1.00 93.88 324 LEU A O 1
ATOM 2544 N N . GLY A 1 325 ? 19.101 -8.794 -14.953 1.00 93.12 325 GLY A N 1
ATOM 2545 C CA . GLY A 1 325 ? 20.521 -8.436 -15.029 1.00 93.12 325 GLY A CA 1
ATOM 2546 C C . GLY A 1 325 ? 21.255 -9.194 -16.141 1.00 93.12 325 GLY A C 1
ATOM 2547 O O . GLY A 1 325 ? 21.972 -8.605 -16.954 1.00 93.12 325 GLY A O 1
ATOM 2548 N N . ALA A 1 326 ? 21.013 -10.502 -16.263 1.00 94.06 326 ALA A N 1
ATOM 2549 C CA . ALA A 1 326 ? 21.586 -11.315 -17.337 1.00 94.06 326 ALA A CA 1
ATOM 2550 C C . ALA A 1 326 ? 21.079 -10.904 -18.733 1.00 94.06 326 ALA A C 1
ATOM 2552 O O . ALA A 1 326 ? 21.852 -10.899 -19.697 1.00 94.06 326 ALA A O 1
ATOM 2553 N N . ALA A 1 327 ? 19.795 -10.562 -18.861 1.00 94.62 327 ALA A N 1
ATOM 2554 C CA . ALA A 1 327 ? 19.206 -10.061 -20.099 1.00 94.62 327 ALA A CA 1
ATOM 2555 C C . ALA A 1 327 ? 19.778 -8.686 -20.477 1.00 94.62 327 ALA A C 1
ATOM 2557 O O . ALA A 1 327 ? 20.132 -8.476 -21.638 1.00 94.62 327 ALA A O 1
ATOM 2558 N N . LEU A 1 328 ? 19.964 -7.784 -19.508 1.00 94.44 328 LEU A N 1
ATOM 2559 C CA . LEU A 1 328 ? 20.582 -6.481 -19.737 1.00 94.44 328 LEU A CA 1
ATOM 2560 C C . LEU A 1 328 ? 22.049 -6.622 -20.154 1.00 94.44 328 LEU A C 1
ATOM 2562 O O . LEU A 1 328 ? 22.483 -5.976 -21.105 1.00 94.44 328 LEU A O 1
ATOM 2566 N N . LYS A 1 329 ? 22.816 -7.509 -19.513 1.00 92.88 329 LYS A N 1
ATOM 2567 C CA . LYS A 1 329 ? 24.207 -7.785 -19.902 1.00 92.88 329 LYS A CA 1
ATOM 2568 C C . LYS A 1 329 ? 24.314 -8.293 -21.344 1.00 92.88 329 LYS A C 1
ATOM 2570 O O . LYS A 1 329 ? 25.195 -7.868 -22.091 1.00 92.88 329 LYS A O 1
ATOM 2575 N N . ASP A 1 330 ? 23.404 -9.172 -21.752 1.00 93.25 330 ASP A N 1
ATOM 2576 C CA . ASP A 1 330 ? 23.310 -9.646 -23.136 1.00 93.25 330 ASP A CA 1
ATOM 2577 C C . ASP A 1 330 ? 22.918 -8.506 -24.099 1.00 93.25 330 ASP A C 1
ATOM 2579 O O . ASP A 1 330 ? 23.517 -8.336 -25.166 1.00 93.25 330 ASP A O 1
ATOM 2583 N N . ALA A 1 331 ? 21.969 -7.660 -23.689 1.00 93.12 331 ALA A N 1
ATOM 2584 C CA . ALA A 1 331 ? 21.541 -6.490 -24.446 1.00 93.12 331 ALA A CA 1
ATOM 2585 C C . ALA A 1 331 ? 22.680 -5.485 -24.666 1.00 93.12 331 ALA A C 1
ATOM 2587 O O . ALA A 1 331 ? 22.841 -4.998 -25.786 1.00 93.12 331 ALA A O 1
ATOM 2588 N N . LEU A 1 332 ? 23.511 -5.237 -23.650 1.00 90.88 332 LEU A N 1
ATOM 2589 C CA . LEU A 1 332 ? 24.714 -4.400 -23.726 1.00 90.88 332 LEU A CA 1
ATOM 2590 C C . LEU A 1 332 ? 25.724 -4.934 -24.751 1.00 90.88 332 LEU A C 1
ATOM 2592 O O . LEU A 1 332 ? 26.277 -4.169 -25.544 1.00 90.88 332 LEU A O 1
ATOM 2596 N N . GLY A 1 333 ? 25.929 -6.255 -24.783 1.00 86.94 333 GLY A N 1
ATOM 2597 C CA . GLY A 1 333 ? 26.805 -6.902 -25.761 1.00 86.94 333 GLY A CA 1
ATOM 2598 C C . GLY A 1 333 ? 26.311 -6.748 -27.204 1.00 86.94 333 GLY A C 1
ATOM 2599 O O . GLY A 1 333 ? 27.123 -6.546 -28.113 1.00 86.94 333 GLY A O 1
ATOM 2600 N N . LYS A 1 334 ? 24.986 -6.797 -27.394 1.00 88.19 334 LYS A N 1
ATOM 2601 C CA . LYS A 1 334 ? 24.294 -6.788 -28.696 1.00 88.19 334 LYS A CA 1
ATOM 2602 C C . LYS A 1 334 ? 23.830 -5.403 -29.169 1.00 88.19 334 LYS A C 1
ATOM 2604 O O . LYS A 1 334 ? 23.377 -5.284 -30.308 1.00 88.19 334 LYS A O 1
ATOM 2609 N N . ALA A 1 335 ? 23.928 -4.371 -28.331 1.00 87.81 335 ALA A N 1
ATOM 2610 C CA . ALA A 1 335 ? 23.468 -3.026 -28.659 1.00 87.81 335 ALA A CA 1
ATOM 2611 C C . ALA A 1 335 ? 24.224 -2.456 -29.872 1.00 87.81 335 ALA A C 1
ATOM 2613 O O . ALA A 1 335 ? 25.460 -2.442 -29.921 1.00 87.81 335 ALA A O 1
ATOM 2614 N N . ALA A 1 336 ? 23.464 -1.979 -30.859 1.00 85.56 336 ALA A N 1
ATOM 2615 C CA . ALA A 1 336 ? 23.992 -1.376 -32.074 1.00 85.56 336 ALA A CA 1
ATOM 2616 C C . ALA A 1 336 ? 24.118 0.140 -31.878 1.00 85.56 336 ALA A C 1
ATOM 2618 O O . ALA A 1 336 ? 23.146 0.872 -32.021 1.00 85.56 336 ALA A O 1
ATOM 2619 N N . PHE A 1 337 ? 25.318 0.600 -31.526 1.00 85.06 337 PHE A N 1
ATOM 2620 C CA . PHE A 1 337 ? 25.605 2.028 -31.365 1.00 85.06 337 PHE A CA 1
ATOM 2621 C C . PHE A 1 337 ? 25.820 2.721 -32.717 1.00 85.06 337 PHE A C 1
ATOM 2623 O O . PHE A 1 337 ? 26.419 2.143 -33.637 1.00 85.06 337 PHE A O 1
ATOM 2630 N N . ASP A 1 338 ? 25.373 3.972 -32.807 1.00 78.56 338 ASP A N 1
ATOM 2631 C CA . ASP A 1 338 ? 25.440 4.794 -34.018 1.00 78.56 338 ASP A CA 1
ATOM 2632 C C . ASP A 1 338 ? 26.845 5.390 -34.238 1.00 78.56 338 ASP A C 1
ATOM 2634 O O . ASP A 1 338 ? 27.624 5.553 -33.297 1.00 78.56 338 ASP A O 1
ATOM 2638 N N . GLY A 1 339 ? 27.188 5.730 -35.486 1.00 74.88 339 GLY A N 1
ATOM 2639 C CA . GLY A 1 339 ? 28.421 6.460 -35.829 1.00 74.88 339 GLY A CA 1
ATOM 2640 C C . GLY A 1 339 ? 29.634 5.614 -36.257 1.00 74.88 339 GLY A C 1
ATOM 2641 O O . GLY A 1 339 ? 29.549 4.402 -36.462 1.00 74.88 339 GLY A O 1
ATOM 2642 N N . ILE A 1 340 ? 30.787 6.272 -36.429 1.00 72.75 340 ILE A N 1
ATOM 2643 C CA . ILE A 1 340 ? 32.069 5.674 -36.868 1.00 72.75 340 ILE A CA 1
ATOM 2644 C C . ILE A 1 340 ? 32.773 5.019 -35.662 1.00 72.75 340 ILE A C 1
ATOM 2646 O O . ILE A 1 340 ? 32.518 5.391 -34.521 1.00 72.75 340 ILE A O 1
ATOM 2650 N N . GLY A 1 341 ? 33.669 4.042 -35.864 1.00 73.12 341 GLY A N 1
ATOM 2651 C CA . GLY A 1 341 ? 34.232 3.182 -34.803 1.00 73.12 341 GLY A CA 1
ATOM 2652 C C . GLY A 1 341 ? 34.686 3.869 -33.498 1.00 73.12 341 GLY A C 1
ATOM 2653 O O . GLY A 1 341 ? 34.492 3.308 -32.423 1.00 73.12 341 GLY A O 1
ATOM 2654 N N . LEU A 1 342 ? 35.226 5.093 -33.551 1.00 71.81 342 LEU A N 1
ATOM 2655 C CA . LEU A 1 342 ? 35.534 5.906 -32.360 1.00 71.81 342 LEU A CA 1
ATOM 2656 C C . LEU A 1 342 ? 34.282 6.334 -31.571 1.00 71.81 342 LEU A C 1
ATOM 2658 O O . LEU A 1 342 ? 34.267 6.210 -30.350 1.00 71.81 342 LEU A O 1
ATOM 2662 N N . GLN A 1 343 ? 33.224 6.779 -32.252 1.00 74.12 343 GLN A N 1
ATOM 2663 C CA . GLN A 1 343 ? 31.947 7.177 -31.647 1.00 74.12 343 GLN A CA 1
ATOM 2664 C C . GLN A 1 343 ? 31.213 5.983 -31.027 1.00 74.12 343 GLN A C 1
ATOM 2666 O O . GLN A 1 343 ? 30.656 6.110 -29.937 1.00 74.12 343 GLN A O 1
ATOM 2671 N N . LYS A 1 344 ? 31.268 4.807 -31.670 1.00 77.56 344 LYS A N 1
ATOM 2672 C CA . LYS A 1 344 ? 30.707 3.568 -31.103 1.00 77.56 344 LYS A CA 1
ATOM 2673 C C . LYS A 1 344 ? 31.433 3.148 -29.825 1.00 77.56 344 LYS A C 1
ATOM 2675 O O . LYS A 1 344 ? 30.793 2.784 -28.843 1.00 77.56 344 LYS A O 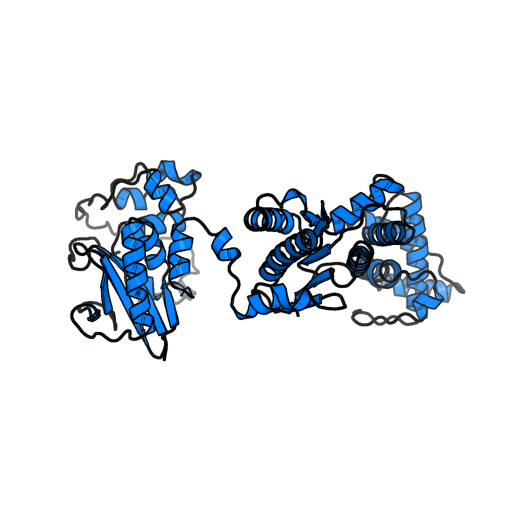1
ATOM 2680 N N . ARG A 1 345 ? 32.771 3.229 -29.820 1.00 75.75 345 ARG A N 1
ATOM 2681 C CA . ARG A 1 345 ? 33.591 2.942 -28.630 1.00 75.75 345 ARG A CA 1
ATOM 2682 C C . ARG A 1 345 ? 33.321 3.927 -27.496 1.00 75.75 345 ARG A C 1
ATOM 2684 O O . ARG A 1 345 ? 33.244 3.501 -26.350 1.00 75.75 345 ARG A O 1
ATOM 2691 N N . ALA A 1 346 ? 33.153 5.211 -27.813 1.00 76.06 346 ALA A N 1
ATOM 2692 C CA . ALA A 1 346 ? 32.808 6.230 -26.827 1.00 76.06 346 ALA A CA 1
ATOM 2693 C C . ALA A 1 346 ? 31.452 5.934 -26.168 1.00 76.06 346 ALA A C 1
ATOM 2695 O O . ALA A 1 346 ? 31.402 5.811 -24.951 1.00 76.06 346 ALA A O 1
ATOM 2696 N N . GLN A 1 347 ? 30.393 5.712 -26.959 1.00 78.75 347 GLN A N 1
ATOM 2697 C CA . GLN A 1 347 ? 29.062 5.363 -26.441 1.00 78.75 347 GLN A CA 1
ATOM 2698 C C . GLN A 1 347 ? 29.088 4.104 -25.570 1.00 78.75 347 GLN A C 1
ATOM 2700 O O . GLN A 1 347 ? 28.545 4.112 -24.468 1.00 78.75 347 GLN A O 1
ATOM 2705 N N . ARG A 1 348 ? 29.773 3.045 -26.023 1.00 80.31 348 ARG A N 1
ATOM 2706 C CA . ARG A 1 348 ? 29.911 1.806 -25.250 1.00 80.31 348 ARG A CA 1
ATOM 2707 C C . ARG A 1 348 ? 30.604 2.047 -23.909 1.00 80.31 348 ARG A C 1
ATOM 2709 O O . ARG A 1 348 ? 30.065 1.656 -22.881 1.00 80.31 348 ARG A O 1
ATOM 2716 N N . ARG A 1 349 ? 31.739 2.753 -23.906 1.00 80.12 349 ARG A N 1
ATOM 2717 C CA . ARG A 1 349 ? 32.477 3.072 -22.676 1.00 80.12 349 ARG A CA 1
ATOM 2718 C C . ARG A 1 349 ? 31.639 3.906 -21.709 1.00 80.12 349 ARG A C 1
ATOM 2720 O O . ARG A 1 349 ? 31.733 3.716 -20.505 1.00 80.12 349 ARG A O 1
ATOM 2727 N N . THR A 1 350 ? 30.822 4.825 -22.220 1.00 78.31 350 THR A N 1
ATOM 2728 C CA . THR A 1 350 ? 29.954 5.643 -21.372 1.00 78.31 350 THR A CA 1
ATOM 2729 C C . THR A 1 350 ? 28.831 4.832 -20.733 1.00 78.31 350 THR A C 1
ATOM 2731 O O . THR A 1 350 ? 28.497 5.070 -19.579 1.00 78.31 350 THR A O 1
ATOM 2734 N N . ILE A 1 351 ? 28.270 3.857 -21.448 1.00 83.31 351 ILE A N 1
ATOM 2735 C CA . ILE A 1 351 ? 27.275 2.944 -20.881 1.00 83.31 351 ILE A CA 1
ATOM 2736 C C . ILE A 1 351 ? 27.907 1.982 -19.872 1.00 83.31 351 ILE A C 1
ATOM 2738 O O . ILE A 1 351 ? 27.317 1.745 -18.829 1.00 83.31 351 ILE A O 1
ATOM 2742 N N . GLU A 1 352 ? 29.113 1.475 -20.134 1.00 81.31 352 GLU A N 1
ATOM 2743 C CA . GLU A 1 352 ? 29.855 0.614 -19.195 1.00 81.31 352 GLU A CA 1
ATOM 2744 C C . GLU A 1 352 ? 30.210 1.327 -17.878 1.00 81.31 352 GLU A C 1
ATOM 2746 O O . GLU A 1 352 ? 30.433 0.669 -16.865 1.00 81.31 352 GLU A O 1
ATOM 2751 N N . GLN A 1 353 ? 30.258 2.664 -17.878 1.00 84.44 353 GLN A N 1
ATOM 2752 C CA . GLN A 1 353 ? 30.430 3.472 -16.665 1.00 84.44 353 GLN A CA 1
ATOM 2753 C C . GLN A 1 353 ? 29.143 3.607 -15.840 1.00 84.44 353 GLN A C 1
ATOM 2755 O O . GLN A 1 353 ? 29.217 3.963 -14.665 1.00 84.44 353 GLN A O 1
ATOM 2760 N N . LEU A 1 354 ? 27.974 3.354 -16.433 1.00 87.12 354 LEU A N 1
ATOM 2761 C CA . LEU A 1 354 ? 26.707 3.317 -15.711 1.00 87.12 354 LEU A CA 1
ATOM 2762 C C . LEU A 1 354 ? 26.521 1.925 -15.101 1.00 87.12 354 LEU A C 1
ATOM 2764 O O . LEU A 1 354 ? 26.784 0.909 -15.746 1.00 87.12 354 LEU A O 1
ATOM 2768 N N . SER A 1 355 ? 26.043 1.865 -13.857 1.00 89.88 355 SER A N 1
ATOM 2769 C CA . SER A 1 355 ? 25.691 0.580 -13.255 1.00 89.88 355 SER A CA 1
ATOM 2770 C C . SER A 1 355 ? 24.499 -0.047 -13.985 1.00 89.88 355 SER A C 1
ATOM 2772 O O . SER A 1 355 ? 23.637 0.650 -14.530 1.00 89.88 355 SER A O 1
ATOM 2774 N N . GLN A 1 356 ? 24.437 -1.380 -13.981 1.00 90.19 356 GLN A N 1
ATOM 2775 C CA . GLN A 1 356 ? 23.303 -2.111 -14.557 1.00 90.19 356 GLN A CA 1
ATOM 2776 C C . GLN A 1 356 ? 21.991 -1.724 -13.868 1.00 90.19 356 GLN A C 1
ATOM 2778 O O . GLN A 1 356 ? 21.001 -1.482 -14.553 1.00 90.19 356 GLN A O 1
ATOM 2783 N N . ASP A 1 357 ? 22.014 -1.564 -12.544 1.00 90.75 357 ASP A N 1
ATOM 2784 C CA . ASP A 1 357 ? 20.849 -1.137 -11.765 1.00 90.75 357 ASP A CA 1
ATOM 2785 C C . ASP A 1 357 ? 20.343 0.232 -12.221 1.00 90.75 357 ASP A C 1
ATOM 2787 O O . ASP A 1 357 ? 19.150 0.412 -12.451 1.00 90.75 357 ASP A O 1
ATOM 2791 N N . TYR A 1 358 ? 21.252 1.184 -12.456 1.00 92.75 358 TYR A N 1
ATOM 2792 C CA . TYR A 1 358 ? 20.869 2.505 -12.938 1.00 92.75 358 TYR A CA 1
ATOM 2793 C C . TYR A 1 358 ? 20.235 2.456 -14.331 1.00 92.75 358 TYR A C 1
ATOM 2795 O O . TYR A 1 358 ? 19.269 3.173 -14.592 1.00 92.75 358 TYR A O 1
ATOM 2803 N N . LEU A 1 359 ? 20.770 1.622 -15.230 1.00 93.94 359 LEU A N 1
ATOM 2804 C CA . LEU A 1 359 ? 20.204 1.428 -16.565 1.00 93.94 359 LEU A CA 1
ATOM 2805 C C . LEU A 1 359 ? 18.807 0.807 -16.492 1.00 93.94 359 LEU A C 1
ATOM 2807 O O . LEU A 1 359 ? 17.907 1.296 -17.169 1.00 93.94 359 LEU A O 1
ATOM 2811 N N . LEU A 1 360 ? 18.610 -0.224 -15.663 1.00 93.81 360 LEU A N 1
ATOM 2812 C CA . LEU A 1 360 ? 17.292 -0.828 -15.451 1.00 93.81 360 LEU A CA 1
ATOM 2813 C C . LEU A 1 360 ? 16.302 0.184 -14.873 1.00 93.81 360 LEU A C 1
ATOM 2815 O O . LEU A 1 360 ? 15.182 0.283 -15.364 1.00 93.81 360 LEU A O 1
ATOM 2819 N N . GLU A 1 361 ? 16.703 0.962 -13.868 1.00 92.44 361 GLU A N 1
ATOM 2820 C CA . GLU A 1 361 ? 15.855 2.024 -13.328 1.00 92.44 361 GLU A CA 1
ATOM 2821 C C . GLU A 1 361 ? 15.514 3.079 -14.382 1.00 92.44 361 GLU A C 1
ATOM 2823 O O . GLU A 1 361 ? 14.371 3.514 -14.458 1.00 92.44 361 GLU A O 1
ATOM 2828 N N . GLU A 1 362 ? 16.483 3.527 -15.182 1.00 94.62 362 GLU A N 1
ATOM 2829 C CA . GLU A 1 362 ? 16.256 4.526 -16.228 1.00 94.62 362 GLU A CA 1
ATOM 2830 C C . GLU A 1 362 ? 15.263 4.010 -17.275 1.00 94.62 362 GLU A C 1
ATOM 2832 O O . GLU A 1 362 ? 14.311 4.711 -17.620 1.00 94.62 362 GLU A O 1
ATOM 2837 N N . ILE A 1 363 ? 15.454 2.768 -17.726 1.00 94.75 363 ILE A N 1
ATOM 2838 C CA . ILE A 1 363 ? 14.555 2.093 -18.662 1.00 94.75 363 ILE A CA 1
ATOM 2839 C C . ILE A 1 363 ? 13.151 1.990 -18.063 1.00 94.75 363 ILE A C 1
ATOM 2841 O O . ILE A 1 363 ? 12.193 2.454 -18.673 1.00 94.75 363 ILE A O 1
ATOM 2845 N N . ASN A 1 364 ? 13.020 1.452 -16.852 1.00 92.12 364 ASN A N 1
ATOM 2846 C CA . ASN A 1 364 ? 11.710 1.202 -16.260 1.00 92.12 364 ASN A CA 1
ATOM 2847 C C . ASN A 1 364 ? 10.988 2.504 -15.864 1.00 92.12 364 ASN A C 1
ATOM 2849 O O . ASN A 1 364 ? 9.811 2.664 -16.157 1.00 92.12 364 ASN A O 1
ATOM 2853 N N . THR A 1 365 ? 11.667 3.462 -15.230 1.00 89.94 365 THR A N 1
ATOM 2854 C CA . THR A 1 365 ? 11.009 4.639 -14.618 1.00 89.94 365 THR A CA 1
ATOM 2855 C C . THR A 1 365 ? 10.892 5.853 -15.539 1.00 89.94 365 THR A C 1
ATOM 2857 O O . THR A 1 365 ? 9.998 6.686 -15.359 1.00 89.94 365 THR A O 1
ATOM 2860 N N . VAL A 1 366 ? 11.803 6.002 -16.507 1.00 93.81 366 VAL A N 1
ATOM 2861 C CA . VAL A 1 366 ? 11.809 7.157 -17.417 1.00 93.81 366 VAL A CA 1
ATOM 2862 C C . VAL A 1 366 ? 11.247 6.782 -18.775 1.00 93.81 366 VAL A C 1
ATOM 2864 O O . VAL A 1 366 ? 10.448 7.553 -19.294 1.00 93.81 366 VAL A O 1
ATOM 2867 N N . ILE A 1 367 ? 11.646 5.642 -19.341 1.00 94.88 367 ILE A N 1
ATOM 2868 C CA . ILE A 1 367 ? 11.214 5.238 -20.684 1.00 94.88 367 ILE A CA 1
ATOM 2869 C C . ILE A 1 367 ? 9.853 4.533 -20.612 1.00 94.88 367 ILE A C 1
ATOM 2871 O O . ILE A 1 367 ? 8.849 5.092 -21.049 1.00 94.88 367 ILE A O 1
ATOM 2875 N N . GLU A 1 368 ? 9.808 3.351 -19.997 1.00 92.69 368 GLU A N 1
ATOM 2876 C CA . GLU A 1 368 ? 8.633 2.469 -19.982 1.00 92.69 368 GLU A CA 1
ATOM 2877 C C . GLU A 1 368 ? 7.458 3.088 -19.201 1.00 92.69 368 GLU A C 1
ATOM 2879 O O . GLU A 1 368 ? 6.375 3.268 -19.752 1.00 92.69 368 GLU A O 1
ATOM 2884 N N . ALA A 1 369 ? 7.661 3.509 -17.943 1.00 88.81 369 ALA A N 1
ATOM 2885 C CA . ALA A 1 369 ? 6.594 4.075 -17.100 1.00 88.81 369 ALA A CA 1
ATOM 2886 C C . ALA A 1 369 ? 5.966 5.370 -17.645 1.00 88.81 369 ALA A C 1
ATOM 2888 O O . ALA A 1 369 ? 4.846 5.738 -17.279 1.00 88.81 369 ALA A O 1
ATOM 2889 N N . ARG A 1 370 ? 6.685 6.089 -18.512 1.00 91.06 370 ARG A N 1
ATOM 2890 C CA . ARG A 1 370 ? 6.200 7.330 -19.135 1.00 91.06 370 ARG A CA 1
ATOM 2891 C C . ARG A 1 370 ? 5.716 7.124 -20.564 1.00 91.06 370 ARG A C 1
ATOM 2893 O O . ARG A 1 370 ? 5.423 8.115 -21.223 1.00 91.06 370 ARG A O 1
ATOM 2900 N N . GLU A 1 371 ? 5.612 5.870 -21.007 1.00 90.62 371 GLU A N 1
ATOM 2901 C CA . GLU A 1 371 ? 5.139 5.488 -22.341 1.00 90.62 371 GLU A CA 1
ATOM 2902 C C . GLU A 1 371 ? 5.943 6.180 -23.465 1.00 90.62 371 GLU A C 1
ATOM 2904 O O . GLU A 1 371 ? 5.378 6.584 -24.478 1.00 90.62 371 GLU A O 1
ATOM 2909 N N . ILE A 1 372 ? 7.263 6.349 -23.282 1.00 94.00 372 ILE A N 1
ATOM 2910 C CA . ILE A 1 372 ? 8.137 6.967 -24.290 1.00 94.00 372 ILE A CA 1
ATOM 2911 C C . ILE A 1 372 ? 8.398 5.963 -25.414 1.00 94.00 372 ILE A C 1
ATOM 2913 O O . ILE A 1 372 ? 9.078 4.954 -25.215 1.00 94.00 372 ILE A O 1
ATOM 2917 N N . GLY A 1 373 ? 7.884 6.264 -26.606 1.00 92.88 373 GLY A N 1
ATOM 2918 C CA . GLY A 1 373 ? 7.900 5.355 -27.753 1.00 92.88 373 GLY A CA 1
ATOM 2919 C C . GLY A 1 373 ? 9.028 5.613 -28.749 1.00 92.88 373 GLY A C 1
ATOM 2920 O O . GLY A 1 373 ? 9.272 4.781 -29.623 1.00 92.88 373 GLY A O 1
ATOM 2921 N N . SER A 1 374 ? 9.730 6.745 -28.641 1.00 96.38 374 SER A N 1
ATOM 2922 C CA . SER A 1 374 ? 10.785 7.116 -29.590 1.00 96.38 374 SER A CA 1
ATOM 2923 C C . SER A 1 374 ? 12.025 7.727 -28.939 1.00 96.38 374 SER A C 1
ATOM 2925 O O . SER A 1 374 ? 11.978 8.302 -27.849 1.00 96.38 374 SER A O 1
ATOM 2927 N N . LEU A 1 375 ? 13.153 7.649 -29.657 1.00 95.75 375 LEU A N 1
ATOM 2928 C CA . LEU A 1 375 ? 14.397 8.297 -29.247 1.00 95.75 375 LEU A CA 1
ATOM 2929 C C . LEU A 1 375 ? 14.207 9.808 -29.089 1.00 95.75 375 LEU A C 1
ATOM 2931 O O . LEU A 1 375 ? 14.698 10.370 -28.118 1.00 95.75 375 LEU A O 1
ATOM 2935 N N . ASP A 1 376 ? 13.497 10.463 -30.006 1.00 96.50 376 ASP A N 1
ATOM 2936 C CA . ASP A 1 376 ? 13.316 11.917 -29.975 1.00 96.50 376 ASP A CA 1
ATOM 2937 C C . ASP A 1 376 ? 12.523 12.359 -28.737 1.00 96.50 376 ASP A C 1
ATOM 2939 O O . ASP A 1 376 ? 12.938 13.282 -28.030 1.00 96.50 376 ASP A O 1
ATOM 2943 N N . GLU A 1 377 ? 11.447 11.641 -28.401 1.00 96.69 377 GLU A N 1
ATOM 2944 C CA . GLU A 1 377 ? 10.720 11.836 -27.142 1.00 96.69 377 GLU A CA 1
ATOM 2945 C C . GLU A 1 377 ? 11.627 11.584 -25.937 1.00 96.69 377 GLU A C 1
ATOM 2947 O O . GLU A 1 377 ? 11.659 12.392 -25.002 1.00 96.69 377 GLU A O 1
ATOM 2952 N N . TYR A 1 378 ? 12.423 10.506 -25.971 1.00 96.81 378 TYR A N 1
ATOM 2953 C CA . TYR A 1 378 ? 13.368 10.235 -24.900 1.00 96.81 378 TYR A CA 1
ATOM 2954 C C . TYR A 1 378 ? 14.402 11.342 -24.777 1.00 96.81 378 TYR A C 1
ATOM 2956 O O . TYR A 1 378 ? 14.735 11.672 -23.658 1.00 96.81 378 TYR A O 1
ATOM 2964 N N . LEU A 1 379 ? 14.915 11.956 -25.840 1.00 95.38 379 LEU A N 1
ATOM 2965 C CA . LEU A 1 379 ? 15.904 13.033 -25.729 1.00 95.38 379 LEU A CA 1
ATOM 2966 C C . LEU A 1 379 ? 15.324 14.293 -25.072 1.00 95.38 379 LEU A C 1
ATOM 2968 O O . LEU A 1 379 ? 16.024 14.949 -24.294 1.00 95.38 379 LEU A O 1
ATOM 2972 N N . LEU A 1 380 ? 14.051 14.592 -25.339 1.00 95.19 380 LEU A N 1
ATOM 2973 C CA . LEU A 1 380 ? 13.338 15.760 -24.814 1.00 95.19 380 LEU A CA 1
ATOM 2974 C C . LEU A 1 380 ? 12.764 15.545 -23.406 1.00 95.19 380 LEU A C 1
ATOM 2976 O O . LEU A 1 380 ? 12.490 16.515 -22.699 1.00 95.19 380 LEU A O 1
ATOM 2980 N N . ALA A 1 381 ? 12.595 14.294 -22.971 1.00 93.50 381 ALA A N 1
ATOM 2981 C CA . ALA A 1 381 ? 11.929 13.996 -21.710 1.00 93.50 381 ALA A CA 1
ATOM 2982 C C . ALA A 1 381 ? 12.672 14.582 -20.485 1.00 93.50 381 ALA A C 1
ATOM 2984 O O . ALA A 1 381 ? 13.896 14.413 -20.355 1.00 93.50 381 ALA A O 1
ATOM 2985 N N . PRO A 1 382 ? 11.959 15.214 -19.533 1.00 92.00 382 PRO A N 1
ATOM 2986 C CA . PRO A 1 382 ? 12.558 15.717 -18.301 1.00 92.00 382 PRO A CA 1
ATOM 2987 C C . PRO A 1 382 ? 12.994 14.557 -17.401 1.00 92.00 382 PRO A C 1
ATOM 2989 O O . PRO A 1 382 ? 12.267 13.585 -17.230 1.00 92.00 382 PRO A O 1
ATOM 2992 N N . ARG A 1 383 ? 14.163 14.658 -16.765 1.00 92.50 383 ARG A N 1
ATOM 2993 C CA . ARG A 1 383 ? 14.727 13.601 -15.897 1.00 92.50 383 ARG A CA 1
ATOM 2994 C C . ARG A 1 383 ? 14.860 14.056 -14.442 1.00 92.50 383 ARG A C 1
ATOM 2996 O O . ARG A 1 383 ? 15.843 13.750 -13.773 1.00 92.50 383 ARG A O 1
ATOM 3003 N N . ALA A 1 384 ? 13.879 14.828 -13.971 1.00 86.19 384 ALA A N 1
ATOM 3004 C CA . ALA A 1 384 ? 13.838 15.316 -12.595 1.00 86.19 384 ALA A CA 1
ATOM 3005 C C . ALA A 1 384 ? 13.917 14.146 -11.596 1.00 86.19 384 ALA A C 1
ATOM 3007 O O . ALA A 1 384 ? 13.291 13.108 -11.808 1.00 86.19 384 ALA A O 1
ATOM 3008 N N . GLY A 1 385 ? 14.723 14.307 -10.543 1.00 82.62 385 GLY A N 1
ATOM 3009 C CA . GLY A 1 385 ? 14.937 13.290 -9.507 1.00 82.62 385 GLY A CA 1
ATOM 3010 C C . GLY A 1 385 ? 15.925 12.169 -9.864 1.00 82.62 385 GLY A C 1
ATOM 3011 O O . GLY A 1 385 ? 16.250 11.356 -9.002 1.00 82.62 385 GLY A O 1
ATOM 3012 N N . ARG A 1 386 ? 16.452 12.106 -11.098 1.00 89.69 386 ARG A N 1
ATOM 3013 C CA . ARG A 1 386 ? 17.484 11.117 -11.458 1.00 89.69 386 ARG A CA 1
ATOM 3014 C C . ARG A 1 386 ? 18.860 11.560 -10.949 1.00 89.69 386 ARG A C 1
ATOM 3016 O O . ARG A 1 386 ? 19.244 12.715 -11.097 1.00 89.69 386 ARG A O 1
ATOM 3023 N N . ARG A 1 387 ? 19.630 10.609 -10.405 1.00 87.31 387 ARG A N 1
ATOM 3024 C CA . ARG A 1 387 ? 20.952 10.858 -9.792 1.00 87.31 387 ARG A CA 1
ATOM 3025 C C . ARG A 1 387 ? 22.061 11.196 -10.797 1.00 87.31 387 ARG A C 1
ATOM 3027 O O . ARG A 1 387 ? 22.990 11.915 -10.453 1.00 87.31 387 ARG A O 1
ATOM 3034 N N . VAL A 1 388 ? 21.975 10.677 -12.026 1.00 87.12 388 VAL A N 1
ATOM 3035 C CA . VAL A 1 388 ? 22.999 10.871 -13.068 1.00 87.12 388 VAL A CA 1
ATOM 3036 C C . VAL A 1 388 ? 22.463 11.756 -14.192 1.00 87.12 388 VAL A C 1
ATOM 3038 O O . VAL A 1 388 ? 21.495 11.419 -14.887 1.00 87.12 388 VAL A O 1
ATOM 3041 N N . GLY A 1 389 ? 23.127 12.893 -14.402 1.00 88.62 389 GLY A N 1
ATOM 3042 C CA . GLY A 1 389 ? 22.912 13.730 -15.577 1.00 88.62 389 GLY A CA 1
ATOM 3043 C C . GLY A 1 389 ? 23.403 13.006 -16.828 1.00 88.62 389 GLY A C 1
ATOM 3044 O O . GLY A 1 389 ? 24.572 12.640 -16.905 1.00 88.62 389 GLY A O 1
ATOM 3045 N N . LEU A 1 390 ? 22.510 12.791 -17.797 1.00 90.50 390 LEU A N 1
ATOM 3046 C CA . LEU A 1 390 ? 22.859 12.202 -19.090 1.00 90.50 390 LEU A CA 1
ATOM 3047 C C . LEU A 1 390 ? 22.736 13.266 -20.176 1.00 90.50 390 LEU A C 1
ATOM 3049 O O . LEU A 1 390 ? 21.684 13.889 -20.324 1.00 90.50 390 LEU A O 1
ATOM 3053 N N . ASN A 1 391 ? 23.807 13.449 -20.942 1.00 89.31 391 ASN A N 1
ATOM 3054 C CA . ASN A 1 391 ? 23.803 14.268 -22.148 1.00 89.31 391 ASN A CA 1
ATOM 3055 C C . ASN A 1 391 ? 23.124 13.534 -23.322 1.00 89.31 391 ASN A C 1
ATOM 3057 O O . ASN A 1 391 ? 22.759 12.362 -23.221 1.00 89.31 391 ASN A O 1
ATOM 3061 N N . GLN A 1 392 ? 22.965 14.218 -24.456 1.00 90.12 392 GLN A N 1
ATOM 3062 C CA . GLN A 1 392 ? 22.285 13.664 -25.631 1.00 90.12 392 GLN A CA 1
ATOM 3063 C C . GLN A 1 392 ? 22.922 12.351 -26.120 1.00 90.12 392 GLN A C 1
ATOM 3065 O O . GLN A 1 392 ? 22.213 11.368 -26.301 1.00 90.12 392 GLN A O 1
ATOM 3070 N N . THR A 1 393 ? 24.253 12.292 -26.234 1.00 86.62 393 THR A N 1
ATOM 3071 C CA . THR A 1 393 ? 24.987 11.085 -26.658 1.00 86.62 393 THR A CA 1
ATOM 3072 C C . THR A 1 393 ? 24.750 9.903 -25.719 1.00 86.62 393 THR A C 1
ATOM 3074 O O . THR A 1 393 ? 24.565 8.773 -26.167 1.00 86.62 393 THR A O 1
ATOM 3077 N N . GLN A 1 394 ? 24.737 10.156 -24.411 1.00 90.00 394 GLN A N 1
ATOM 3078 C CA . GLN A 1 394 ? 24.449 9.150 -23.392 1.00 90.00 394 GLN A CA 1
ATOM 3079 C C . GLN A 1 394 ? 23.019 8.634 -23.495 1.00 90.00 394 GLN A C 1
ATOM 3081 O O . GLN A 1 394 ? 22.809 7.426 -23.455 1.00 90.00 394 GLN A O 1
ATOM 3086 N N . ARG A 1 395 ? 22.042 9.527 -23.671 1.00 93.12 395 ARG A N 1
ATOM 3087 C CA . ARG A 1 395 ? 20.635 9.146 -23.842 1.00 93.12 395 ARG A CA 1
ATOM 3088 C C . ARG A 1 395 ? 20.431 8.331 -25.118 1.00 93.12 395 ARG A C 1
ATOM 3090 O O . ARG A 1 395 ? 19.778 7.297 -25.068 1.00 93.12 395 ARG A O 1
ATOM 3097 N N . THR A 1 396 ? 21.060 8.712 -26.229 1.00 92.38 396 THR A N 1
ATOM 3098 C CA . THR A 1 396 ? 21.051 7.894 -27.451 1.00 92.38 396 THR A CA 1
ATOM 3099 C C . THR A 1 396 ? 21.613 6.499 -27.187 1.00 92.38 396 THR A C 1
ATOM 3101 O O . THR A 1 396 ? 21.008 5.506 -27.581 1.00 92.38 396 THR A O 1
ATOM 3104 N N . ALA A 1 397 ? 22.729 6.394 -26.463 1.00 91.56 397 ALA A N 1
ATOM 3105 C CA . ALA A 1 397 ? 23.305 5.100 -26.125 1.00 91.56 397 ALA A CA 1
ATOM 3106 C C . ALA A 1 397 ? 22.381 4.265 -25.214 1.00 91.56 397 ALA A C 1
ATOM 3108 O O . ALA A 1 397 ? 22.204 3.077 -25.475 1.00 91.56 397 ALA A O 1
ATOM 3109 N N . VAL A 1 398 ? 21.745 4.873 -24.203 1.00 94.62 398 VAL A N 1
ATOM 3110 C CA . VAL A 1 398 ? 20.751 4.204 -23.340 1.00 94.62 398 VAL A CA 1
ATOM 3111 C C . VAL A 1 398 ? 19.570 3.702 -24.167 1.00 94.62 398 VAL A C 1
ATOM 3113 O O . VAL A 1 398 ? 19.166 2.556 -24.005 1.00 94.62 398 VAL A O 1
ATOM 3116 N N . TRP A 1 399 ? 19.071 4.504 -25.109 1.00 95.44 399 TRP A N 1
ATOM 3117 C CA . TRP A 1 399 ? 17.995 4.098 -26.012 1.00 95.44 399 TRP A CA 1
ATOM 3118 C C . TRP A 1 399 ? 18.372 2.875 -26.859 1.00 95.44 399 TRP A C 1
ATOM 3120 O O . TRP A 1 399 ? 17.603 1.925 -26.964 1.00 95.44 399 TRP A O 1
ATOM 3130 N N . ARG A 1 400 ? 19.595 2.829 -27.405 1.00 93.81 400 ARG A N 1
ATOM 3131 C CA . ARG A 1 400 ? 20.080 1.649 -28.150 1.00 93.81 400 ARG A CA 1
ATOM 3132 C C . ARG A 1 400 ? 20.178 0.401 -27.279 1.00 93.81 400 ARG A C 1
ATOM 3134 O O . ARG A 1 400 ? 19.943 -0.710 -27.762 1.00 93.81 400 ARG A O 1
ATOM 3141 N N . VAL A 1 401 ? 20.534 0.568 -26.007 1.00 94.94 401 VAL A N 1
ATOM 3142 C CA . VAL A 1 401 ? 20.530 -0.526 -25.029 1.00 94.94 401 VAL A CA 1
ATOM 3143 C C . VAL A 1 401 ? 19.103 -0.971 -24.735 1.00 94.94 401 VAL A C 1
ATOM 3145 O O . VAL A 1 401 ? 18.859 -2.171 -24.762 1.00 94.94 401 VAL A O 1
ATOM 3148 N N . TYR A 1 402 ? 18.168 -0.041 -24.548 1.00 95.94 402 TYR A N 1
ATOM 3149 C CA . TYR A 1 402 ? 16.744 -0.319 -24.370 1.00 95.94 402 TYR A CA 1
ATOM 3150 C C . TYR A 1 402 ? 16.158 -1.122 -25.544 1.00 95.94 402 TYR A C 1
ATOM 3152 O O . TYR A 1 402 ? 15.647 -2.219 -25.339 1.00 95.94 402 TYR A O 1
ATOM 3160 N N . GLU A 1 403 ? 16.357 -0.682 -26.790 1.00 95.88 403 GLU A N 1
ATOM 3161 C CA . GLU A 1 403 ? 15.905 -1.419 -27.984 1.00 95.88 403 GLU A CA 1
ATOM 3162 C C . GLU A 1 403 ? 16.526 -2.824 -28.080 1.00 95.88 403 GLU A C 1
ATOM 3164 O O . GLU A 1 403 ? 15.923 -3.775 -28.583 1.00 95.88 403 GLU A O 1
ATOM 3169 N N . SER A 1 404 ? 17.787 -2.970 -27.663 1.00 95.75 404 SER A N 1
ATOM 3170 C CA . SER A 1 404 ? 18.457 -4.273 -27.583 1.00 95.75 404 SER A CA 1
ATOM 3171 C C . SER A 1 404 ? 17.855 -5.140 -26.474 1.00 95.75 404 SER A C 1
ATOM 3173 O O . SER A 1 404 ? 17.668 -6.340 -26.669 1.00 95.75 404 SER A O 1
ATOM 3175 N N . PHE A 1 405 ? 17.519 -4.530 -25.340 1.00 96.31 405 PHE A N 1
ATOM 3176 C CA . PHE A 1 405 ? 16.959 -5.175 -24.162 1.00 96.31 405 PHE A CA 1
ATOM 3177 C C . PHE A 1 405 ? 15.565 -5.731 -24.434 1.00 96.31 405 PHE A C 1
ATOM 3179 O O . PHE A 1 405 ? 15.373 -6.928 -24.229 1.00 96.31 405 PHE A O 1
ATOM 3186 N N . CYS A 1 406 ? 14.662 -4.947 -25.032 1.00 95.62 406 CYS A N 1
ATOM 3187 C CA . CYS A 1 406 ? 13.353 -5.432 -25.485 1.00 95.62 406 CYS A CA 1
ATOM 3188 C C . CYS A 1 406 ? 13.505 -6.644 -26.417 1.00 95.62 406 CYS A C 1
ATOM 3190 O O . CYS A 1 406 ? 12.961 -7.707 -26.150 1.00 95.62 406 CYS A O 1
ATOM 3192 N N . ARG A 1 407 ? 14.389 -6.565 -27.425 1.00 96.75 407 ARG A N 1
ATOM 3193 C CA . ARG A 1 407 ? 14.661 -7.699 -28.335 1.00 96.75 407 ARG A CA 1
ATOM 3194 C C . ARG A 1 407 ? 15.243 -8.931 -27.640 1.00 96.75 407 ARG A C 1
ATOM 3196 O O . ARG A 1 407 ? 15.155 -10.039 -28.174 1.00 96.75 407 ARG A O 1
ATOM 3203 N N . VAL A 1 408 ? 15.977 -8.767 -26.540 1.00 96.75 408 VAL A N 1
ATOM 3204 C CA . VAL A 1 408 ? 16.488 -9.898 -25.748 1.00 96.75 408 VAL A CA 1
ATOM 3205 C C . VAL A 1 408 ? 15.358 -10.519 -24.932 1.00 96.75 408 VAL A C 1
ATOM 3207 O O . VAL A 1 408 ? 15.247 -11.744 -24.944 1.00 96.75 408 VAL A O 1
ATOM 3210 N N . LEU A 1 409 ? 14.524 -9.703 -24.285 1.00 96.31 409 LEU A N 1
ATOM 3211 C CA . LEU A 1 409 ? 13.351 -10.149 -23.535 1.00 96.31 409 LEU A CA 1
ATOM 3212 C C . LEU A 1 409 ? 12.360 -10.897 -24.438 1.00 96.31 409 LEU A C 1
ATOM 3214 O O . LEU A 1 409 ? 12.058 -12.056 -24.156 1.00 96.31 409 LEU A O 1
ATOM 3218 N N . ASP A 1 410 ? 12.007 -10.329 -25.594 1.00 95.75 410 ASP A N 1
ATOM 3219 C CA . ASP A 1 410 ? 11.097 -10.939 -26.574 1.00 95.75 410 ASP A 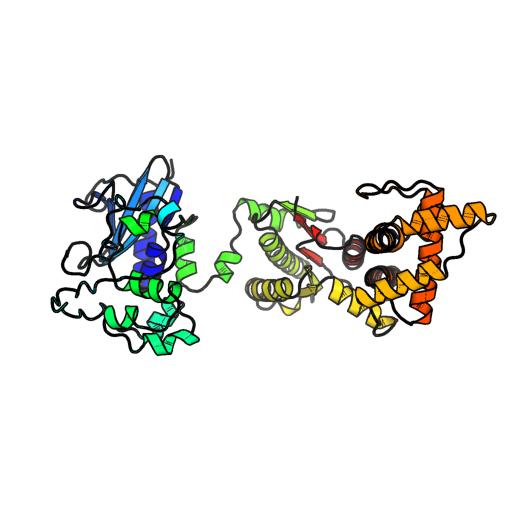CA 1
ATOM 3220 C C . ASP A 1 410 ? 11.581 -12.319 -27.035 1.00 95.75 410 ASP A C 1
ATOM 3222 O O . ASP A 1 410 ? 10.832 -13.296 -27.056 1.00 95.75 410 ASP A O 1
ATOM 3226 N N . ARG A 1 411 ? 12.876 -12.440 -27.367 1.00 96.38 411 ARG A N 1
ATOM 3227 C CA . ARG A 1 411 ? 13.474 -13.720 -27.788 1.00 96.38 411 ARG A CA 1
ATOM 3228 C C . ARG A 1 411 ? 13.447 -14.774 -26.689 1.00 96.38 411 ARG A C 1
ATOM 3230 O O . ARG A 1 411 ? 13.385 -15.961 -26.997 1.00 96.38 411 ARG A O 1
ATOM 3237 N N . ARG A 1 412 ? 13.542 -14.345 -25.432 1.00 95.81 412 ARG A N 1
ATOM 3238 C CA . ARG A 1 412 ? 13.469 -15.223 -24.261 1.00 95.81 412 ARG A CA 1
ATOM 3239 C C . ARG A 1 412 ? 12.030 -15.444 -23.787 1.00 95.81 412 ARG A C 1
ATOM 3241 O O . ARG A 1 412 ? 11.847 -16.269 -22.905 1.00 95.81 412 ARG A O 1
ATOM 3248 N N . LYS A 1 413 ? 11.042 -14.773 -24.398 1.00 95.44 413 LYS A N 1
ATOM 3249 C CA . LYS A 1 413 ? 9.629 -14.750 -23.985 1.00 95.44 413 LYS A CA 1
ATOM 3250 C C . LYS A 1 413 ? 9.440 -14.284 -22.537 1.00 95.44 413 LYS A C 1
ATOM 3252 O O . LYS A 1 413 ? 8.583 -14.798 -21.829 1.00 95.44 413 LYS A O 1
ATOM 3257 N N . LEU A 1 414 ? 10.265 -13.329 -22.121 1.00 96.69 414 LEU A N 1
ATOM 3258 C CA . LEU A 1 414 ? 10.233 -12.725 -20.794 1.00 96.69 414 LEU A CA 1
ATOM 3259 C C . LEU A 1 414 ? 9.674 -11.310 -20.880 1.00 96.69 414 LEU A C 1
ATOM 3261 O O . LEU A 1 414 ? 9.859 -10.637 -21.891 1.00 96.69 414 LEU A O 1
ATOM 3265 N N . VAL A 1 415 ? 9.078 -10.836 -19.792 1.00 96.19 415 VAL A N 1
ATOM 3266 C CA . VAL A 1 415 ? 8.626 -9.445 -19.647 1.00 96.19 415 VAL A CA 1
ATOM 3267 C C . VAL A 1 415 ? 9.112 -8.847 -18.331 1.00 96.19 415 VAL A C 1
ATOM 3269 O O . VAL A 1 415 ? 9.436 -9.566 -17.383 1.00 96.19 415 VAL A O 1
ATOM 3272 N N . THR A 1 416 ? 9.173 -7.518 -18.251 1.00 95.38 416 THR A N 1
ATOM 3273 C CA . THR A 1 416 ? 9.413 -6.818 -16.980 1.00 95.38 416 THR A CA 1
ATOM 3274 C C . THR A 1 416 ? 8.098 -6.514 -16.262 1.00 95.38 416 THR A C 1
ATOM 3276 O O . THR A 1 416 ? 7.052 -6.367 -16.893 1.00 95.38 416 THR A O 1
ATOM 3279 N N . TRP A 1 417 ? 8.146 -6.323 -14.939 1.00 94.31 417 TRP A N 1
ATOM 3280 C CA . TRP A 1 417 ? 6.995 -5.812 -14.182 1.00 94.31 417 TRP A CA 1
ATOM 3281 C C . TRP A 1 417 ? 6.440 -4.512 -14.767 1.00 94.31 417 TRP A C 1
ATOM 3283 O O . TRP A 1 417 ? 5.225 -4.328 -14.826 1.00 94.31 417 TRP A O 1
ATOM 3293 N N . GLN A 1 418 ? 7.320 -3.625 -15.236 1.00 95.00 418 GLN A N 1
ATOM 3294 C CA . GLN A 1 418 ? 6.892 -2.359 -15.808 1.00 95.00 418 GLN A CA 1
ATOM 3295 C C . GLN A 1 418 ? 6.132 -2.543 -17.123 1.00 95.00 418 GLN A C 1
ATOM 3297 O O . GLN A 1 418 ? 5.087 -1.924 -17.309 1.00 95.00 418 GLN A O 1
ATOM 3302 N N . GLN A 1 419 ? 6.593 -3.444 -17.992 1.00 95.00 419 GLN A N 1
ATOM 3303 C CA . GLN A 1 419 ? 5.899 -3.779 -19.236 1.00 95.00 419 GLN A CA 1
ATOM 3304 C C . GLN A 1 419 ? 4.512 -4.365 -18.963 1.00 95.00 419 GLN A C 1
ATOM 3306 O O . GLN A 1 419 ? 3.543 -3.969 -19.605 1.00 95.00 419 GLN A O 1
ATOM 3311 N N . VAL A 1 420 ? 4.383 -5.235 -17.954 1.00 96.75 420 VAL A N 1
ATOM 3312 C CA . VAL A 1 420 ? 3.081 -5.790 -17.544 1.00 96.75 420 VAL A CA 1
ATOM 3313 C C . VAL A 1 420 ? 2.149 -4.690 -17.019 1.00 96.75 420 VAL A C 1
ATOM 3315 O O . VAL A 1 420 ? 0.969 -4.672 -17.366 1.00 96.75 420 VAL A O 1
ATOM 3318 N N . ARG A 1 421 ? 2.656 -3.727 -16.236 1.00 96.62 421 ARG A N 1
ATOM 3319 C CA . ARG A 1 421 ? 1.872 -2.570 -15.755 1.00 96.62 421 ARG A CA 1
ATOM 3320 C C . ARG A 1 421 ? 1.390 -1.685 -16.906 1.00 96.62 421 ARG A C 1
ATOM 3322 O O . ARG A 1 421 ? 0.205 -1.347 -16.951 1.00 96.62 421 ARG A O 1
ATOM 3329 N N . CYS A 1 422 ? 2.272 -1.349 -17.849 1.00 95.62 422 CYS A N 1
ATOM 3330 C CA . CYS A 1 422 ? 1.917 -0.579 -19.045 1.00 95.62 422 CYS A CA 1
ATOM 3331 C C . CYS A 1 422 ? 0.885 -1.327 -19.901 1.00 95.62 422 CYS A C 1
ATOM 3333 O O . CYS A 1 422 ? -0.116 -0.743 -20.316 1.00 95.62 422 CYS A O 1
ATOM 3335 N N . ARG A 1 423 ? 1.063 -2.641 -20.081 1.00 96.12 423 ARG A N 1
ATOM 3336 C CA . ARG A 1 423 ? 0.126 -3.486 -20.826 1.00 96.12 423 ARG A CA 1
ATOM 3337 C C . ARG A 1 423 ? -1.250 -3.559 -20.163 1.00 96.12 423 ARG A C 1
ATOM 3339 O O . ARG A 1 423 ? -2.262 -3.426 -20.846 1.00 96.12 423 ARG A O 1
ATOM 3346 N N . ALA A 1 424 ? -1.316 -3.695 -18.837 1.00 97.31 424 ALA A N 1
ATOM 3347 C CA . ALA A 1 424 ? -2.583 -3.655 -18.104 1.00 97.31 424 ALA A CA 1
ATOM 3348 C C . ALA A 1 424 ? -3.326 -2.326 -18.322 1.00 97.31 424 ALA A C 1
ATOM 3350 O O . ALA A 1 424 ? -4.535 -2.317 -18.566 1.00 97.31 424 ALA A O 1
ATOM 3351 N N . LEU A 1 425 ? -2.605 -1.202 -18.267 1.00 96.62 425 LEU A N 1
ATOM 3352 C CA . LEU A 1 425 ? -3.161 0.125 -18.529 1.00 96.62 425 LEU A CA 1
ATOM 3353 C C . LEU A 1 425 ? -3.694 0.252 -19.963 1.00 96.62 425 LEU A C 1
ATOM 3355 O O . LEU A 1 425 ? -4.790 0.780 -20.164 1.00 96.62 425 LEU A O 1
ATOM 3359 N N . GLU A 1 426 ? -2.954 -0.25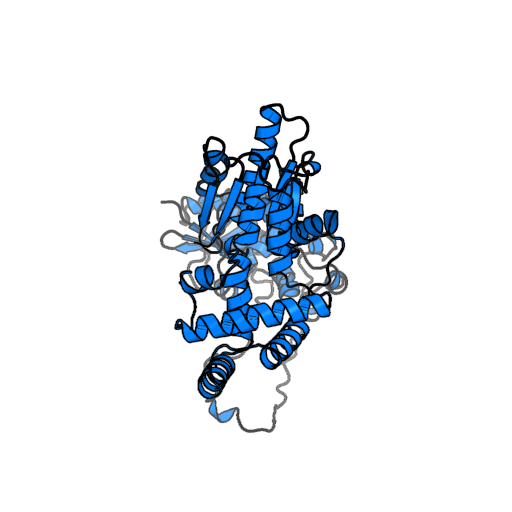4 -20.949 1.00 96.06 426 GLU A N 1
ATOM 3360 C CA . GLU A 1 426 ? -3.367 -0.279 -22.354 1.00 96.06 426 GLU A CA 1
ATOM 3361 C C . GLU A 1 426 ? -4.652 -1.099 -22.559 1.00 96.06 426 GLU A C 1
ATOM 3363 O O . GLU A 1 426 ? -5.600 -0.618 -23.186 1.00 96.06 426 GLU A O 1
ATOM 3368 N N . ILE A 1 427 ? -4.732 -2.302 -21.979 1.00 96.94 427 ILE A N 1
ATOM 3369 C CA . ILE A 1 427 ? -5.922 -3.167 -22.037 1.00 96.94 427 ILE A CA 1
ATOM 3370 C C . ILE A 1 427 ? -7.147 -2.442 -21.461 1.00 96.94 427 ILE A C 1
ATOM 3372 O O . ILE A 1 427 ? -8.222 -2.441 -22.060 1.00 96.94 427 ILE A O 1
ATOM 3376 N N . VAL A 1 428 ? -7.000 -1.772 -20.314 1.00 96.44 428 VAL A N 1
ATOM 3377 C CA . VAL A 1 428 ? -8.111 -1.034 -19.694 1.00 96.44 428 VAL A CA 1
ATOM 3378 C C . VAL A 1 428 ? -8.540 0.165 -20.543 1.00 96.44 428 VAL A C 1
ATOM 3380 O O . VAL A 1 428 ? -9.741 0.388 -20.713 1.00 96.44 428 VAL A O 1
ATOM 3383 N N . ARG A 1 429 ? -7.592 0.924 -21.105 1.00 94.69 429 ARG A N 1
ATOM 3384 C CA . ARG A 1 429 ? -7.882 2.096 -21.954 1.00 94.69 429 ARG A CA 1
ATOM 3385 C C . ARG A 1 429 ? -8.522 1.730 -23.289 1.00 94.69 429 ARG A C 1
ATOM 3387 O O . ARG A 1 429 ? -9.385 2.462 -23.759 1.00 94.69 429 ARG A O 1
ATOM 3394 N N . SER A 1 430 ? -8.116 0.608 -23.877 1.00 95.00 430 SER A N 1
ATOM 3395 C CA . SER A 1 430 ? -8.666 0.094 -25.139 1.00 95.00 430 SER A CA 1
ATOM 3396 C C . SER A 1 430 ? -10.025 -0.597 -24.979 1.00 95.00 430 SER A C 1
ATOM 3398 O O . SER A 1 430 ? -10.647 -0.956 -25.975 1.00 95.00 430 SER A O 1
ATOM 3400 N N . GLY A 1 431 ? -10.510 -0.767 -23.744 1.00 92.94 431 GLY A N 1
ATOM 3401 C CA . GLY A 1 431 ? -11.782 -1.434 -23.461 1.00 92.94 431 GLY A CA 1
ATOM 3402 C C . GLY A 1 431 ? -11.696 -2.963 -23.423 1.00 92.94 431 GLY A C 1
ATOM 3403 O O . GLY A 1 431 ? -12.727 -3.610 -23.299 1.00 92.94 431 GLY A O 1
ATOM 3404 N N . GLY A 1 432 ? -10.492 -3.546 -23.468 1.00 92.25 432 GLY A N 1
ATOM 3405 C CA . GLY A 1 432 ? -10.271 -4.996 -23.382 1.00 92.25 432 GLY A CA 1
ATOM 3406 C C . GLY A 1 432 ? -10.499 -5.603 -21.990 1.00 92.25 432 GLY A C 1
ATOM 3407 O O . GLY A 1 432 ? -10.427 -6.815 -21.826 1.00 92.25 432 GLY A O 1
ATOM 3408 N N . TRP A 1 433 ? -10.786 -4.776 -20.984 1.00 93.94 433 TRP A N 1
ATOM 3409 C CA . TRP A 1 433 ? -11.199 -5.201 -19.647 1.00 93.94 433 TRP A CA 1
ATOM 3410 C C . TRP A 1 433 ? -12.580 -4.625 -19.349 1.00 93.94 433 TRP A C 1
ATOM 3412 O O . TRP A 1 433 ? -12.754 -3.409 -19.427 1.00 93.94 433 TRP A O 1
ATOM 3422 N N . GLU A 1 434 ? -13.551 -5.460 -18.981 1.00 87.69 434 GLU A N 1
ATOM 3423 C CA . GLU A 1 434 ? -14.941 -5.026 -18.746 1.00 87.69 434 GLU A CA 1
ATOM 3424 C C . GLU A 1 434 ? -15.201 -4.588 -17.296 1.00 87.69 434 GLU A C 1
ATOM 3426 O O . GLU A 1 434 ? -16.053 -3.739 -17.023 1.00 87.69 434 GLU A O 1
ATOM 3431 N N . GLU A 1 435 ? -14.461 -5.147 -16.337 1.00 88.81 435 GLU A N 1
ATOM 3432 C CA . GLU A 1 435 ? -14.670 -4.877 -14.916 1.00 88.81 435 GLU A CA 1
ATOM 3433 C C . GLU A 1 435 ? -14.203 -3.448 -14.571 1.00 88.81 435 GLU A C 1
ATOM 3435 O O . GLU A 1 435 ? -13.019 -3.112 -14.583 1.00 88.81 435 GLU A O 1
ATOM 3440 N N . ARG A 1 436 ? -15.169 -2.568 -14.290 1.00 92.06 436 ARG A N 1
ATOM 3441 C CA . ARG A 1 436 ? -14.957 -1.233 -13.710 1.00 92.06 436 ARG A CA 1
ATOM 3442 C C . ARG A 1 436 ? -15.574 -1.171 -12.323 1.00 92.06 436 ARG A C 1
ATOM 3444 O O . ARG A 1 436 ? -16.573 -1.844 -12.060 1.00 92.06 436 ARG A O 1
ATOM 3451 N N . PHE A 1 437 ? -15.006 -0.323 -11.476 1.00 95.94 437 PHE A N 1
ATOM 3452 C CA . PHE A 1 437 ? -15.468 -0.124 -10.109 1.00 95.94 437 PHE A CA 1
ATOM 3453 C C . PHE A 1 437 ? -16.246 1.184 -9.993 1.00 95.94 437 PHE A C 1
ATOM 3455 O O . PHE A 1 437 ? -15.862 2.208 -10.559 1.00 95.94 437 PHE A O 1
ATOM 3462 N N . ASP A 1 438 ? -17.343 1.152 -9.243 1.00 95.12 438 ASP A N 1
ATOM 3463 C CA . ASP A 1 438 ? -18.106 2.341 -8.871 1.00 95.12 438 ASP A CA 1
ATOM 3464 C C . ASP A 1 438 ? -17.299 3.257 -7.948 1.00 95.12 438 ASP A C 1
ATOM 3466 O O . ASP A 1 438 ? -17.577 4.448 -7.893 1.00 95.12 438 ASP A O 1
ATOM 3470 N N . GLY A 1 439 ? -16.293 2.719 -7.258 1.00 95.12 439 GLY A N 1
ATOM 3471 C CA . GLY A 1 439 ? -15.366 3.465 -6.419 1.00 95.12 439 GLY A CA 1
ATOM 3472 C C . GLY A 1 439 ? -14.011 2.785 -6.310 1.00 95.12 439 GLY A C 1
ATOM 3473 O O . GLY A 1 439 ? -13.936 1.557 -6.323 1.00 95.12 439 GLY A O 1
ATOM 3474 N N . VAL A 1 440 ? -12.946 3.573 -6.187 1.00 97.31 440 VAL A N 1
ATOM 3475 C CA . VAL A 1 440 ? -11.579 3.068 -6.017 1.00 97.31 440 VAL A CA 1
ATOM 3476 C C . VAL A 1 440 ? -10.919 3.810 -4.864 1.00 97.31 440 VAL A C 1
ATOM 3478 O O . VAL A 1 440 ? -10.833 5.035 -4.872 1.00 97.31 440 VAL A O 1
ATOM 3481 N N . ILE A 1 441 ? -10.454 3.059 -3.875 1.00 96.62 441 ILE A N 1
ATOM 3482 C CA . ILE A 1 441 ? -9.767 3.548 -2.686 1.00 96.62 441 ILE A CA 1
ATOM 3483 C C . ILE A 1 441 ? -8.343 3.004 -2.736 1.00 96.62 441 ILE A C 1
ATOM 3485 O O . ILE A 1 441 ? -8.150 1.791 -2.802 1.00 96.62 441 ILE A O 1
ATOM 3489 N N . VAL A 1 442 ? -7.361 3.898 -2.749 1.00 97.00 442 VAL A N 1
ATOM 3490 C CA . VAL A 1 442 ? -5.937 3.576 -2.847 1.00 97.00 442 VAL A CA 1
ATOM 3491 C C . VAL A 1 442 ? -5.269 3.957 -1.535 1.00 97.00 442 VAL A C 1
ATOM 3493 O O . VAL A 1 442 ? -5.239 5.137 -1.196 1.00 97.00 442 VAL A O 1
ATOM 3496 N N . ASP A 1 443 ? -4.756 2.970 -0.814 1.00 93.31 443 ASP A N 1
ATOM 3497 C CA . ASP A 1 443 ? -3.941 3.148 0.388 1.00 93.31 443 ASP A CA 1
ATOM 3498 C C . ASP A 1 443 ? -2.457 2.929 0.065 1.00 93.31 443 ASP A C 1
ATOM 3500 O O . ASP A 1 443 ? -2.131 2.187 -0.867 1.00 93.31 443 ASP A O 1
ATOM 3504 N N . GLU A 1 444 ? -1.572 3.574 0.826 1.00 87.88 444 GLU A N 1
ATOM 3505 C CA . GLU A 1 444 ? -0.114 3.574 0.608 1.00 87.88 444 GLU A CA 1
ATOM 3506 C C . GLU A 1 444 ? 0.294 3.934 -0.832 1.00 87.88 444 GLU A C 1
ATOM 3508 O O . GLU A 1 444 ? 1.135 3.293 -1.467 1.00 87.88 444 GLU A O 1
ATOM 3513 N N . ALA A 1 445 ? -0.333 4.969 -1.397 1.00 93.56 445 ALA A N 1
ATOM 3514 C CA . ALA A 1 445 ? -0.127 5.325 -2.797 1.00 93.56 445 ALA A CA 1
ATOM 3515 C C . ALA A 1 445 ? 1.290 5.836 -3.111 1.00 93.56 445 ALA A C 1
ATOM 3517 O O . ALA A 1 445 ? 1.675 5.829 -4.280 1.00 93.56 445 ALA A O 1
ATOM 3518 N N . GLN A 1 446 ? 2.067 6.256 -2.105 1.00 90.62 446 GLN A N 1
ATOM 3519 C CA . GLN A 1 446 ? 3.479 6.618 -2.272 1.00 90.62 446 GLN A CA 1
ATOM 3520 C C . GLN A 1 446 ? 4.357 5.432 -2.700 1.00 90.62 446 GLN A C 1
ATOM 3522 O O . GLN A 1 446 ? 5.378 5.646 -3.350 1.00 90.62 446 GLN A O 1
ATOM 3527 N N . ASP A 1 447 ? 3.942 4.201 -2.383 1.00 89.38 447 ASP A N 1
ATOM 3528 C CA . ASP A 1 447 ? 4.671 2.977 -2.728 1.00 89.38 447 ASP A CA 1
ATOM 3529 C C . ASP A 1 447 ? 4.243 2.400 -4.090 1.00 89.38 447 ASP A C 1
ATOM 3531 O O . ASP A 1 447 ? 4.800 1.409 -4.568 1.00 89.38 447 ASP A O 1
ATOM 3535 N N . LEU A 1 448 ? 3.253 3.014 -4.749 1.00 90.81 448 LEU A N 1
ATOM 3536 C CA . LEU A 1 448 ? 2.754 2.573 -6.047 1.00 90.81 448 LEU A CA 1
ATOM 3537 C C . LEU A 1 448 ? 3.471 3.266 -7.208 1.00 90.81 448 LEU A C 1
ATOM 3539 O O . LEU A 1 448 ? 3.705 4.474 -7.209 1.00 90.81 448 LEU A O 1
ATOM 3543 N N . ASP A 1 449 ? 3.732 2.500 -8.270 1.00 90.19 449 ASP A N 1
ATOM 3544 C CA . ASP A 1 449 ? 4.239 3.065 -9.519 1.00 90.19 449 ASP A CA 1
ATOM 3545 C C . ASP A 1 449 ? 3.204 4.024 -10.149 1.00 90.19 449 ASP A C 1
ATOM 3547 O O . ASP A 1 449 ? 2.006 3.708 -10.184 1.00 90.19 449 ASP A O 1
ATOM 3551 N N . PRO A 1 450 ? 3.623 5.165 -10.728 1.00 89.69 450 PRO A N 1
ATOM 3552 C CA . PRO A 1 450 ? 2.708 6.096 -11.388 1.00 89.69 450 PRO A CA 1
ATOM 3553 C C . PRO A 1 450 ? 1.822 5.457 -12.467 1.00 89.69 450 PRO A C 1
ATOM 3555 O O . PRO A 1 450 ? 0.680 5.877 -12.662 1.00 89.69 450 PRO A O 1
ATOM 3558 N N . THR A 1 451 ? 2.305 4.424 -13.159 1.00 93.56 451 THR A N 1
ATOM 3559 C CA . THR A 1 451 ? 1.533 3.681 -14.171 1.00 93.56 451 THR A CA 1
ATOM 3560 C C . THR A 1 451 ? 0.374 2.927 -13.533 1.00 93.56 451 THR A C 1
ATOM 3562 O O . THR A 1 451 ? -0.733 2.908 -14.071 1.00 93.56 451 THR A O 1
ATOM 3565 N N . VAL A 1 452 ? 0.601 2.364 -12.347 1.00 94.94 452 VAL A N 1
ATOM 3566 C CA . VAL A 1 452 ? -0.424 1.676 -11.561 1.00 94.94 452 VAL A CA 1
ATOM 3567 C C . VAL A 1 452 ? -1.470 2.673 -11.063 1.00 94.94 452 VAL A C 1
ATOM 3569 O O . VAL A 1 452 ? -2.663 2.403 -11.168 1.00 94.94 452 VAL A O 1
ATOM 3572 N N . LEU A 1 453 ? -1.068 3.869 -10.626 1.00 94.00 453 LEU A N 1
ATOM 3573 C CA . LEU A 1 453 ? -2.025 4.929 -10.284 1.00 94.00 453 LEU A CA 1
ATOM 3574 C C . LEU A 1 453 ? -2.884 5.334 -11.494 1.00 94.00 453 LEU A C 1
ATOM 3576 O O . LEU A 1 453 ? -4.104 5.445 -11.373 1.00 94.00 453 LEU A O 1
ATOM 3580 N N . ARG A 1 454 ? -2.285 5.481 -12.685 1.00 94.56 454 ARG A N 1
ATOM 3581 C CA . ARG A 1 454 ? -3.025 5.757 -13.936 1.00 94.56 454 ARG A CA 1
ATOM 3582 C C . ARG A 1 454 ? -4.007 4.633 -14.282 1.00 94.56 454 ARG A C 1
ATOM 3584 O O . ARG A 1 454 ? -5.108 4.921 -14.751 1.00 94.56 454 ARG A O 1
ATOM 3591 N N . LEU A 1 455 ? -3.634 3.379 -14.028 1.00 96.12 455 LEU A N 1
ATOM 3592 C CA . LEU A 1 455 ? -4.509 2.214 -14.184 1.00 96.12 455 LEU A CA 1
ATOM 3593 C C . LEU A 1 455 ? -5.697 2.275 -13.217 1.00 96.12 455 LEU A C 1
ATOM 3595 O O . LEU A 1 455 ? -6.838 2.122 -13.647 1.00 96.12 455 LEU A O 1
ATOM 3599 N N . LEU A 1 456 ? -5.453 2.549 -11.936 1.00 96.25 456 LEU A N 1
ATOM 3600 C CA . LEU A 1 456 ? -6.497 2.649 -10.912 1.00 96.25 456 LEU A CA 1
ATOM 3601 C C . LEU A 1 456 ? -7.487 3.786 -11.204 1.00 96.25 456 LEU A C 1
ATOM 3603 O O . LEU A 1 456 ? -8.695 3.604 -11.047 1.00 96.25 456 LEU A O 1
ATOM 3607 N N . VAL A 1 457 ? -6.999 4.919 -11.720 1.00 94.94 457 VAL A N 1
ATOM 3608 C CA . VAL A 1 457 ? -7.847 6.009 -12.229 1.00 94.94 457 VAL A CA 1
ATOM 3609 C C . VAL A 1 457 ? -8.739 5.515 -13.373 1.00 94.94 457 VAL A C 1
ATOM 3611 O O . VAL A 1 457 ? -9.942 5.756 -13.351 1.00 94.94 457 VAL A O 1
ATOM 3614 N N . ALA A 1 458 ? -8.178 4.796 -14.351 1.00 94.94 458 ALA A N 1
ATOM 3615 C CA . ALA A 1 458 ? -8.922 4.293 -15.510 1.00 94.94 458 ALA A CA 1
ATOM 3616 C C . ALA A 1 458 ? -9.951 3.198 -15.160 1.00 94.94 458 ALA A C 1
ATOM 3618 O O . ALA A 1 458 ? -10.914 2.980 -15.900 1.00 94.94 458 ALA A O 1
ATOM 3619 N N . LEU A 1 459 ? -9.757 2.505 -14.036 1.00 95.81 459 LEU A N 1
ATOM 3620 C CA . LEU A 1 459 ? -10.680 1.496 -13.516 1.00 95.81 459 LEU A CA 1
ATOM 3621 C C . LEU A 1 459 ? -11.863 2.093 -12.739 1.00 95.81 459 LEU A C 1
ATOM 3623 O O . LEU A 1 459 ? -12.886 1.418 -12.583 1.00 95.81 459 LEU A O 1
ATOM 3627 N N . CYS A 1 460 ? -11.742 3.336 -12.269 1.00 95.12 460 CYS A N 1
ATOM 3628 C CA . CYS A 1 460 ? -12.801 4.040 -11.557 1.00 95.12 460 CYS A CA 1
ATOM 3629 C C . CYS A 1 460 ? -13.817 4.630 -12.546 1.00 95.12 460 CYS A C 1
ATOM 3631 O O . CYS A 1 460 ? -13.458 5.397 -13.437 1.00 95.12 460 CYS A O 1
ATOM 3633 N N . ARG A 1 461 ? -15.106 4.304 -12.385 1.00 92.12 461 ARG A N 1
ATOM 3634 C CA . ARG A 1 461 ? -16.181 4.791 -13.274 1.00 92.12 461 ARG A CA 1
ATOM 3635 C C . ARG A 1 461 ? -16.356 6.304 -13.232 1.00 92.12 461 ARG A C 1
ATOM 3637 O O . ARG A 1 461 ? -16.726 6.908 -14.234 1.00 92.12 461 ARG A O 1
ATOM 3644 N N . THR A 1 462 ? -16.145 6.903 -12.066 1.00 89.19 462 THR A N 1
ATOM 3645 C CA . THR A 1 462 ? -16.430 8.318 -11.818 1.00 89.19 462 THR A CA 1
ATOM 3646 C C . THR A 1 462 ? -15.296 8.942 -11.007 1.00 89.19 462 THR A C 1
ATOM 3648 O O . THR A 1 462 ? -15.038 8.472 -9.896 1.00 89.19 462 THR A O 1
ATOM 3651 N N . PRO A 1 463 ? -14.637 10.009 -11.501 1.00 86.81 463 PRO A N 1
ATOM 3652 C CA . PRO A 1 463 ? -13.453 10.584 -10.856 1.00 86.81 463 PRO A CA 1
ATOM 3653 C C . PRO A 1 463 ? -13.648 10.994 -9.392 1.00 86.81 463 PRO A C 1
ATOM 3655 O O . PRO A 1 463 ? -12.735 10.839 -8.591 1.00 86.81 463 PRO A O 1
ATOM 3658 N N . ASN A 1 464 ? -14.838 11.461 -9.012 1.00 87.50 464 ASN A N 1
ATOM 3659 C CA . ASN A 1 464 ? -15.163 11.850 -7.636 1.00 87.50 464 ASN A CA 1
ATOM 3660 C C . ASN A 1 464 ? -15.235 10.689 -6.630 1.00 87.50 464 ASN A C 1
ATOM 3662 O O . ASN A 1 464 ? -15.323 10.912 -5.426 1.00 87.50 464 ASN A O 1
ATOM 3666 N N . ARG A 1 465 ? -15.191 9.444 -7.110 1.00 91.56 465 ARG A N 1
ATOM 3667 C CA . ARG A 1 465 ? -15.191 8.234 -6.277 1.00 91.56 465 ARG A CA 1
ATOM 3668 C C . ARG A 1 465 ? -13.824 7.552 -6.238 1.00 91.56 465 ARG A C 1
ATOM 3670 O O . ARG A 1 465 ? -13.718 6.421 -5.769 1.00 91.56 465 ARG A O 1
ATOM 3677 N N . LEU A 1 466 ? -12.787 8.240 -6.723 1.00 94.69 466 LEU A N 1
ATOM 3678 C CA . LEU A 1 466 ? -11.394 7.882 -6.495 1.00 94.69 466 LEU A CA 1
ATOM 3679 C C . LEU A 1 466 ? -10.884 8.596 -5.237 1.00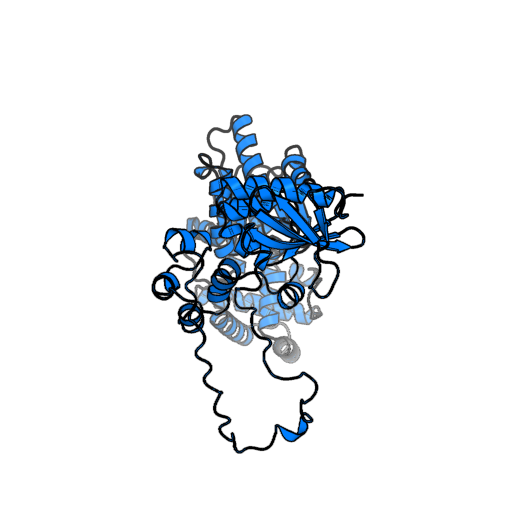 94.69 466 LEU A C 1
ATOM 3681 O O . LEU A 1 466 ? -10.912 9.826 -5.153 1.00 94.69 466 LEU A O 1
ATOM 3685 N N . PHE A 1 467 ? -10.392 7.819 -4.283 1.00 94.50 467 PHE A N 1
ATOM 3686 C CA . PHE A 1 467 ? -9.734 8.307 -3.079 1.00 94.50 467 PHE A CA 1
ATOM 3687 C C . PHE A 1 467 ? -8.318 7.747 -3.012 1.00 94.50 467 PHE A C 1
ATOM 3689 O O . PHE A 1 467 ? -8.113 6.557 -3.244 1.00 94.50 467 PHE A O 1
ATOM 3696 N N . VAL A 1 468 ? -7.356 8.600 -2.684 1.00 95.31 468 VAL A N 1
ATOM 3697 C CA . VAL A 1 468 ? -5.939 8.260 -2.591 1.00 95.31 468 VAL A CA 1
ATOM 3698 C C . VAL A 1 468 ? -5.423 8.723 -1.235 1.00 95.31 468 VAL A C 1
ATOM 3700 O O . VAL A 1 468 ? -5.535 9.900 -0.906 1.00 95.31 468 VAL A O 1
ATOM 3703 N N . ALA A 1 469 ? -4.858 7.809 -0.459 1.00 92.44 469 ALA A N 1
ATOM 3704 C CA . ALA A 1 469 ? -4.106 8.095 0.752 1.00 92.44 469 ALA A CA 1
ATOM 3705 C C . ALA A 1 469 ? -2.613 7.917 0.462 1.00 92.44 469 ALA A C 1
ATOM 3707 O O . ALA A 1 469 ? -2.205 6.899 -0.098 1.00 92.44 469 ALA A O 1
ATOM 3708 N N . ALA A 1 470 ? -1.811 8.922 0.813 1.00 91.75 470 ALA A N 1
ATOM 3709 C CA . ALA A 1 470 ? -0.365 8.886 0.631 1.00 91.75 470 ALA A CA 1
ATOM 3710 C C . ALA A 1 470 ? 0.375 9.610 1.760 1.00 91.75 470 ALA A C 1
ATOM 3712 O O . ALA A 1 470 ? -0.172 10.515 2.398 1.00 91.75 470 ALA A O 1
ATOM 3713 N N . ASP A 1 471 ? 1.639 9.263 1.963 1.00 88.06 471 ASP A N 1
ATOM 3714 C CA . ASP A 1 471 ? 2.553 10.078 2.763 1.00 88.06 471 ASP A CA 1
ATOM 3715 C C . ASP A 1 471 ? 2.810 11.457 2.119 1.00 88.06 471 ASP A C 1
ATOM 3717 O O . ASP A 1 471 ? 2.636 11.657 0.908 1.00 88.06 471 ASP A O 1
ATOM 3721 N N . ALA A 1 472 ? 3.132 12.441 2.968 1.00 68.31 472 ALA A N 1
ATOM 3722 C CA . ALA A 1 472 ? 3.242 13.855 2.594 1.00 68.31 472 ALA A CA 1
ATOM 3723 C C . ALA A 1 472 ? 4.395 14.151 1.628 1.00 68.31 472 ALA A C 1
ATOM 3725 O O . ALA A 1 472 ? 5.536 13.732 1.921 1.00 68.31 472 ALA A O 1
#

Nearest PDB structures (foldseek):
  1qhg-assembly1_A  TM=6.888E-01  e=2.082E-08  Geobacillus stearothermophilus
  2is4-assembly1_B  TM=6.875E-01  e=2.311E-08  Escherichia coli
  1pjr-assembly1_A  TM=6.774E-01  e=3.157E-08  Geobacillus stearothermophilus
  2is2-assembly1_A  TM=7.139E-01  e=4.785E-08  Escherichia coli
  3bpq-assembly1_B  TM=7.636E-01  e=3.748E-02  Methanocaldococcus jannaschii DSM 2661

Foldseek 3Di:
DFAFEKEFPLALLQLLQDDLVQSVQVLVQVNVVRVPVDQDDPAKDFDDDDDDGWIWGDRPQKIWIWDDDDRYIYTQHMDGPVAVPDPPDDDPDDPPDPPPDDPDPVVVPDDDDDDDDPDPDDDPDDFDFFPDQLDPVSCVSSVPDPVQSVQRNPDGGLVSLVVGPDDPVNSVSVVSNRHPGPRVVSVVGDMDRCPRSVLSSCVSVVPVLVVLLDDDPVLVCLQCVLVPPQFEAEDADAPPNSLVSSLLSNQLVLLVVCVVVPNPQAAEEEEEADPVVLVVSLVSNCVSNVVNSVNYDGYYLLVLLQVLCCLPVNHAAADDPVRLLVLLVQLLVVQDADDDPVLSVVLSVLVVVDDSVLLVCCCLQFCLLVVNDDLVCQQPGDDPPRPDDDHSSNSSSSVSSSVSSVVSCVVVRYDHSSNSLQVSLVCLVVVVDPQAGCAYRYEQCVPDRVSSVSNSCSRHPHRSRHYYYHYD

Sequence (472 aa):
MSFELIHKPTFTNQLLAIPKERVVQILEKTTILTEDPSPHGSQKKKLHGYTGSVYRLRSGDYRVLYTYGDGWVTLLGVDDRKDIYKGDRLIAEEPGVPVSSIPDVDEILQPAPTYENVAPDTAEQETEELPFVIDEDLLRQLRVPREHSAALLDCKTLDDLIKADVPEPVRGVIFDAATPPDYEHVLDQPDFLTGDVSDLLRFKEGELLGFLLKLDPEQEKYVDWAVNSSGPTLVKGGPGTGKSTVALYRTHSLVRSLRESGVENPRVLFTTYTNALVAFSEQLLGRLLGKDRNRVTVRTADSLVVRIVASVDGQQDIADSQTLGAALKDALGKAAFDGIGLQKRAQRRTIEQLSQDYLLEEINTVIEAREIGSLDEYLLAPRAGRRVGLNQTQRTAVWRVYESFCRVLDRRKLVTWQQVRCRALEIVRSGGWEERFDGVIVDEAQDLDPTVLRLLVALCRTPNRLFVAADA

Radius of gyration: 32.18 Å; Cα contacts (8 Å, |Δi|>4): 630; chains: 1; bounding box: 72×49×92 Å